Protein AF-A0A0D2MJC2-F1 (afdb_monomer_lite)

Foldseek 3Di:
DDDDPLFWDWPDKDKDFQLVCLPPPHDPLLNLCVVLCVVPVPVSVVSNVDGKMKIKIKIFTPDDPDDDPDDDDDDDDDDPVPVVVVLVVVQVVPQHAAIETEIEIAADQDPLQLVVLLSSLQSSLSVSVVVQVCLCPDPSCCVRRPRHDRYWYKYWYFSSFFCPVHHGSSNVCQAVQKDAQPDPSQVSVVVVVPCCPPPPPDPPDDDPVVVVVVVVVVVVVVVVVVVVVVVVVPDDDDDDDDPPVDDDQPDPPPPPPPPDPPDGSGGGIGGGPDHWAWLVNPPQQFFAFAVRDTGNRITITTHPQFKHWPDWDHDDDVLNVVHQDDDPVHPDSGHDTDTDMDTPVSVVVVQVVLQVVQCVVCVVFQQAREGALDLVCLLVQLVCQVVLAWEWEQQQQAIWIKHFQLHPSVLVLVVVVQPDPDPDFGFAKAKEELDLVCVVLFFQAVLPPPCLSVLQPPDLEKEKGFTDPPRNGDLSCLCRFQPPNDDDDRDGRDSRRIGIYHHGPDNSVSSNNVSNVHIMMTTFLWGDDDDDDDDDDDDDDDDDDDPDDTFGHQWPVSRDSSSSNRGNYYHTNDRRPQHWSQGGWYKYCHCSSVNPDADDDPDDDDDDDRAAEIETPGQTPCNVVSVCCCCVSVVHHYD

Organism: NCBI:txid145388

InterPro domains:
  IPR006070 Threonylcarbamoyl-AMP synthase-like domain [PF01300] (384-528)
  IPR006070 Threonylcarbamoyl-AMP synthase-like domain [PS51163] (375-622)
  IPR017945 DHBP synthase RibB-like alpha/beta domain superfamily [SSF55821] (379-528)
  IPR036691 Endonuclease/exonuclease/phosphatase superfamily [G3DSA:3.60.10.10] (1-354)
  IPR036691 Endonuclease/exonuclease/phosphatase superfamily [SSF56219] (96-342)
  IPR050410 CCR4/nocturin mRNA turnover and transcription [PTHR12121] (1-341)

Radius of gyration: 30.55 Å; chains: 1; bounding box: 71×68×96 Å

pLDDT: mean 72.93, std 23.0, range [24.91, 98.75]

Structure (mmCIF, N/CA/C/O backbone):
data_AF-A0A0D2MJC2-F1
#
_entry.id   AF-A0A0D2MJC2-F1
#
loop_
_atom_site.group_PDB
_atom_site.id
_atom_site.type_symbol
_atom_site.label_atom_id
_atom_site.label_alt_id
_atom_site.label_comp_id
_atom_site.label_asym_id
_atom_site.label_entity_id
_atom_site.label_seq_id
_atom_site.pdbx_PDB_ins_code
_atom_site.Cartn_x
_atom_site.Cartn_y
_atom_site.Cartn_z
_atom_site.occupancy
_atom_site.B_iso_or_equiv
_atom_site.auth_seq_id
_atom_site.auth_comp_id
_atom_site.auth_asym_id
_atom_site.auth_atom_id
_atom_site.pdbx_PDB_model_num
ATOM 1 N N . MET A 1 1 ? 17.086 8.896 -6.584 1.00 92.75 1 MET A N 1
ATOM 2 C CA . MET A 1 1 ? 16.674 7.992 -5.486 1.00 92.75 1 MET A CA 1
ATOM 3 C C . MET A 1 1 ? 17.495 8.279 -4.230 1.00 92.75 1 MET A C 1
ATOM 5 O O . MET A 1 1 ? 18.659 8.630 -4.372 1.00 92.75 1 MET A O 1
ATOM 9 N N . PHE A 1 2 ? 16.920 8.132 -3.032 1.00 95.81 2 PHE A N 1
ATOM 10 C CA . PHE A 1 2 ? 17.624 8.299 -1.751 1.00 95.81 2 PHE A CA 1
ATOM 11 C C . PHE A 1 2 ? 17.535 7.024 -0.911 1.00 95.81 2 PHE A C 1
ATOM 13 O O . PHE A 1 2 ? 16.520 6.334 -0.938 1.00 95.81 2 PHE A O 1
ATOM 20 N N . TRP A 1 3 ? 18.576 6.741 -0.129 1.00 95.38 3 TRP A N 1
ATOM 21 C CA . TRP A 1 3 ? 18.600 5.655 0.851 1.00 95.38 3 TRP A CA 1
ATOM 22 C C . TRP A 1 3 ? 19.302 6.110 2.129 1.00 95.38 3 TRP A C 1
ATOM 24 O O . TRP A 1 3 ? 20.056 7.084 2.151 1.00 95.38 3 TRP A O 1
ATOM 34 N N . ARG A 1 4 ? 19.052 5.392 3.224 1.00 95.12 4 ARG A N 1
ATOM 35 C CA . ARG A 1 4 ? 19.693 5.663 4.511 1.00 95.12 4 ARG A CA 1
ATOM 36 C C . ARG A 1 4 ? 20.988 4.859 4.620 1.00 95.12 4 ARG A C 1
ATOM 38 O O . ARG A 1 4 ? 20.933 3.640 4.761 1.00 95.12 4 ARG A O 1
ATOM 45 N N . THR A 1 5 ? 22.135 5.535 4.636 1.00 93.00 5 THR A N 1
ATOM 46 C CA . THR A 1 5 ? 23.472 4.906 4.717 1.00 93.00 5 THR A CA 1
ATOM 47 C C . THR A 1 5 ? 23.692 4.085 5.988 1.00 93.00 5 THR A C 1
ATOM 49 O O . THR A 1 5 ? 24.426 3.105 5.976 1.00 93.00 5 THR A O 1
ATOM 52 N N . SER A 1 6 ? 22.998 4.413 7.083 1.00 93.00 6 SER A N 1
ATOM 53 C CA . SER A 1 6 ? 23.027 3.602 8.309 1.00 93.00 6 SER A CA 1
ATOM 54 C C . SER A 1 6 ? 22.273 2.270 8.202 1.00 93.00 6 SER A C 1
ATOM 56 O O . SER A 1 6 ? 22.285 1.487 9.148 1.00 93.00 6 SER A O 1
ATOM 58 N N . ARG A 1 7 ? 21.580 2.016 7.086 1.00 91.19 7 ARG A N 1
ATOM 59 C CA . ARG A 1 7 ? 20.784 0.800 6.853 1.00 91.19 7 ARG A CA 1
ATOM 60 C C . ARG A 1 7 ? 21.184 0.074 5.576 1.00 91.19 7 ARG A C 1
ATOM 62 O O . ARG A 1 7 ? 21.068 -1.147 5.539 1.00 91.19 7 ARG A O 1
ATOM 69 N N . PHE A 1 8 ? 21.628 0.809 4.559 1.00 95.38 8 PHE A N 1
ATOM 70 C CA . PHE A 1 8 ? 21.955 0.272 3.245 1.00 95.38 8 PHE A CA 1
ATOM 71 C C . PHE A 1 8 ? 23.232 0.884 2.679 1.00 95.38 8 PHE A C 1
ATOM 73 O O . PHE A 1 8 ? 23.465 2.088 2.791 1.00 95.38 8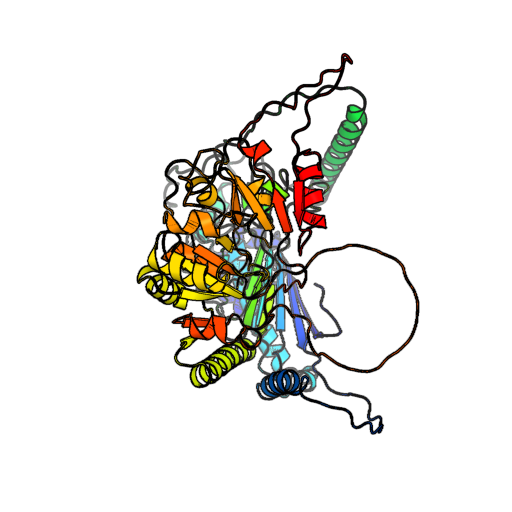 PHE A O 1
ATOM 80 N N . GLU A 1 9 ? 24.000 0.045 2.000 1.00 95.12 9 GLU A N 1
ATOM 81 C CA . GLU A 1 9 ? 25.098 0.417 1.122 1.00 95.12 9 GLU A CA 1
ATOM 82 C C . GLU A 1 9 ? 24.620 0.322 -0.332 1.00 95.12 9 GLU A C 1
ATOM 84 O O . GLU A 1 9 ? 23.920 -0.625 -0.698 1.00 95.12 9 GLU A O 1
ATOM 89 N N . LEU A 1 10 ? 24.980 1.307 -1.158 1.00 97.00 10 LEU A N 1
ATOM 90 C CA . LEU A 1 10 ? 24.759 1.238 -2.600 1.00 97.00 10 LEU A CA 1
ATOM 91 C C . LEU A 1 10 ? 25.861 0.377 -3.218 1.00 97.00 10 LEU A C 1
ATOM 93 O O . LEU A 1 10 ? 27.013 0.796 -3.252 1.00 97.00 10 LEU A O 1
ATOM 97 N N . ALA A 1 11 ? 25.495 -0.797 -3.724 1.00 96.62 11 ALA A N 1
ATOM 98 C CA . ALA A 1 11 ? 26.444 -1.751 -4.290 1.00 96.62 11 ALA A CA 1
ATOM 99 C C . ALA A 1 11 ? 26.565 -1.641 -5.819 1.00 96.62 11 ALA A C 1
ATOM 101 O O . ALA A 1 11 ? 27.645 -1.832 -6.370 1.00 96.62 11 ALA A O 1
ATOM 102 N N . ALA A 1 12 ? 25.470 -1.322 -6.514 1.00 97.88 12 ALA A N 1
ATOM 103 C CA . ALA A 1 12 ? 25.453 -1.124 -7.962 1.00 97.88 12 ALA A CA 1
ATOM 104 C C . ALA A 1 12 ? 24.300 -0.202 -8.379 1.00 97.88 12 ALA A C 1
ATOM 106 O O . ALA A 1 12 ? 23.308 -0.076 -7.661 1.00 97.88 12 ALA A O 1
ATOM 107 N N . ALA A 1 13 ? 24.421 0.425 -9.548 1.00 97.94 13 ALA A N 1
ATOM 108 C CA . ALA A 1 13 ? 23.369 1.237 -10.151 1.00 97.94 13 ALA A CA 1
ATOM 109 C C . ALA A 1 13 ? 23.398 1.115 -11.679 1.00 97.94 13 ALA A C 1
ATOM 111 O O . ALA A 1 13 ? 24.461 0.918 -12.273 1.00 97.94 13 ALA A O 1
ATOM 112 N N . ARG A 1 14 ? 22.231 1.240 -12.310 1.00 97.44 14 ARG A N 1
ATOM 113 C CA . ARG A 1 14 ? 22.043 1.259 -13.761 1.00 97.44 14 ARG A CA 1
ATOM 114 C C . ARG A 1 14 ? 20.834 2.125 -14.097 1.00 97.44 14 ARG A C 1
ATOM 116 O O . ARG A 1 14 ? 19.738 1.841 -13.632 1.00 97.44 14 ARG A O 1
ATOM 123 N N . ASP A 1 15 ? 21.025 3.119 -14.952 1.00 97.69 15 ASP A N 1
ATOM 124 C CA . ASP A 1 15 ? 19.919 3.880 -15.530 1.00 97.69 15 ASP A CA 1
ATOM 125 C C . ASP A 1 15 ? 19.596 3.330 -16.923 1.00 97.69 15 ASP A C 1
ATOM 127 O O . ASP A 1 15 ? 20.488 3.092 -17.740 1.00 97.69 15 ASP A O 1
ATOM 131 N N . LEU A 1 16 ? 18.312 3.111 -17.188 1.00 97.06 16 LEU A N 1
ATOM 132 C CA . LEU A 1 16 ? 17.785 2.574 -18.435 1.00 97.06 16 LEU A CA 1
ATOM 133 C C . LEU A 1 16 ? 16.973 3.648 -19.145 1.00 97.06 16 LEU A C 1
ATOM 135 O O . LEU A 1 16 ? 15.948 4.092 -18.637 1.00 97.06 16 LEU A O 1
ATOM 139 N N . SER A 1 17 ? 17.384 4.021 -20.348 1.00 97.88 17 SER A N 1
ATOM 140 C CA . SER A 1 17 ? 16.582 4.849 -21.248 1.00 97.88 17 SER A CA 1
ATOM 141 C C . SER A 1 17 ? 15.705 3.932 -22.095 1.00 97.88 17 SER A C 1
ATOM 143 O O . SER A 1 17 ? 16.220 3.128 -22.873 1.00 97.88 17 SER A O 1
ATOM 145 N N . MET A 1 18 ? 14.377 4.029 -21.958 1.00 97.62 18 MET A N 1
ATOM 146 C CA . MET A 1 18 ? 13.455 3.166 -22.714 1.00 97.62 18 MET A CA 1
ATOM 147 C C . MET A 1 18 ? 13.588 3.386 -24.222 1.00 97.62 18 MET A C 1
ATOM 149 O O . MET A 1 18 ? 13.494 2.441 -24.999 1.00 97.62 18 MET A O 1
ATOM 153 N N . ARG A 1 19 ? 13.945 4.603 -24.640 1.00 96.31 19 ARG A N 1
ATOM 154 C CA . ARG A 1 19 ? 14.319 4.900 -26.026 1.00 96.31 19 ARG A CA 1
ATOM 155 C C . ARG A 1 19 ? 15.466 4.018 -26.528 1.00 96.31 19 ARG A C 1
ATOM 157 O O . ARG A 1 19 ? 15.415 3.548 -27.663 1.00 96.31 19 ARG A O 1
ATOM 164 N N . ASP A 1 20 ? 16.501 3.818 -25.711 1.00 96.75 20 ASP A N 1
ATOM 165 C CA . ASP A 1 20 ? 17.649 2.981 -26.074 1.00 96.75 20 ASP A CA 1
ATOM 166 C C . ASP A 1 20 ? 17.294 1.491 -26.035 1.00 96.75 20 ASP A C 1
ATOM 168 O O . ASP A 1 20 ? 17.695 0.758 -26.935 1.00 96.75 20 ASP A O 1
ATOM 172 N N . VAL A 1 21 ? 16.484 1.064 -25.061 1.00 97.25 21 VAL A N 1
ATOM 173 C CA . VAL A 1 21 ? 15.980 -0.318 -24.955 1.00 97.25 21 VAL A CA 1
ATOM 174 C C . VAL A 1 21 ? 15.160 -0.716 -26.189 1.00 97.25 21 VAL A C 1
ATOM 176 O O . VAL A 1 21 ? 15.328 -1.810 -26.724 1.00 97.25 21 VAL A O 1
ATOM 179 N N . PHE A 1 22 ? 14.327 0.198 -26.693 1.00 96.62 22 PHE A N 1
ATOM 180 C CA . PHE A 1 22 ? 13.514 -0.008 -27.893 1.00 96.62 22 PHE A CA 1
ATOM 181 C C . PHE A 1 22 ? 14.202 0.432 -29.200 1.00 96.62 22 PHE A C 1
ATOM 183 O O . PHE A 1 22 ? 13.554 0.483 -30.252 1.00 96.62 22 PHE A O 1
ATOM 190 N N . ARG A 1 23 ? 15.508 0.751 -29.183 1.00 95.56 23 ARG A N 1
ATOM 191 C CA . ARG A 1 23 ? 16.263 1.043 -30.412 1.00 95.56 23 ARG A CA 1
ATOM 192 C C . ARG A 1 23 ? 16.490 -0.253 -31.186 1.00 95.56 23 ARG A C 1
ATOM 194 O O . ARG A 1 23 ? 17.058 -1.207 -30.671 1.00 95.56 23 ARG A O 1
ATOM 201 N N . ARG A 1 24 ? 16.088 -0.267 -32.458 1.00 92.81 24 ARG A N 1
ATOM 202 C CA . ARG A 1 24 ? 16.239 -1.441 -33.328 1.00 92.81 24 ARG A CA 1
ATOM 203 C C . ARG A 1 24 ? 17.685 -1.594 -33.841 1.00 92.81 24 ARG A C 1
ATOM 205 O O . ARG A 1 24 ? 18.307 -0.576 -34.157 1.00 92.81 24 ARG A O 1
ATOM 212 N N . PRO A 1 25 ? 18.196 -2.832 -34.006 1.00 94.44 25 PRO A N 1
ATOM 213 C CA . PRO A 1 25 ? 17.536 -4.107 -33.690 1.00 94.44 25 PRO A CA 1
ATOM 214 C C . PRO A 1 25 ? 17.386 -4.320 -32.176 1.00 94.44 25 PRO A C 1
ATOM 216 O O . PRO A 1 25 ? 18.298 -3.989 -31.423 1.00 94.44 25 PRO A O 1
ATOM 219 N N . LEU A 1 26 ? 16.242 -4.865 -31.746 1.00 95.69 26 LEU A N 1
ATOM 220 C CA . LEU A 1 26 ? 15.981 -5.099 -30.325 1.00 95.69 26 LEU A CA 1
ATOM 221 C C . LEU A 1 26 ? 16.921 -6.168 -29.753 1.00 95.69 26 LEU A C 1
ATOM 223 O O . LEU A 1 26 ? 17.236 -7.161 -30.414 1.00 95.69 26 LEU A O 1
ATOM 227 N N . ALA A 1 27 ? 17.351 -5.972 -28.505 1.00 94.38 27 ALA A N 1
ATOM 228 C CA . ALA A 1 27 ? 18.122 -6.977 -27.780 1.00 94.38 27 ALA A CA 1
ATOM 229 C C . ALA A 1 27 ? 17.275 -8.244 -27.528 1.00 94.38 27 ALA A C 1
ATOM 231 O O . ALA A 1 27 ? 16.048 -8.148 -27.475 1.00 94.38 27 ALA A O 1
ATOM 232 N N . PRO A 1 28 ? 17.899 -9.425 -27.333 1.00 94.38 28 PRO A N 1
ATOM 233 C CA . PRO A 1 28 ? 17.177 -10.689 -27.189 1.00 94.38 28 PRO A CA 1
ATOM 234 C C . PRO A 1 28 ? 16.033 -10.710 -26.159 1.00 94.38 28 PRO A C 1
ATOM 236 O O . PRO A 1 28 ? 15.009 -11.295 -26.503 1.00 94.38 28 PRO A O 1
ATOM 239 N N . PRO A 1 29 ? 16.138 -10.079 -24.965 1.00 91.88 29 PRO A N 1
ATOM 240 C CA . PRO A 1 29 ? 15.013 -10.018 -24.023 1.00 91.88 29 PRO A CA 1
ATOM 241 C C . PRO A 1 29 ? 13.771 -9.355 -24.642 1.00 91.88 29 PRO A C 1
ATOM 243 O O . PRO A 1 29 ? 12.679 -9.908 -24.622 1.00 91.88 29 PRO A O 1
ATOM 246 N N . HIS A 1 30 ? 13.977 -8.256 -25.369 1.00 95.31 30 HIS A N 1
ATOM 247 C CA . HIS A 1 30 ? 12.904 -7.424 -25.921 1.00 95.31 30 HIS A CA 1
ATOM 248 C C . HIS A 1 30 ? 12.424 -7.873 -27.309 1.00 95.31 30 HIS A C 1
ATOM 250 O O . HIS A 1 30 ? 11.523 -7.260 -27.884 1.00 95.31 30 HIS A O 1
ATOM 256 N N . ALA A 1 31 ? 13.000 -8.938 -27.878 1.00 93.69 31 ALA A N 1
ATOM 257 C CA . ALA A 1 31 ? 12.752 -9.367 -29.259 1.00 93.69 31 ALA A CA 1
ATOM 258 C C . ALA A 1 31 ? 11.279 -9.723 -29.546 1.00 93.69 31 ALA A C 1
ATOM 260 O O . ALA A 1 31 ? 10.833 -9.643 -30.692 1.00 93.69 31 ALA A O 1
ATOM 261 N N . GLN A 1 32 ? 10.503 -10.054 -28.512 1.00 91.94 32 GLN A N 1
ATOM 262 C CA . GLN A 1 32 ? 9.056 -10.292 -28.594 1.00 91.94 32 GLN A CA 1
ATOM 263 C C . GLN A 1 32 ? 8.256 -9.105 -29.156 1.00 91.94 32 GLN A C 1
ATOM 265 O O . GLN A 1 32 ? 7.192 -9.303 -29.738 1.00 91.94 32 GLN A O 1
ATOM 270 N N . PHE A 1 33 ? 8.776 -7.879 -29.045 1.00 93.25 33 PHE A N 1
ATOM 271 C CA . PHE A 1 33 ? 8.139 -6.686 -29.603 1.00 93.25 33 PHE A CA 1
ATOM 272 C C . PHE A 1 33 ? 8.469 -6.458 -31.086 1.00 93.25 33 PHE A C 1
ATOM 274 O O . PHE A 1 33 ? 7.794 -5.664 -31.743 1.00 93.25 33 PHE A O 1
ATOM 281 N N . GLU A 1 34 ? 9.462 -7.151 -31.653 1.00 92.19 34 GLU A N 1
ATOM 282 C CA . GLU A 1 34 ? 9.928 -6.920 -33.027 1.00 92.19 34 GLU A CA 1
ATOM 283 C C . GLU A 1 34 ? 8.813 -7.093 -34.081 1.00 92.19 34 GLU A C 1
ATOM 285 O O . GLU A 1 34 ? 8.680 -6.206 -34.928 1.00 92.19 34 GLU A O 1
ATOM 290 N N . PRO A 1 35 ? 7.948 -8.135 -34.038 1.00 89.00 35 PRO A N 1
ATOM 291 C CA . PRO A 1 35 ? 6.844 -8.265 -34.993 1.00 89.00 35 PRO A CA 1
ATOM 292 C C . PRO A 1 35 ? 5.856 -7.093 -34.920 1.00 89.00 35 PRO A C 1
ATOM 294 O O . PRO A 1 35 ? 5.422 -6.573 -35.951 1.00 89.00 35 PRO A O 1
ATOM 297 N N . MET A 1 36 ? 5.540 -6.632 -33.704 1.00 87.19 36 MET A N 1
ATOM 298 C CA . MET A 1 36 ? 4.650 -5.494 -33.478 1.00 87.19 36 MET A CA 1
ATOM 299 C C . MET A 1 36 ? 5.263 -4.207 -34.039 1.00 87.19 36 MET A C 1
ATOM 301 O O . MET A 1 36 ? 4.604 -3.508 -34.811 1.00 87.19 36 MET A O 1
ATOM 305 N N . LEU A 1 37 ? 6.531 -3.921 -33.727 1.00 88.38 37 LEU A N 1
ATOM 306 C CA . LEU A 1 37 ? 7.230 -2.730 -34.219 1.00 88.38 37 LEU A CA 1
ATOM 307 C C . LEU A 1 37 ? 7.433 -2.749 -35.737 1.00 88.38 37 LEU A C 1
ATOM 309 O O . LEU A 1 37 ? 7.300 -1.713 -36.386 1.00 88.38 37 LEU A O 1
ATOM 313 N N . ALA A 1 38 ? 7.704 -3.916 -36.325 1.00 87.12 38 ALA A N 1
ATOM 314 C CA . ALA A 1 38 ? 7.799 -4.074 -37.774 1.00 87.12 38 ALA A CA 1
ATOM 315 C C . ALA A 1 38 ? 6.452 -3.810 -38.468 1.00 87.12 38 ALA A C 1
ATOM 317 O O . ALA A 1 38 ? 6.421 -3.196 -39.534 1.00 87.12 38 ALA A O 1
ATOM 318 N N . SER A 1 39 ? 5.342 -4.224 -37.849 1.00 82.75 39 SER A N 1
ATOM 319 C CA . SER A 1 39 ? 3.986 -3.976 -38.358 1.00 82.75 39 SER A CA 1
ATOM 320 C C . SER A 1 39 ? 3.469 -2.550 -38.104 1.00 82.75 39 SER A C 1
ATOM 322 O O . SER A 1 39 ? 2.487 -2.134 -38.722 1.00 82.75 39 SER A O 1
ATOM 324 N N . SER A 1 40 ? 4.118 -1.788 -37.212 1.00 81.56 40 SER A N 1
ATOM 325 C CA . SER A 1 40 ? 3.699 -0.444 -36.799 1.00 81.56 40 SER A CA 1
ATOM 326 C C . SER A 1 40 ? 4.881 0.542 -36.733 1.00 81.56 40 SER A C 1
ATOM 328 O O . SER A 1 40 ? 5.364 0.873 -35.646 1.00 81.56 40 SER A O 1
ATOM 330 N N . PRO A 1 41 ? 5.337 1.080 -37.883 1.00 81.94 41 PRO A N 1
ATOM 331 C CA . PRO A 1 41 ? 6.452 2.032 -37.931 1.00 81.94 41 PRO A CA 1
ATOM 332 C C . PRO A 1 41 ? 6.233 3.297 -37.088 1.00 81.94 41 PRO A C 1
ATOM 334 O O . PRO A 1 41 ? 7.177 3.807 -36.493 1.00 81.94 41 PRO A O 1
ATOM 337 N N . HIS A 1 42 ? 4.989 3.776 -36.981 1.00 81.31 42 HIS A N 1
ATOM 338 C CA . HIS A 1 42 ? 4.649 4.941 -36.156 1.00 81.31 42 HIS A CA 1
ATOM 339 C C . HIS A 1 42 ? 4.823 4.681 -34.657 1.00 81.31 42 HIS A C 1
ATOM 341 O O . HIS A 1 42 ? 5.254 5.573 -33.934 1.00 81.31 42 HIS A O 1
ATOM 347 N N . LEU A 1 43 ? 4.521 3.465 -34.183 1.00 85.31 43 LEU A N 1
ATOM 348 C CA . LEU A 1 43 ? 4.783 3.085 -32.793 1.00 85.31 43 LEU A CA 1
ATOM 349 C C . LEU A 1 43 ? 6.291 3.026 -32.530 1.00 85.31 43 LEU A C 1
ATOM 351 O O . LEU A 1 43 ? 6.754 3.543 -31.517 1.00 85.31 43 LEU A O 1
ATOM 355 N N . ALA A 1 44 ? 7.061 2.459 -33.464 1.00 87.38 44 ALA A N 1
ATOM 356 C CA . ALA A 1 44 ? 8.518 2.447 -33.368 1.00 87.38 44 ALA A CA 1
ATOM 357 C C . ALA A 1 44 ? 9.093 3.873 -33.310 1.00 87.38 44 ALA A C 1
ATOM 359 O O . ALA A 1 44 ? 9.961 4.150 -32.489 1.00 87.38 44 ALA A O 1
ATOM 360 N N . GLU A 1 45 ? 8.579 4.796 -34.127 1.00 87.31 45 GLU A N 1
ATOM 361 C CA . GLU A 1 45 ? 8.955 6.211 -34.077 1.00 87.31 45 GLU A CA 1
ATOM 362 C C . GLU A 1 45 ? 8.556 6.869 -32.745 1.00 87.31 45 GLU A C 1
ATOM 364 O O . GLU A 1 45 ? 9.365 7.583 -32.153 1.00 87.31 45 GLU A O 1
ATOM 369 N N . ALA A 1 46 ? 7.346 6.611 -32.241 1.00 87.38 46 ALA A N 1
ATOM 370 C CA . ALA A 1 46 ? 6.876 7.153 -30.967 1.00 87.38 46 ALA A CA 1
ATOM 371 C C . ALA A 1 46 ? 7.771 6.717 -29.796 1.00 87.38 46 ALA A C 1
ATOM 373 O O . ALA A 1 46 ? 8.199 7.561 -29.010 1.00 87.38 46 ALA A O 1
ATOM 374 N N . LEU A 1 47 ? 8.144 5.435 -29.728 1.00 90.88 47 LEU A N 1
ATOM 375 C CA . LEU A 1 47 ? 9.076 4.911 -28.719 1.00 90.88 47 LEU A CA 1
ATOM 376 C C . LEU A 1 47 ? 10.464 5.562 -28.792 1.00 90.88 47 LEU A C 1
ATOM 378 O O . LEU A 1 47 ? 11.163 5.622 -27.785 1.00 90.88 47 LEU A O 1
ATOM 382 N N . GLN A 1 48 ? 10.864 6.092 -29.954 1.00 93.50 48 GLN A N 1
ATOM 383 C CA . GLN A 1 48 ? 12.115 6.843 -30.087 1.00 93.50 48 GLN A CA 1
ATOM 384 C C . GLN A 1 48 ? 12.011 8.309 -29.636 1.00 93.50 48 GLN A C 1
ATOM 386 O O . GLN A 1 48 ? 13.040 8.958 -29.438 1.00 93.50 48 GLN A O 1
ATOM 391 N N . LYS A 1 49 ? 10.794 8.830 -29.447 1.00 89.12 49 LYS A N 1
ATOM 392 C CA . LYS A 1 49 ? 10.538 10.199 -28.971 1.00 89.12 49 LYS A CA 1
ATOM 393 C C . LYS A 1 49 ? 10.180 10.258 -27.486 1.00 89.12 49 LYS A C 1
ATOM 395 O O . LYS A 1 49 ? 10.389 11.289 -26.858 1.00 89.12 49 LYS A O 1
ATOM 400 N N . VAL A 1 50 ? 9.669 9.169 -26.912 1.00 87.94 50 VAL A N 1
ATOM 401 C CA . VAL A 1 50 ? 9.386 9.087 -25.474 1.00 87.94 50 VAL A CA 1
ATOM 402 C C . VAL A 1 50 ? 10.696 8.962 -24.686 1.00 87.94 50 VAL A C 1
ATOM 404 O O . VAL A 1 50 ? 11.515 8.084 -24.940 1.00 87.94 50 VAL A O 1
ATOM 407 N N . THR A 1 51 ? 10.887 9.836 -23.699 1.00 92.75 51 THR A N 1
ATOM 408 C CA . THR A 1 51 ? 12.123 9.959 -22.904 1.00 92.75 51 THR A CA 1
ATOM 409 C C . THR A 1 51 ? 12.044 9.268 -21.540 1.00 92.75 51 THR A C 1
ATOM 411 O O . THR A 1 51 ? 12.804 9.598 -20.634 1.00 92.75 51 THR A O 1
ATOM 414 N N . THR A 1 52 ? 11.136 8.300 -21.373 1.00 97.38 52 THR A N 1
ATOM 415 C CA . THR A 1 52 ? 10.998 7.530 -20.128 1.00 97.38 52 THR A CA 1
ATOM 416 C C . THR A 1 52 ? 12.317 6.855 -19.748 1.00 97.38 52 THR A C 1
ATOM 418 O O . THR A 1 52 ? 12.948 6.177 -20.565 1.00 97.38 52 THR A O 1
ATOM 421 N N . VAL A 1 53 ? 12.693 7.002 -18.478 1.00 98.12 53 VAL A N 1
ATOM 422 C CA . VAL A 1 53 ? 13.868 6.375 -17.867 1.00 98.12 53 VAL A CA 1
ATOM 423 C C . VAL A 1 53 ? 13.429 5.507 -16.686 1.00 98.12 53 VAL A C 1
ATOM 425 O O . VAL A 1 53 ? 12.478 5.845 -15.978 1.00 98.12 53 VAL A O 1
ATOM 428 N N . ALA A 1 54 ? 14.131 4.401 -16.452 1.00 98.25 54 ALA A N 1
ATOM 429 C CA . ALA A 1 54 ? 14.067 3.644 -15.206 1.00 98.25 54 ALA A CA 1
ATOM 430 C C . ALA A 1 54 ? 15.431 3.645 -14.514 1.00 98.25 54 ALA A C 1
ATOM 432 O O . ALA A 1 54 ? 16.453 3.397 -15.146 1.00 98.25 54 ALA A O 1
ATOM 433 N N . GLN A 1 55 ? 15.442 3.907 -13.213 1.00 98.56 55 GLN A N 1
ATOM 434 C CA . GLN A 1 55 ? 16.629 3.839 -12.366 1.00 98.56 55 GLN A CA 1
ATOM 435 C C . GLN A 1 55 ? 16.613 2.515 -11.614 1.00 98.56 55 GLN A C 1
ATOM 437 O O . GLN A 1 55 ? 15.663 2.247 -10.880 1.00 98.56 55 GLN A O 1
ATOM 442 N N . LEU A 1 56 ? 17.651 1.702 -11.776 1.00 98.56 56 LEU A N 1
ATOM 443 C CA . LEU A 1 56 ? 17.852 0.455 -11.046 1.00 98.56 56 LEU A CA 1
ATOM 444 C C . LEU A 1 56 ? 19.014 0.648 -10.078 1.00 98.56 56 LEU A C 1
ATOM 446 O O . LEU A 1 56 ? 20.113 1.010 -10.494 1.00 98.56 56 LEU A O 1
ATOM 450 N N . VAL A 1 57 ? 18.809 0.360 -8.797 1.00 98.44 57 VAL A N 1
ATOM 451 C CA . VAL A 1 57 ? 19.894 0.361 -7.807 1.00 98.44 57 VAL A CA 1
ATOM 452 C C . VAL A 1 57 ? 19.867 -0.899 -6.959 1.00 98.44 57 VAL A C 1
ATOM 454 O O . VAL A 1 57 ? 18.806 -1.339 -6.527 1.00 98.44 57 VAL A O 1
ATOM 457 N N . LEU A 1 58 ? 21.043 -1.458 -6.690 1.00 98.25 58 LEU A N 1
ATOM 458 C CA . LEU A 1 58 ? 21.233 -2.541 -5.737 1.00 98.25 58 LEU A CA 1
ATOM 459 C C . LEU A 1 58 ? 21.628 -1.959 -4.381 1.00 98.25 58 LEU A C 1
ATOM 461 O O . LEU A 1 58 ? 22.727 -1.424 -4.218 1.00 98.25 58 LEU A O 1
ATOM 465 N N . LEU A 1 59 ? 20.738 -2.099 -3.405 1.00 97.50 59 LEU A N 1
ATOM 466 C CA . LEU A 1 59 ? 20.949 -1.703 -2.020 1.00 97.50 59 LEU A CA 1
ATOM 467 C C . LEU A 1 59 ? 21.188 -2.943 -1.158 1.00 97.50 59 LEU A C 1
ATOM 469 O O . LEU A 1 59 ? 20.331 -3.820 -1.058 1.00 97.50 59 LEU A O 1
ATOM 473 N N . VAL A 1 60 ? 22.338 -3.006 -0.495 1.00 95.69 60 VAL A N 1
ATOM 474 C CA . VAL A 1 60 ? 22.711 -4.124 0.380 1.00 95.69 60 VAL A CA 1
ATOM 475 C C . VAL A 1 60 ? 22.569 -3.694 1.843 1.00 95.69 60 VAL A C 1
ATOM 477 O O . VAL A 1 60 ? 23.155 -2.683 2.232 1.00 95.69 60 VAL A O 1
ATOM 480 N N . PRO A 1 61 ? 21.809 -4.419 2.687 1.00 92.69 61 PRO A N 1
ATOM 481 C CA . PRO A 1 61 ? 21.659 -4.065 4.095 1.00 92.69 61 PRO A CA 1
ATOM 482 C C . PRO A 1 61 ? 22.983 -4.122 4.865 1.00 92.69 61 PRO A C 1
ATOM 484 O O . PRO A 1 61 ? 23.655 -5.152 4.884 1.00 92.69 61 PRO A O 1
ATOM 487 N N . THR A 1 62 ? 23.324 -3.070 5.600 1.00 87.31 62 THR A N 1
ATOM 488 C CA . THR A 1 62 ? 24.626 -2.920 6.286 1.00 87.31 62 THR A CA 1
ATOM 489 C C . THR A 1 62 ? 24.747 -3.669 7.624 1.00 87.31 62 THR A C 1
ATOM 491 O O . THR A 1 62 ? 25.619 -3.354 8.425 1.00 87.31 62 THR A O 1
ATOM 494 N N . GLY A 1 63 ? 23.879 -4.649 7.907 1.00 63.34 63 GLY A N 1
ATOM 495 C CA . GLY A 1 63 ? 23.709 -5.268 9.231 1.00 63.34 63 GLY A CA 1
ATOM 496 C C . GLY A 1 63 ? 24.993 -5.557 10.035 1.00 63.34 63 GLY A C 1
ATOM 497 O O . GLY A 1 63 ? 25.715 -6.501 9.743 1.00 63.34 63 GLY A O 1
ATOM 498 N N . GLY A 1 64 ? 25.205 -4.782 11.107 1.00 50.12 64 GLY A N 1
ATOM 499 C CA . GLY A 1 64 ? 25.622 -5.261 12.433 1.00 50.12 64 GLY A CA 1
ATOM 500 C C . GLY A 1 64 ? 27.011 -5.872 12.641 1.00 50.12 64 GLY A C 1
ATOM 501 O O . GLY A 1 64 ? 27.222 -6.454 13.701 1.00 50.12 64 GLY A O 1
ATOM 502 N N . SER A 1 65 ? 27.972 -5.764 11.722 1.00 33.84 65 SER A N 1
ATOM 503 C CA . SER A 1 65 ? 29.352 -6.146 12.051 1.00 33.84 65 SER A CA 1
ATOM 504 C C . SER A 1 65 ? 30.082 -4.982 12.736 1.00 33.84 65 SER A C 1
ATOM 506 O O . SER A 1 65 ? 30.260 -3.936 12.118 1.00 33.84 65 SER A O 1
ATOM 508 N N . GLN A 1 66 ? 30.568 -5.224 13.958 1.00 32.25 66 GLN A N 1
ATOM 509 C CA . GLN A 1 66 ? 31.442 -4.385 14.802 1.00 32.25 66 GLN A CA 1
ATOM 510 C C . GLN A 1 66 ? 30.744 -3.459 15.816 1.00 32.25 66 GLN A C 1
ATOM 512 O O . GLN A 1 66 ? 30.604 -2.256 15.620 1.00 32.25 66 GLN A O 1
ATOM 517 N N . GLY A 1 67 ? 30.431 -4.011 16.994 1.00 26.14 67 GLY A N 1
ATOM 518 C CA . GLY A 1 67 ? 30.668 -3.256 18.226 1.00 26.14 67 GLY A CA 1
ATOM 519 C C . GLY A 1 67 ? 32.183 -3.204 18.473 1.00 26.14 67 GLY A C 1
ATOM 520 O O . GLY A 1 67 ? 32.843 -4.231 18.287 1.00 26.14 67 GLY A O 1
ATOM 521 N N . PRO A 1 68 ? 32.772 -2.054 18.849 1.00 32.41 68 PRO A N 1
ATOM 522 C CA . PRO A 1 68 ? 34.183 -2.006 19.194 1.00 32.41 68 PRO A CA 1
ATOM 523 C C . PRO A 1 68 ? 34.414 -2.909 20.406 1.00 32.41 68 PRO A C 1
ATOM 525 O O . PRO A 1 68 ? 33.691 -2.843 21.400 1.00 32.41 68 PRO A O 1
ATOM 528 N N . SER A 1 69 ? 35.431 -3.759 20.317 1.00 32.72 69 SER A N 1
ATOM 529 C CA . SER A 1 69 ? 35.982 -4.517 21.433 1.00 32.72 69 SER A CA 1
ATOM 530 C C . SER A 1 69 ? 36.484 -3.549 22.511 1.00 32.72 69 SER A C 1
ATOM 532 O O . SER A 1 69 ? 37.644 -3.145 22.514 1.00 32.72 69 SER A O 1
ATOM 534 N N . GLY A 1 70 ? 35.586 -3.145 23.404 1.00 28.59 70 GLY A N 1
ATOM 535 C CA . GLY A 1 70 ? 35.879 -2.419 24.628 1.00 28.59 70 GLY A CA 1
ATOM 536 C C . GLY A 1 70 ? 35.523 -3.306 25.808 1.00 28.59 70 GLY A C 1
ATOM 537 O O . GLY A 1 70 ? 34.368 -3.383 26.212 1.00 28.59 70 GLY A O 1
ATOM 538 N N . SER A 1 71 ? 36.518 -4.002 26.345 1.00 33.00 71 SER A N 1
ATOM 539 C CA . SER A 1 71 ? 36.437 -4.679 27.634 1.00 33.00 71 SER A CA 1
ATOM 540 C C . SER A 1 71 ? 36.075 -3.668 28.730 1.00 33.00 71 SER A C 1
ATOM 542 O O . SER A 1 71 ? 36.915 -2.869 29.139 1.00 33.00 71 SER A O 1
ATOM 544 N N . GLY A 1 72 ? 34.836 -3.709 29.210 1.00 28.16 72 GLY A N 1
ATOM 545 C CA . GLY A 1 72 ? 34.374 -2.936 30.359 1.00 28.16 72 GLY A CA 1
ATOM 546 C C . GLY A 1 72 ? 33.277 -3.706 31.078 1.00 28.16 72 GLY A C 1
ATOM 547 O O . GLY A 1 72 ? 32.120 -3.651 30.681 1.00 28.16 72 GLY A O 1
ATOM 548 N N . GLY A 1 73 ? 33.657 -4.478 32.096 1.00 36.44 73 GLY A N 1
ATOM 549 C CA . GLY A 1 73 ? 32.721 -5.213 32.938 1.00 36.44 73 GLY A CA 1
ATOM 550 C C . GLY A 1 73 ? 31.846 -4.269 33.761 1.00 36.44 73 GLY A C 1
ATOM 551 O O . GLY A 1 73 ? 32.352 -3.385 34.448 1.00 36.44 73 GLY A O 1
ATOM 552 N N . GLY A 1 74 ? 30.537 -4.497 33.708 1.00 27.72 74 GLY A N 1
ATOM 553 C CA . GLY A 1 74 ? 29.542 -3.869 34.568 1.00 27.72 74 GLY A CA 1
ATOM 554 C C . GLY A 1 74 ? 28.326 -4.782 34.665 1.00 27.72 74 GLY A C 1
ATOM 555 O O . GLY A 1 74 ? 27.521 -4.852 33.745 1.00 27.72 74 GLY A O 1
ATOM 556 N N . THR A 1 75 ? 28.233 -5.538 35.755 1.00 38.31 75 THR A N 1
ATOM 557 C CA . THR A 1 75 ? 27.089 -6.388 36.099 1.00 38.31 75 THR A CA 1
ATOM 558 C C . THR A 1 75 ? 25.945 -5.517 36.622 1.00 38.31 75 THR A C 1
ATOM 560 O O . THR A 1 75 ? 26.115 -4.865 37.652 1.00 38.31 75 THR A O 1
ATOM 563 N N . GLY A 1 76 ? 24.795 -5.516 35.943 1.00 30.69 76 GLY A N 1
ATOM 564 C CA . GLY A 1 76 ? 23.582 -4.830 36.397 1.00 30.69 76 GLY A CA 1
ATOM 565 C C . GLY A 1 76 ? 22.321 -5.342 35.693 1.00 30.69 76 GLY A C 1
ATOM 566 O O . GLY A 1 76 ? 22.145 -5.104 34.504 1.00 30.69 76 GLY A O 1
ATOM 567 N N . ASP A 1 77 ? 21.509 -6.085 36.447 1.00 33.19 77 ASP A N 1
ATOM 568 C CA . ASP A 1 77 ? 20.074 -6.393 36.318 1.00 33.19 77 ASP A CA 1
ATOM 569 C C . ASP A 1 77 ? 19.435 -6.353 34.917 1.00 33.19 77 ASP A C 1
ATOM 571 O O . ASP A 1 77 ? 18.821 -5.373 34.494 1.00 33.19 77 ASP A O 1
ATOM 575 N N . GLY A 1 78 ? 19.513 -7.491 34.221 1.00 32.56 78 GLY A N 1
ATOM 576 C CA . GLY A 1 78 ? 18.831 -7.741 32.954 1.00 32.56 78 GLY A CA 1
ATOM 577 C C . GLY A 1 78 ? 17.640 -8.683 33.114 1.00 32.56 78 GLY A C 1
ATOM 578 O O . GLY A 1 78 ? 17.827 -9.892 33.197 1.00 32.56 78 GLY A O 1
ATOM 579 N N . GLN A 1 79 ? 16.420 -8.143 33.085 1.00 37.41 79 GLN A N 1
ATOM 580 C CA . GLN A 1 79 ? 15.207 -8.930 32.796 1.00 37.41 79 GLN A CA 1
ATOM 581 C C . GLN A 1 79 ? 14.259 -8.276 31.773 1.00 37.41 79 GLN A C 1
ATOM 583 O O . GLN A 1 79 ? 13.394 -8.959 31.242 1.00 37.41 79 GLN A O 1
ATOM 588 N N . THR A 1 80 ? 14.470 -7.014 31.381 1.00 34.22 80 THR A N 1
ATOM 589 C CA . THR A 1 80 ? 13.699 -6.351 30.304 1.00 34.22 80 THR A CA 1
ATOM 590 C C . THR A 1 80 ? 14.392 -6.385 28.936 1.00 34.22 80 THR A C 1
ATOM 592 O O . THR A 1 80 ? 13.739 -6.223 27.913 1.00 34.22 80 THR A O 1
ATOM 595 N N . GLY A 1 81 ? 15.699 -6.666 28.890 1.00 29.22 81 GLY A N 1
ATOM 596 C CA . GLY A 1 81 ? 16.462 -6.801 27.642 1.00 29.22 81 GLY A CA 1
ATOM 597 C C . GLY A 1 81 ? 16.420 -8.197 27.015 1.00 29.22 81 GLY A C 1
ATOM 598 O O . GLY A 1 81 ? 16.864 -8.359 25.886 1.00 29.22 81 GLY A O 1
ATOM 599 N N . ALA A 1 82 ? 15.897 -9.206 27.721 1.00 34.25 82 ALA A N 1
ATOM 600 C CA . ALA A 1 82 ? 15.911 -10.589 27.247 1.00 34.25 82 ALA A CA 1
ATOM 601 C C . ALA A 1 82 ? 14.949 -10.805 26.072 1.00 34.25 82 ALA A C 1
ATOM 603 O O . ALA A 1 82 ? 15.351 -11.412 25.095 1.00 34.25 82 ALA A O 1
ATOM 604 N N . ALA A 1 83 ? 13.738 -10.238 26.102 1.00 35.62 83 ALA A N 1
ATOM 605 C CA . ALA A 1 83 ? 12.755 -10.406 25.026 1.00 35.62 83 ALA A CA 1
ATOM 606 C C . ALA A 1 83 ? 13.113 -9.619 23.749 1.00 35.62 83 ALA A C 1
ATOM 608 O O . ALA A 1 83 ? 12.913 -10.115 22.641 1.00 35.62 83 ALA A O 1
ATOM 609 N N . GLU A 1 84 ? 13.689 -8.415 23.879 1.00 35.75 84 GLU A N 1
ATOM 610 C CA . GLU A 1 84 ? 14.221 -7.656 22.735 1.00 35.75 84 GLU A CA 1
ATOM 611 C C . GLU A 1 84 ? 15.493 -8.309 22.174 1.00 35.75 84 GLU A C 1
ATOM 613 O O . GLU A 1 84 ? 15.655 -8.378 20.956 1.00 35.75 84 GLU A O 1
ATOM 618 N N . ALA A 1 85 ? 16.359 -8.858 23.033 1.00 34.41 85 ALA A N 1
ATOM 619 C CA . ALA A 1 85 ? 17.519 -9.636 22.607 1.00 34.41 85 ALA A CA 1
ATOM 620 C C . ALA A 1 85 ? 17.123 -10.981 21.986 1.00 34.41 85 ALA A C 1
ATOM 622 O O . ALA A 1 85 ? 17.782 -11.416 21.054 1.00 34.41 85 ALA A O 1
ATOM 623 N N . GLU A 1 86 ? 16.047 -11.619 22.443 1.00 35.62 86 GLU A N 1
ATOM 624 C CA . GLU A 1 86 ? 15.548 -12.900 21.935 1.00 35.62 86 GLU A CA 1
ATOM 625 C C . GLU A 1 86 ? 14.776 -12.719 20.620 1.00 35.62 86 GLU A C 1
ATOM 627 O O . GLU A 1 86 ? 14.944 -13.520 19.707 1.00 35.62 86 GLU A O 1
ATOM 632 N N . ALA A 1 87 ? 14.043 -11.613 20.440 1.00 36.66 87 ALA A N 1
ATOM 633 C CA . ALA A 1 87 ? 13.468 -11.222 19.149 1.00 36.66 87 ALA A CA 1
ATOM 634 C C . ALA A 1 87 ? 14.547 -10.779 18.144 1.00 36.66 87 ALA A C 1
ATOM 636 O O . ALA A 1 87 ? 14.483 -11.141 16.969 1.00 36.66 87 ALA A O 1
ATOM 637 N N . ALA A 1 88 ? 15.572 -10.045 18.596 1.00 37.78 88 ALA A N 1
ATOM 638 C CA . ALA A 1 88 ? 16.731 -9.702 17.775 1.00 37.78 88 ALA A CA 1
ATOM 639 C C . ALA A 1 88 ? 17.586 -10.936 17.443 1.00 37.78 88 ALA A C 1
ATOM 641 O O . ALA A 1 88 ? 18.092 -11.023 16.330 1.00 37.78 88 ALA A O 1
ATOM 642 N N . ALA A 1 89 ? 17.710 -11.905 18.355 1.00 35.16 89 ALA A N 1
ATOM 643 C CA . ALA A 1 89 ? 18.414 -13.167 18.136 1.00 35.16 89 ALA A CA 1
ATOM 644 C C . ALA A 1 89 ? 17.616 -14.122 17.236 1.00 35.16 89 ALA A C 1
ATOM 646 O O . ALA A 1 89 ? 18.199 -14.756 16.361 1.00 35.16 89 ALA A O 1
ATOM 647 N N . ALA A 1 90 ? 16.286 -14.172 17.361 1.00 36.00 90 ALA A N 1
ATOM 648 C CA . ALA A 1 90 ? 15.411 -14.908 16.448 1.00 36.00 90 ALA A CA 1
ATOM 649 C C . ALA A 1 90 ? 15.435 -14.300 15.033 1.00 36.00 90 ALA A C 1
ATOM 651 O O . ALA A 1 90 ? 15.492 -15.034 14.047 1.00 36.00 90 ALA A O 1
ATOM 652 N N . ALA A 1 91 ? 15.493 -12.967 14.926 1.00 37.84 91 ALA A N 1
ATOM 653 C CA . ALA A 1 91 ? 15.692 -12.251 13.663 1.00 37.84 91 ALA A CA 1
ATOM 654 C C . ALA A 1 91 ? 17.130 -12.344 13.112 1.00 37.84 91 ALA A C 1
ATOM 656 O O . ALA A 1 91 ? 17.335 -12.096 11.930 1.00 37.84 91 ALA A O 1
ATOM 657 N N . GLN A 1 92 ? 18.120 -12.685 13.944 1.00 40.59 92 GLN A N 1
ATOM 658 C CA . GLN A 1 92 ? 19.497 -12.990 13.524 1.00 40.59 92 GLN A CA 1
ATOM 659 C C . GLN A 1 92 ? 19.676 -14.469 13.137 1.00 40.59 92 GLN A C 1
ATOM 661 O O . GLN A 1 92 ? 20.587 -14.788 12.377 1.00 40.59 92 GLN A O 1
ATOM 666 N N . GLY A 1 93 ? 18.816 -15.366 13.637 1.00 36.31 93 GLY A N 1
ATOM 667 C CA . GLY A 1 93 ? 18.786 -16.789 13.284 1.00 36.31 93 GLY A CA 1
ATOM 668 C C . GLY A 1 93 ? 18.071 -17.090 11.961 1.00 36.31 93 GLY A C 1
ATOM 669 O O . GLY A 1 93 ? 18.392 -18.078 11.302 1.00 36.31 93 GLY A O 1
ATOM 670 N N . ALA A 1 94 ? 17.146 -16.225 11.535 1.00 41.66 94 ALA A N 1
ATOM 671 C CA . ALA A 1 94 ? 16.633 -16.184 10.168 1.00 41.66 94 ALA A CA 1
ATOM 672 C C . ALA A 1 94 ? 17.547 -15.264 9.345 1.00 41.66 94 ALA A C 1
ATOM 674 O O . ALA A 1 94 ? 17.764 -14.127 9.745 1.00 41.66 94 ALA A O 1
ATOM 675 N N . GLY A 1 95 ? 18.119 -15.752 8.238 1.00 51.34 95 GLY A N 1
ATOM 676 C CA . GLY A 1 95 ? 19.097 -15.011 7.426 1.00 51.34 95 GLY A CA 1
ATOM 677 C C . GLY A 1 95 ? 18.739 -13.528 7.251 1.00 51.34 95 GLY A C 1
ATOM 678 O O . GLY A 1 95 ? 17.580 -13.191 7.010 1.00 51.34 95 GLY A O 1
ATOM 679 N N . GLY A 1 96 ? 19.727 -12.643 7.433 1.00 66.06 96 GLY A N 1
ATOM 680 C CA . GLY A 1 96 ? 19.519 -11.192 7.468 1.00 66.06 96 GLY A CA 1
ATOM 681 C C . GLY A 1 96 ? 18.767 -10.642 6.250 1.00 66.06 96 GLY A C 1
ATOM 682 O O . GLY A 1 96 ? 18.663 -11.302 5.217 1.00 66.06 96 GLY A O 1
ATOM 683 N N . ALA A 1 97 ? 18.253 -9.410 6.368 1.00 80.56 97 ALA A N 1
ATOM 684 C CA . ALA A 1 97 ? 17.447 -8.777 5.322 1.00 80.56 97 ALA A CA 1
ATOM 685 C C . ALA A 1 97 ? 18.087 -8.934 3.921 1.00 80.56 97 ALA A C 1
ATOM 687 O O . ALA A 1 97 ? 19.307 -8.748 3.783 1.00 80.56 97 ALA A O 1
ATOM 688 N N . PRO A 1 98 ? 17.290 -9.285 2.895 1.00 90.06 98 PRO A N 1
ATOM 689 C CA . PRO A 1 98 ? 17.811 -9.520 1.559 1.00 90.06 98 PRO A CA 1
ATOM 690 C C . PRO A 1 98 ? 18.288 -8.203 0.927 1.00 90.06 98 PRO A C 1
ATOM 692 O O . PRO A 1 98 ? 17.764 -7.132 1.256 1.00 90.06 98 PRO A O 1
ATOM 695 N N . PRO A 1 99 ? 19.270 -8.254 0.012 1.00 95.56 99 PRO A N 1
ATOM 696 C CA . PRO A 1 99 ? 19.572 -7.139 -0.877 1.00 95.56 99 PRO A CA 1
ATOM 697 C C . PRO A 1 99 ? 18.327 -6.723 -1.672 1.00 95.56 99 PRO A C 1
ATOM 699 O O . PRO A 1 99 ? 17.529 -7.570 -2.067 1.00 95.56 99 PRO A O 1
ATOM 702 N N . LEU A 1 100 ? 18.166 -5.427 -1.922 1.00 97.06 100 LEU A N 1
ATOM 703 C CA . LEU A 1 100 ? 17.038 -4.877 -2.672 1.00 97.06 100 LEU A CA 1
ATOM 704 C C . LEU A 1 100 ? 17.520 -4.376 -4.029 1.00 97.06 100 LEU A C 1
ATOM 706 O O . LEU A 1 100 ? 18.451 -3.575 -4.080 1.00 97.06 100 LEU A O 1
ATOM 710 N N . VAL A 1 101 ? 16.861 -4.788 -5.110 1.00 98.25 101 VAL A N 1
ATOM 711 C CA . VAL A 1 101 ? 16.958 -4.093 -6.398 1.00 98.25 101 VAL A CA 1
ATOM 712 C C . VAL A 1 101 ? 15.765 -3.165 -6.527 1.00 98.25 101 VAL A C 1
ATOM 714 O O . VAL A 1 101 ? 14.644 -3.605 -6.769 1.00 98.25 101 VAL A O 1
ATOM 717 N N . VAL A 1 102 ? 16.006 -1.872 -6.325 1.00 98.50 102 VAL A N 1
ATOM 718 C CA . VAL A 1 102 ? 14.964 -0.853 -6.420 1.00 98.50 102 VAL A CA 1
ATOM 719 C C . VAL A 1 102 ? 14.904 -0.342 -7.851 1.00 98.50 102 VAL A C 1
ATOM 721 O O . VAL A 1 102 ? 15.888 0.203 -8.350 1.00 98.50 102 VAL A O 1
ATOM 724 N N . VAL A 1 103 ? 13.749 -0.510 -8.488 1.00 98.75 103 VAL A N 1
ATOM 725 C CA . VAL A 1 103 ? 13.409 0.056 -9.795 1.00 98.75 103 VAL A CA 1
ATOM 726 C C . VAL A 1 103 ? 12.546 1.286 -9.550 1.00 98.75 103 VAL A C 1
ATOM 728 O O . VAL A 1 103 ? 11.504 1.168 -8.917 1.00 98.75 103 VAL A O 1
ATOM 731 N N . ASN A 1 104 ? 12.956 2.458 -10.028 1.00 98.75 104 ASN A N 1
ATOM 732 C CA . ASN A 1 104 ? 12.157 3.683 -9.966 1.00 98.75 104 ASN A CA 1
ATOM 733 C C . ASN A 1 104 ? 11.954 4.267 -11.360 1.00 98.75 104 ASN A C 1
ATOM 735 O O . ASN A 1 104 ? 12.924 4.426 -12.100 1.00 98.75 104 ASN A O 1
ATOM 739 N N . THR A 1 105 ? 10.724 4.625 -11.713 1.00 98.69 105 THR A N 1
ATOM 740 C CA . THR A 1 105 ? 10.418 5.207 -13.025 1.00 98.69 105 THR A CA 1
ATOM 741 C C . THR A 1 105 ? 9.314 6.258 -12.949 1.00 98.69 105 THR A C 1
ATOM 743 O O . THR A 1 105 ? 8.603 6.373 -11.956 1.00 98.69 105 THR A O 1
ATOM 746 N N . HIS A 1 106 ? 9.195 7.034 -14.021 1.00 98.44 106 HIS A N 1
ATOM 747 C CA . HIS A 1 106 ? 8.050 7.885 -14.302 1.00 98.44 106 HIS A CA 1
ATOM 748 C C . HIS A 1 106 ? 7.614 7.560 -15.736 1.00 98.44 106 HIS A C 1
ATOM 750 O O . HIS A 1 106 ? 8.316 7.880 -16.702 1.00 98.44 106 HIS A O 1
ATOM 756 N N . LEU A 1 107 ? 6.497 6.843 -15.875 1.00 97.88 107 LEU A N 1
ATOM 757 C CA . LEU A 1 107 ? 6.010 6.375 -17.173 1.00 97.88 107 LEU A CA 1
ATOM 758 C C . LEU A 1 107 ? 5.387 7.507 -17.991 1.00 97.88 107 LEU A C 1
ATOM 760 O O . LEU A 1 107 ? 5.019 8.554 -17.477 1.00 97.88 107 LEU A O 1
ATOM 764 N N . PHE A 1 108 ? 5.263 7.291 -19.297 1.00 94.94 108 PHE A N 1
ATOM 765 C CA . PHE A 1 108 ? 4.722 8.292 -20.208 1.00 94.94 108 PHE A CA 1
ATOM 766 C C . PHE A 1 108 ? 3.268 8.671 -19.866 1.00 94.94 108 PHE A C 1
ATOM 768 O O . PHE A 1 108 ? 2.384 7.812 -19.833 1.00 94.94 108 PHE A O 1
ATOM 775 N N . PHE A 1 109 ? 3.033 9.969 -19.662 1.00 89.75 109 PHE A N 1
ATOM 776 C CA . PHE A 1 109 ? 1.796 10.519 -19.094 1.00 89.75 109 PHE A CA 1
ATOM 777 C C . PHE A 1 109 ? 0.575 10.481 -20.023 1.00 89.75 109 PHE A C 1
ATOM 779 O O . PHE A 1 109 ? -0.552 10.656 -19.572 1.00 89.75 109 PHE A O 1
ATOM 786 N N . HIS A 1 110 ? 0.766 10.302 -21.334 1.00 87.62 110 HIS A N 1
ATOM 787 C CA . HIS A 1 110 ? -0.316 10.520 -22.294 1.00 87.62 110 HIS A CA 1
ATOM 788 C C . HIS A 1 110 ? -1.471 9.510 -22.100 1.00 87.62 110 HIS A C 1
ATOM 790 O O . HIS A 1 110 ? -1.220 8.299 -22.146 1.00 87.62 110 HIS A O 1
ATOM 796 N N . PRO A 1 111 ? -2.739 9.954 -21.966 1.00 83.19 111 PRO A N 1
ATOM 797 C CA . PRO A 1 111 ? -3.866 9.065 -21.657 1.00 83.19 111 PRO A CA 1
ATOM 798 C C . PRO A 1 111 ? -4.035 7.918 -22.662 1.00 83.19 111 PRO A C 1
ATOM 800 O O . PRO A 1 111 ? -4.148 6.761 -22.274 1.00 83.19 111 PRO A O 1
ATOM 803 N N . PHE A 1 112 ? -3.904 8.212 -23.961 1.00 81.75 112 PHE A N 1
ATOM 804 C CA . PHE A 1 112 ? -4.040 7.234 -25.055 1.00 81.75 112 PHE A CA 1
ATOM 805 C C . PHE A 1 112 ? -2.782 6.389 -25.331 1.00 81.75 112 PHE A C 1
ATOM 807 O O . PHE A 1 112 ? -2.661 5.771 -26.389 1.00 81.75 112 PHE A O 1
ATOM 814 N N . ALA A 1 113 ? -1.812 6.370 -24.413 1.00 88.81 113 ALA A N 1
ATOM 815 C CA . ALA A 1 113 ? -0.584 5.586 -24.550 1.00 88.81 113 ALA A CA 1
ATOM 816 C C . ALA A 1 113 ? -0.436 4.404 -23.559 1.00 88.81 113 ALA A C 1
ATOM 818 O O . ALA A 1 113 ? 0.700 4.113 -23.174 1.00 88.81 113 ALA A O 1
ATOM 819 N N . PRO A 1 114 ? -1.508 3.681 -23.159 1.00 90.00 114 PRO A N 1
ATOM 820 C CA . PRO A 1 114 ? -1.377 2.588 -22.194 1.00 90.00 114 PRO A CA 1
ATOM 821 C C . PRO A 1 114 ? -0.474 1.470 -22.730 1.00 90.00 114 PRO A C 1
ATOM 823 O O . PRO A 1 114 ? 0.448 1.067 -22.036 1.00 90.00 114 PRO A O 1
ATOM 826 N N . HIS A 1 115 ? -0.608 1.102 -24.009 1.00 90.31 115 HIS A N 1
ATOM 827 C CA . HIS A 1 115 ? 0.292 0.170 -24.700 1.00 90.31 115 HIS A CA 1
ATOM 828 C C . HIS A 1 115 ? 1.791 0.511 -24.572 1.00 90.31 115 HIS A C 1
ATOM 830 O O . HIS A 1 115 ? 2.596 -0.386 -24.338 1.00 90.31 115 HIS A O 1
ATOM 836 N N . ILE A 1 116 ? 2.190 1.788 -24.689 1.00 93.88 116 ILE A N 1
ATOM 837 C CA . ILE A 1 116 ? 3.597 2.200 -24.506 1.00 93.88 116 ILE A CA 1
ATOM 838 C C . ILE A 1 116 ? 4.029 1.945 -23.062 1.00 93.88 116 ILE A C 1
ATOM 840 O O . ILE A 1 116 ? 5.125 1.438 -22.829 1.00 93.88 116 ILE A O 1
ATOM 844 N N . ARG A 1 117 ? 3.162 2.254 -22.089 1.00 96.25 117 ARG A N 1
ATOM 845 C CA . ARG A 1 117 ? 3.437 1.990 -20.673 1.00 96.25 117 ARG A CA 1
ATOM 846 C C . ARG A 1 117 ? 3.572 0.491 -20.394 1.00 96.25 117 ARG A C 1
ATOM 848 O O . ARG A 1 117 ? 4.532 0.110 -19.728 1.00 96.25 117 ARG A O 1
ATOM 855 N N . SER A 1 118 ? 2.698 -0.361 -20.941 1.00 95.62 118 SER A N 1
ATOM 856 C CA . SER A 1 118 ? 2.799 -1.820 -20.776 1.00 95.62 118 SER A CA 1
ATOM 857 C C . SER A 1 118 ? 4.092 -2.369 -21.398 1.00 95.62 118 SER A C 1
ATOM 859 O O . SER A 1 118 ? 4.773 -3.177 -20.770 1.00 95.62 118 SER A O 1
ATOM 861 N N . MET A 1 119 ? 4.483 -1.883 -22.586 1.00 96.25 119 MET A N 1
ATOM 862 C CA . MET A 1 119 ? 5.761 -2.237 -23.224 1.00 96.25 119 MET A CA 1
ATOM 863 C C . MET A 1 119 ? 6.967 -1.815 -22.375 1.00 96.25 119 MET A C 1
ATOM 865 O O . MET A 1 119 ? 7.866 -2.618 -22.137 1.00 96.25 119 MET A O 1
ATOM 869 N N . HIS A 1 120 ? 6.980 -0.570 -21.891 1.00 97.94 120 HIS A N 1
ATOM 870 C CA . HIS A 1 120 ? 8.051 -0.042 -21.047 1.00 97.94 120 HIS A CA 1
ATOM 871 C C . HIS A 1 120 ? 8.202 -0.842 -19.752 1.00 97.94 120 HIS A C 1
ATOM 873 O O . HIS A 1 120 ? 9.314 -1.224 -19.403 1.00 97.94 120 HIS A O 1
ATOM 879 N N . VAL A 1 121 ? 7.103 -1.151 -19.060 1.00 98.44 121 VAL A N 1
ATOM 880 C CA . VAL A 1 121 ? 7.153 -1.916 -17.805 1.00 98.44 121 VAL A CA 1
ATOM 881 C C . VAL A 1 121 ? 7.629 -3.344 -18.035 1.00 98.44 121 VAL A C 1
ATOM 883 O O . VAL A 1 121 ? 8.467 -3.820 -17.276 1.00 98.44 121 VAL A O 1
ATOM 886 N N . ALA A 1 122 ? 7.174 -4.011 -19.097 1.00 98.06 122 ALA A N 1
ATOM 887 C CA . ALA A 1 122 ? 7.664 -5.344 -19.440 1.00 98.06 122 ALA A CA 1
ATOM 888 C C . ALA A 1 122 ? 9.183 -5.358 -19.654 1.00 98.06 122 ALA A C 1
ATOM 890 O O . ALA A 1 122 ? 9.887 -6.154 -19.033 1.00 98.06 122 ALA A O 1
ATOM 891 N N . ALA A 1 123 ? 9.689 -4.405 -20.440 1.00 98.19 123 ALA A N 1
ATOM 892 C CA . ALA A 1 123 ? 11.118 -4.262 -20.678 1.00 98.19 123 ALA A CA 1
ATOM 893 C C . ALA A 1 123 ? 11.895 -3.937 -19.387 1.00 98.19 123 ALA A C 1
ATOM 895 O O . ALA A 1 123 ? 12.955 -4.506 -19.141 1.00 98.19 123 ALA A O 1
ATOM 896 N N . MET A 1 124 ? 11.360 -3.072 -18.515 1.00 98.56 124 MET A N 1
ATOM 897 C CA . MET A 1 124 ? 11.971 -2.769 -17.213 1.00 98.56 124 MET A CA 1
ATOM 898 C C . MET A 1 124 ? 12.051 -3.999 -16.302 1.00 98.56 124 MET A C 1
ATOM 900 O O . MET A 1 124 ? 13.044 -4.156 -15.595 1.00 98.56 124 MET A O 1
ATOM 904 N N . LEU A 1 125 ? 11.034 -4.867 -16.303 1.00 98.44 125 LEU A N 1
ATOM 905 C CA . LEU A 1 125 ? 11.029 -6.095 -15.501 1.00 98.44 125 LEU A CA 1
ATOM 906 C C . LEU A 1 125 ? 12.073 -7.098 -16.006 1.00 98.44 125 LEU A C 1
ATOM 908 O O . LEU A 1 125 ? 12.783 -7.696 -15.197 1.00 98.44 125 LEU A O 1
ATOM 912 N N . GLU A 1 126 ? 12.217 -7.243 -17.323 1.00 98.06 126 GLU A N 1
ATOM 913 C CA . GLU A 1 126 ? 13.258 -8.073 -17.940 1.00 98.06 126 GLU A CA 1
ATOM 914 C C . GLU A 1 126 ? 14.666 -7.548 -17.654 1.00 98.06 126 GLU A C 1
ATOM 916 O O . GLU A 1 126 ? 15.538 -8.310 -17.233 1.00 98.06 126 GLU A O 1
ATOM 921 N N . GLU A 1 127 ? 14.883 -6.241 -17.804 1.00 98.19 127 GLU A N 1
ATOM 922 C CA . GLU A 1 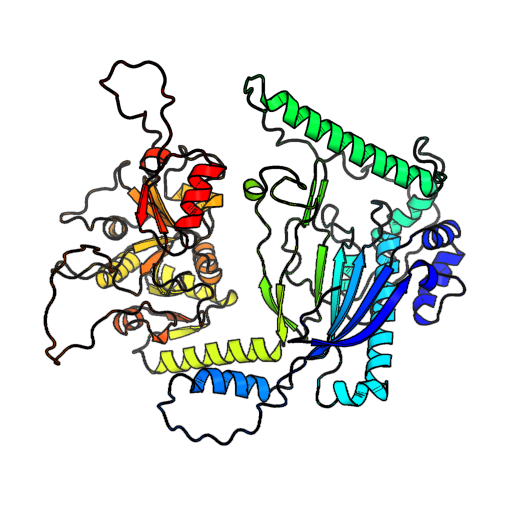127 ? 16.162 -5.602 -17.487 1.00 98.19 127 GLU A CA 1
ATOM 923 C C . GLU A 1 127 ? 16.491 -5.689 -15.992 1.00 98.19 127 GLU A C 1
ATOM 925 O O . GLU A 1 127 ? 17.644 -5.917 -15.625 1.00 98.19 127 GLU A O 1
ATOM 930 N N . ALA A 1 128 ? 15.493 -5.570 -15.112 1.00 98.00 128 ALA A N 1
ATOM 931 C CA . ALA A 1 128 ? 15.675 -5.768 -13.678 1.00 98.00 128 ALA A CA 1
ATOM 932 C C . ALA A 1 128 ? 16.031 -7.223 -13.347 1.00 98.00 128 ALA A C 1
ATOM 934 O O . ALA A 1 128 ? 16.934 -7.458 -12.543 1.00 98.00 128 ALA A O 1
ATOM 935 N N . ALA A 1 129 ? 15.382 -8.204 -13.984 1.00 97.50 129 ALA A N 1
ATOM 936 C CA . ALA A 1 129 ? 15.732 -9.616 -13.832 1.00 97.50 129 ALA A CA 1
ATOM 937 C C . ALA A 1 129 ? 17.165 -9.902 -14.297 1.00 97.50 129 ALA A C 1
ATOM 939 O O . ALA A 1 129 ? 17.929 -10.553 -13.579 1.00 97.50 129 ALA A O 1
ATOM 940 N N . ALA A 1 130 ? 17.547 -9.373 -15.460 1.00 96.94 130 ALA A N 1
ATOM 941 C CA . ALA A 1 130 ? 18.895 -9.506 -15.997 1.00 96.94 130 ALA A CA 1
ATOM 942 C C . ALA A 1 130 ? 19.933 -8.839 -15.081 1.00 96.94 130 ALA A C 1
ATOM 944 O O . ALA A 1 130 ? 20.943 -9.458 -14.751 1.00 96.94 130 ALA A O 1
ATOM 945 N N . ALA A 1 131 ? 19.664 -7.621 -14.598 1.00 97.12 131 ALA A N 1
ATOM 946 C CA . ALA A 1 131 ? 20.535 -6.913 -13.662 1.00 97.12 131 ALA A CA 1
ATOM 947 C C . ALA A 1 131 ? 20.686 -7.665 -12.331 1.00 97.12 131 ALA A C 1
ATOM 949 O O . ALA A 1 131 ? 21.796 -7.782 -11.820 1.00 97.12 131 ALA A O 1
ATOM 950 N N . MET A 1 132 ? 19.603 -8.232 -11.787 1.00 96.19 132 MET A N 1
ATOM 951 C CA . MET A 1 132 ? 19.659 -9.062 -10.577 1.00 96.19 132 MET A CA 1
ATOM 952 C C . MET A 1 132 ? 20.560 -10.286 -10.766 1.00 96.19 132 MET A C 1
ATOM 954 O O . MET A 1 132 ? 21.386 -10.568 -9.897 1.00 96.19 132 MET A O 1
ATOM 958 N N . GLN A 1 133 ? 20.441 -10.990 -11.896 1.00 94.94 133 GLN A N 1
ATOM 959 C CA . GLN A 1 133 ? 21.290 -12.144 -12.211 1.00 94.94 133 GLN A CA 1
ATOM 960 C C . GLN A 1 133 ? 22.756 -11.738 -12.406 1.00 94.94 133 GLN A C 1
ATOM 962 O O . GLN A 1 133 ? 23.653 -12.363 -11.839 1.00 94.94 133 GLN A O 1
ATOM 967 N N . GLU A 1 134 ? 23.001 -10.672 -13.168 1.00 95.75 134 GLU A N 1
ATOM 968 C CA . GLU A 1 134 ? 24.338 -10.139 -13.428 1.00 95.75 134 GLU A CA 1
ATOM 969 C C . GLU A 1 134 ? 25.033 -9.710 -12.133 1.00 95.75 134 GLU A C 1
ATOM 971 O O . GLU A 1 134 ? 26.163 -10.121 -11.865 1.00 95.75 134 GLU A O 1
ATOM 976 N N . TRP A 1 135 ? 24.357 -8.924 -11.295 1.00 96.56 135 TRP A N 1
ATOM 977 C CA . TRP A 1 135 ? 24.925 -8.425 -10.047 1.00 96.56 135 TRP A CA 1
ATOM 978 C C . TRP A 1 135 ? 25.112 -9.524 -9.003 1.00 96.56 135 TRP A C 1
ATOM 980 O O . TRP A 1 135 ? 26.105 -9.498 -8.278 1.00 96.56 135 TRP A O 1
ATOM 990 N N . ALA A 1 136 ? 24.222 -10.519 -8.954 1.00 92.06 136 ALA A N 1
ATOM 991 C CA . ALA A 1 136 ? 24.411 -11.690 -8.102 1.00 92.06 136 ALA A CA 1
ATOM 992 C C . ALA A 1 136 ? 25.640 -12.522 -8.517 1.00 92.06 136 ALA A C 1
ATOM 994 O O . ALA A 1 136 ? 26.319 -13.090 -7.661 1.00 92.06 136 ALA A O 1
ATOM 995 N N . ALA A 1 137 ? 25.952 -12.577 -9.816 1.00 93.12 137 ALA A N 1
ATOM 996 C CA . ALA A 1 137 ? 27.107 -13.300 -10.345 1.00 93.12 137 ALA A CA 1
ATOM 997 C C . ALA A 1 137 ? 28.417 -12.487 -10.324 1.00 93.12 137 ALA A C 1
ATOM 999 O O . ALA A 1 137 ? 29.497 -13.071 -10.437 1.00 93.12 137 ALA A O 1
ATOM 1000 N N . ALA A 1 138 ? 28.350 -11.159 -10.176 1.00 94.88 138 ALA A N 1
ATOM 1001 C CA . ALA A 1 138 ? 29.501 -10.268 -10.273 1.00 94.88 138 ALA A CA 1
ATOM 1002 C C . ALA A 1 138 ? 30.541 -10.536 -9.159 1.00 94.88 138 ALA A C 1
ATOM 1004 O O . ALA A 1 138 ? 30.245 -10.318 -7.980 1.00 94.88 138 ALA A O 1
ATOM 1005 N N . PRO A 1 139 ? 31.795 -10.918 -9.492 1.00 93.75 139 PRO A N 1
ATOM 1006 C CA . PRO A 1 139 ? 32.814 -11.254 -8.490 1.00 93.75 139 PRO A CA 1
ATOM 1007 C C . PRO A 1 139 ? 33.098 -10.133 -7.483 1.00 93.75 139 PRO A C 1
ATOM 1009 O O . PRO A 1 139 ? 33.358 -10.405 -6.315 1.00 93.75 139 PRO A O 1
ATOM 1012 N N . GLY A 1 140 ? 33.009 -8.870 -7.916 1.00 93.38 140 GLY A N 1
ATOM 1013 C CA . GLY A 1 140 ? 33.202 -7.706 -7.045 1.00 93.38 140 GLY A CA 1
ATOM 1014 C C . GLY A 1 140 ? 32.081 -7.490 -6.020 1.00 93.38 140 GLY A C 1
ATOM 1015 O O . GLY A 1 140 ? 32.318 -6.852 -5.001 1.00 93.38 140 GLY A O 1
ATOM 1016 N N . LEU A 1 141 ? 30.885 -8.039 -6.259 1.00 93.69 141 LEU A N 1
ATOM 1017 C CA . LEU A 1 141 ? 29.726 -7.906 -5.370 1.00 93.69 141 LEU A CA 1
ATOM 1018 C C . LEU A 1 141 ? 29.533 -9.128 -4.467 1.00 93.69 141 LEU A C 1
ATOM 1020 O O . LEU A 1 141 ? 28.889 -9.014 -3.425 1.00 93.69 141 LEU A O 1
ATOM 1024 N N . GLN A 1 142 ? 30.128 -10.277 -4.809 1.00 90.00 142 GLN A N 1
ATOM 1025 C CA . GLN A 1 142 ? 30.025 -11.497 -4.002 1.00 90.00 142 GLN A CA 1
ATOM 1026 C C . GLN A 1 142 ? 30.362 -11.293 -2.516 1.00 90.00 142 GLN A C 1
ATOM 1028 O O . GLN A 1 142 ? 29.600 -11.798 -1.695 1.00 90.00 142 GLN A O 1
ATOM 1033 N N . PRO A 1 143 ? 31.406 -10.534 -2.115 1.00 90.56 143 PRO A N 1
ATOM 1034 C CA . PRO A 1 143 ? 31.681 -10.302 -0.696 1.00 90.56 143 PRO A CA 1
ATOM 1035 C C . PRO A 1 143 ? 30.549 -9.577 0.046 1.00 90.56 143 PRO A C 1
ATOM 1037 O O . PRO A 1 143 ? 30.315 -9.859 1.217 1.00 90.56 143 PRO A O 1
ATOM 1040 N N . LEU A 1 144 ? 29.832 -8.667 -0.626 1.00 88.56 144 LEU A N 1
ATOM 1041 C CA . LEU A 1 144 ? 28.706 -7.923 -0.045 1.00 88.56 144 LEU A CA 1
ATOM 1042 C C . LEU A 1 144 ? 27.431 -8.777 0.035 1.00 88.56 144 LEU A C 1
ATOM 1044 O O . LEU A 1 144 ? 26.623 -8.618 0.955 1.00 88.56 144 LEU A O 1
ATOM 1048 N N . LEU A 1 145 ? 27.255 -9.682 -0.930 1.00 89.38 145 LEU A N 1
ATOM 1049 C CA . LEU A 1 145 ? 26.069 -10.527 -1.077 1.00 89.38 145 LEU A CA 1
ATOM 1050 C C . LEU A 1 145 ? 26.192 -11.883 -0.359 1.00 89.38 145 LEU A C 1
ATOM 1052 O O . LEU A 1 145 ? 25.179 -12.537 -0.112 1.00 89.38 145 LEU A O 1
ATOM 1056 N N . ALA A 1 146 ? 27.406 -12.313 -0.006 1.00 85.44 146 ALA A N 1
ATOM 1057 C CA . ALA A 1 146 ? 27.664 -13.607 0.619 1.00 85.44 146 ALA A CA 1
ATOM 1058 C C . ALA A 1 146 ? 26.869 -13.800 1.921 1.00 85.44 146 ALA A C 1
ATOM 1060 O O . ALA A 1 146 ? 26.810 -12.919 2.779 1.00 85.44 146 ALA A O 1
ATOM 1061 N N . GLY A 1 147 ? 26.269 -14.984 2.078 1.00 81.75 147 GLY A N 1
ATOM 1062 C CA . GLY A 1 147 ? 25.481 -15.341 3.264 1.00 81.75 147 GLY A CA 1
ATOM 1063 C C . GLY A 1 147 ? 24.095 -14.690 3.338 1.00 81.75 147 GLY A C 1
ATOM 1064 O O . GLY A 1 147 ? 23.417 -14.834 4.354 1.00 81.75 147 GLY A O 1
ATOM 1065 N N . ARG A 1 148 ? 23.659 -13.989 2.284 1.00 85.00 148 ARG A N 1
ATOM 1066 C CA . ARG A 1 148 ? 22.333 -13.365 2.185 1.00 85.00 148 ARG A CA 1
ATOM 1067 C C . ARG A 1 148 ? 21.454 -14.104 1.179 1.00 85.00 148 ARG A C 1
ATOM 1069 O O . ARG A 1 148 ? 21.948 -14.853 0.337 1.00 85.00 148 ARG A O 1
ATOM 1076 N N . GLY A 1 149 ? 20.145 -13.871 1.263 1.00 84.31 149 GLY A N 1
ATOM 1077 C CA . GLY A 1 149 ? 19.214 -14.276 0.209 1.00 84.31 149 GLY A CA 1
ATOM 1078 C C . GLY A 1 149 ? 19.513 -13.572 -1.124 1.00 84.31 149 GLY A C 1
ATOM 1079 O O . GLY A 1 149 ? 20.238 -12.570 -1.137 1.00 84.31 149 GLY A O 1
ATOM 1080 N N . PRO A 1 150 ? 18.963 -14.075 -2.244 1.00 89.31 150 PRO A N 1
ATOM 1081 C CA . PRO A 1 150 ? 19.098 -13.409 -3.534 1.00 89.31 150 PRO A CA 1
ATOM 1082 C C . PRO A 1 150 ? 18.514 -11.985 -3.473 1.00 89.31 150 PRO A C 1
ATOM 1084 O O . PRO A 1 150 ? 17.597 -11.739 -2.680 1.00 89.31 150 PRO A O 1
ATOM 1087 N N . PRO A 1 151 ? 19.019 -11.043 -4.293 1.00 94.19 151 PRO A N 1
ATOM 1088 C CA . PRO A 1 151 ? 18.411 -9.727 -4.403 1.00 94.19 151 PRO A CA 1
ATOM 1089 C C . PRO A 1 151 ? 16.928 -9.829 -4.778 1.00 94.19 151 PRO A C 1
ATOM 1091 O O . PRO A 1 151 ? 16.571 -10.596 -5.670 1.00 94.19 151 PRO A O 1
ATOM 1094 N N . THR A 1 152 ? 16.079 -9.056 -4.104 1.00 95.81 152 THR A N 1
ATOM 1095 C CA . THR A 1 152 ? 14.628 -9.023 -4.342 1.00 95.81 152 THR A CA 1
ATOM 1096 C C . THR A 1 152 ? 14.209 -7.684 -4.954 1.00 95.81 152 THR A C 1
ATOM 1098 O O . THR A 1 152 ? 14.750 -6.645 -4.557 1.00 95.81 152 THR A O 1
ATOM 1101 N N . PRO A 1 153 ? 13.250 -7.661 -5.896 1.00 96.88 153 PRO A N 1
ATOM 1102 C CA . PRO A 1 153 ? 12.810 -6.426 -6.532 1.00 96.88 153 PRO A CA 1
ATOM 1103 C C . PRO A 1 153 ? 11.907 -5.580 -5.620 1.00 96.88 153 PRO A C 1
ATOM 1105 O O . PRO A 1 153 ? 11.072 -6.097 -4.873 1.00 96.88 153 PRO A O 1
ATOM 1108 N N . LEU A 1 154 ? 12.050 -4.262 -5.744 1.00 97.88 154 LEU A N 1
ATOM 1109 C CA . LEU A 1 154 ? 11.117 -3.248 -5.259 1.00 97.88 154 LEU A CA 1
ATOM 1110 C C . LEU A 1 154 ? 10.858 -2.268 -6.410 1.00 97.88 154 LEU A C 1
ATOM 1112 O O . LEU A 1 154 ? 11.751 -1.508 -6.774 1.00 97.88 154 LEU A O 1
ATOM 1116 N N . PHE A 1 155 ? 9.670 -2.299 -7.008 1.00 98.62 155 PHE A N 1
ATOM 1117 C CA . PHE A 1 155 ? 9.329 -1.480 -8.174 1.00 98.62 155 PHE A CA 1
ATOM 1118 C C . PHE A 1 155 ? 8.438 -0.314 -7.743 1.00 98.62 155 PHE A C 1
ATOM 1120 O O . PHE A 1 155 ? 7.346 -0.519 -7.219 1.00 98.62 155 PHE A O 1
ATOM 1127 N N . VAL A 1 156 ? 8.906 0.914 -7.933 1.00 98.44 156 VAL A N 1
ATOM 1128 C CA . VAL A 1 156 ? 8.253 2.132 -7.446 1.00 98.44 156 VAL A CA 1
ATOM 1129 C C . VAL A 1 156 ? 8.152 3.190 -8.536 1.00 98.44 156 VAL A C 1
ATOM 1131 O O . VAL A 1 156 ? 8.915 3.182 -9.503 1.00 98.44 156 VAL A O 1
ATOM 1134 N N . GLY A 1 157 ? 7.235 4.132 -8.348 1.00 97.69 157 GLY A N 1
ATOM 1135 C CA . GLY A 1 157 ? 7.191 5.360 -9.133 1.00 97.69 157 GLY A CA 1
ATOM 1136 C C . GLY A 1 157 ? 5.794 5.751 -9.584 1.00 97.69 157 GLY A C 1
ATOM 1137 O O . GLY A 1 157 ? 4.808 5.093 -9.241 1.00 97.69 157 GLY A O 1
ATOM 1138 N N . ASP A 1 158 ? 5.755 6.821 -10.373 1.00 98.50 158 ASP A N 1
ATOM 1139 C CA . ASP A 1 158 ? 4.559 7.287 -11.064 1.00 98.50 158 ASP A CA 1
ATOM 1140 C C . ASP A 1 158 ? 4.384 6.470 -12.348 1.00 98.50 158 ASP A C 1
ATOM 1142 O O . ASP A 1 158 ? 5.155 6.572 -13.312 1.00 98.50 158 ASP A O 1
ATOM 1146 N N . LEU A 1 159 ? 3.376 5.605 -12.345 1.00 97.94 159 LEU A N 1
ATOM 1147 C CA . LEU A 1 159 ? 3.089 4.724 -13.466 1.00 97.94 159 LEU A CA 1
ATOM 1148 C C . LEU A 1 159 ? 2.139 5.360 -14.479 1.00 97.94 159 LEU A C 1
ATOM 1150 O O . LEU A 1 159 ? 1.873 4.727 -15.502 1.00 97.94 159 LEU A O 1
ATOM 1154 N N . ASN A 1 160 ? 1.610 6.564 -14.231 1.00 97.06 160 ASN A N 1
ATOM 1155 C CA . ASN A 1 160 ? 0.632 7.234 -15.095 1.00 97.06 160 ASN A CA 1
ATOM 1156 C C . ASN A 1 160 ? -0.478 6.284 -15.592 1.00 97.06 160 ASN A C 1
ATOM 1158 O O . ASN A 1 160 ? -0.872 6.294 -16.758 1.00 97.06 160 ASN A O 1
ATOM 1162 N N . SER A 1 161 ? -0.901 5.372 -14.716 1.00 94.50 161 SER A N 1
ATOM 1163 C CA . SER A 1 161 ? -1.821 4.279 -15.019 1.00 94.50 161 SER A CA 1
ATOM 1164 C C . SER A 1 161 ? -2.818 4.174 -13.876 1.00 94.50 161 SER A C 1
ATOM 1166 O O . SER A 1 161 ? -2.502 3.611 -12.828 1.00 94.50 161 SER A O 1
ATOM 1168 N N . ASP A 1 162 ? -3.987 4.770 -14.072 1.00 91.00 162 ASP A N 1
ATOM 1169 C CA . ASP A 1 162 ? -5.059 4.811 -13.087 1.00 91.00 162 ASP A CA 1
ATOM 1170 C C . ASP A 1 162 ? -5.998 3.604 -13.178 1.00 91.00 162 ASP A C 1
ATOM 1172 O O . ASP A 1 162 ? -5.901 2.783 -14.090 1.00 91.00 162 ASP A O 1
ATOM 1176 N N . LEU A 1 163 ? -6.887 3.490 -12.189 1.00 88.94 163 LEU A N 1
ATOM 1177 C CA . LEU A 1 163 ? -7.872 2.414 -12.081 1.00 88.94 163 LEU A CA 1
ATOM 1178 C C . LEU A 1 163 ? -9.292 2.849 -12.496 1.00 88.94 163 LEU A C 1
ATOM 1180 O O . LEU A 1 163 ? -10.236 2.082 -12.295 1.00 88.94 163 LEU A O 1
ATOM 1184 N N . ASN A 1 164 ? -9.476 4.070 -13.018 1.00 83.38 164 ASN A N 1
ATOM 1185 C CA . ASN A 1 164 ? -10.802 4.664 -13.228 1.00 83.38 164 ASN A CA 1
ATOM 1186 C C . ASN A 1 164 ? -11.592 3.931 -14.323 1.00 83.38 164 ASN A C 1
ATOM 1188 O O . ASN A 1 164 ? -12.798 3.740 -14.176 1.00 83.38 164 ASN A O 1
ATOM 1192 N N . ASP A 1 165 ? -10.905 3.461 -15.367 1.00 77.00 165 ASP A N 1
ATOM 1193 C CA . ASP A 1 165 ? -11.490 2.705 -16.487 1.00 77.00 165 ASP A CA 1
ATOM 1194 C C . ASP A 1 165 ? -11.276 1.179 -16.362 1.00 77.00 165 ASP A C 1
ATOM 1196 O O . ASP A 1 165 ? -11.458 0.417 -17.316 1.00 77.00 165 ASP A O 1
ATOM 1200 N N . GLY A 1 166 ? -10.900 0.709 -15.168 1.00 83.75 166 GLY A N 1
ATOM 1201 C CA . GLY A 1 166 ? -10.541 -0.680 -14.894 1.00 83.75 166 GLY A CA 1
ATOM 1202 C C . GLY A 1 166 ? -9.043 -0.859 -14.662 1.00 83.75 166 GLY A C 1
ATOM 1203 O O . GLY A 1 166 ? -8.312 0.093 -14.426 1.00 83.75 166 GLY A O 1
ATOM 1204 N N . ILE A 1 167 ? -8.573 -2.108 -14.674 1.00 90.94 167 ILE A N 1
ATOM 1205 C CA . ILE A 1 167 ? -7.183 -2.408 -14.310 1.00 90.94 167 ILE A CA 1
ATOM 1206 C C . ILE A 1 167 ? -6.288 -2.227 -15.544 1.00 90.94 167 ILE A C 1
ATOM 1208 O O . ILE A 1 167 ? -6.476 -2.956 -16.523 1.00 90.94 167 ILE A O 1
ATOM 1212 N N . PRO A 1 168 ? -5.321 -1.293 -15.531 1.00 92.69 168 PRO A N 1
ATOM 1213 C CA . PRO A 1 168 ? -4.449 -1.046 -16.671 1.00 92.69 168 PRO A CA 1
ATOM 1214 C C . PRO A 1 168 ? -3.449 -2.187 -16.832 1.00 92.69 168 PRO A C 1
ATOM 1216 O O . PRO A 1 168 ? -3.069 -2.849 -15.862 1.00 92.69 168 PRO A O 1
ATOM 1219 N N . GLY A 1 169 ? -2.987 -2.411 -18.057 1.00 93.50 169 GLY A N 1
ATOM 1220 C CA . GLY A 1 169 ? -2.095 -3.518 -18.392 1.00 93.50 169 GLY A CA 1
ATOM 1221 C C . GLY A 1 169 ? -0.770 -3.489 -17.635 1.00 93.50 169 GLY A C 1
ATOM 1222 O O . GLY A 1 169 ? -0.223 -4.544 -17.340 1.00 93.50 169 GLY A O 1
ATOM 1223 N N . VAL A 1 170 ? -0.287 -2.310 -17.232 1.00 96.31 170 VAL A N 1
ATOM 1224 C CA . VAL A 1 170 ? 0.863 -2.174 -16.319 1.00 96.31 170 VAL A CA 1
ATOM 1225 C C . VAL A 1 170 ? 0.596 -2.833 -14.962 1.00 96.31 170 VAL A C 1
ATOM 1227 O O . VAL A 1 170 ? 1.406 -3.629 -14.492 1.00 96.31 170 VAL A O 1
ATOM 1230 N N . VAL A 1 171 ? -0.543 -2.517 -14.338 1.00 96.94 171 VAL A N 1
ATOM 1231 C CA . VAL A 1 171 ? -0.943 -3.058 -13.028 1.00 96.94 171 VAL A CA 1
ATOM 1232 C C . VAL A 1 171 ? -1.243 -4.551 -13.148 1.00 96.94 171 VAL A C 1
ATOM 1234 O O . VAL A 1 171 ? -0.857 -5.324 -12.272 1.00 96.94 171 VAL A O 1
ATOM 1237 N N . GLU A 1 172 ? -1.883 -4.971 -14.244 1.00 96.81 172 GLU A N 1
ATOM 1238 C CA . GLU A 1 172 ? -2.119 -6.383 -14.551 1.00 96.81 172 GLU A CA 1
ATOM 1239 C C . GLU A 1 172 ? -0.811 -7.164 -14.688 1.00 96.81 172 GLU A C 1
ATOM 1241 O O . GLU A 1 172 ? -0.622 -8.171 -14.008 1.00 96.81 172 GLU A O 1
ATOM 1246 N N . LEU A 1 173 ? 0.120 -6.668 -15.504 1.00 97.94 173 LEU A N 1
ATOM 1247 C CA . LEU A 1 173 ? 1.404 -7.316 -15.738 1.00 97.94 173 LEU A CA 1
ATOM 1248 C C . LEU A 1 173 ? 2.214 -7.441 -14.444 1.00 97.94 173 LEU A C 1
ATOM 1250 O O . LEU A 1 173 ? 2.764 -8.507 -14.177 1.00 97.94 173 LEU A O 1
ATOM 1254 N N . LEU A 1 174 ? 2.259 -6.384 -13.626 1.00 98.25 174 LEU A N 1
ATOM 1255 C CA . LEU A 1 174 ? 2.966 -6.402 -12.345 1.00 98.25 174 LEU A CA 1
ATOM 1256 C C . LEU A 1 174 ? 2.346 -7.410 -11.371 1.00 98.25 174 LEU A C 1
ATOM 1258 O O . LEU A 1 174 ? 3.090 -8.155 -10.738 1.00 98.25 174 LEU A O 1
ATOM 1262 N N . ARG A 1 175 ? 1.010 -7.484 -11.268 1.00 96.50 175 ARG A N 1
ATOM 1263 C CA . ARG A 1 175 ? 0.337 -8.355 -10.284 1.00 96.50 175 ARG A CA 1
ATOM 1264 C C . ARG A 1 175 ? 0.241 -9.823 -10.689 1.00 96.50 175 ARG A C 1
ATOM 1266 O O . ARG A 1 175 ? 0.336 -10.694 -9.829 1.00 96.50 175 ARG A O 1
ATOM 1273 N N . SER A 1 176 ? -0.004 -10.114 -11.967 1.00 95.94 176 SER A N 1
ATOM 1274 C CA . SER A 1 176 ? -0.248 -11.482 -12.449 1.00 95.94 176 SER A CA 1
ATOM 1275 C C . SER A 1 176 ? 0.965 -12.090 -13.146 1.00 95.94 176 SER A C 1
ATOM 1277 O O . SER A 1 176 ? 1.010 -13.302 -13.373 1.00 95.94 176 SER A O 1
ATOM 1279 N N . GLY A 1 177 ? 1.950 -11.257 -13.487 1.00 96.81 177 GLY A N 1
ATOM 1280 C CA . GLY A 1 177 ? 3.104 -11.638 -14.286 1.00 96.81 177 GLY A CA 1
ATOM 1281 C C . GLY A 1 177 ? 2.764 -11.895 -15.753 1.00 96.81 177 GLY A C 1
ATOM 1282 O O . GLY A 1 177 ? 3.619 -12.391 -16.483 1.00 96.81 177 GLY A O 1
ATOM 1283 N N . ARG A 1 178 ? 1.535 -11.613 -16.209 1.00 96.50 178 ARG A N 1
ATOM 1284 C CA . ARG A 1 178 ? 1.106 -11.858 -17.590 1.00 96.50 178 ARG A CA 1
ATOM 1285 C C . ARG A 1 178 ? 0.241 -10.727 -18.125 1.00 96.50 178 ARG A C 1
ATOM 1287 O O . ARG A 1 178 ? -0.573 -10.170 -17.404 1.00 96.50 178 ARG A O 1
ATOM 1294 N N . LEU A 1 179 ? 0.377 -10.440 -19.416 1.00 94.81 179 LEU A N 1
ATOM 1295 C CA . LEU A 1 179 ? -0.524 -9.541 -20.133 1.00 94.81 179 LEU A CA 1
ATOM 1296 C C . LEU A 1 179 ? -0.894 -10.160 -21.487 1.00 94.81 179 LEU A C 1
ATOM 1298 O O . LEU A 1 179 ? -0.028 -10.243 -22.355 1.00 94.81 179 LEU A O 1
ATOM 1302 N N . PRO A 1 180 ? -2.142 -10.613 -21.679 1.00 92.12 180 PRO A N 1
ATOM 1303 C CA . PRO A 1 180 ? -2.573 -11.220 -22.936 1.00 92.12 180 PRO A CA 1
ATOM 1304 C C . PRO A 1 180 ? -2.510 -10.267 -24.138 1.00 92.12 180 PRO A C 1
ATOM 1306 O O . PRO A 1 180 ? -2.719 -9.059 -24.004 1.00 92.12 180 PRO A O 1
ATOM 1309 N N . ALA A 1 181 ? -2.312 -10.812 -25.338 1.00 90.12 181 ALA A N 1
ATOM 1310 C CA . ALA A 1 181 ? -2.299 -10.065 -26.599 1.00 90.12 181 ALA A CA 1
ATOM 1311 C C . ALA A 1 181 ? -3.639 -9.384 -26.952 1.00 90.12 181 ALA A C 1
ATOM 1313 O O . ALA A 1 181 ? -3.678 -8.476 -27.784 1.00 90.12 181 ALA A O 1
ATOM 1314 N N . ASP A 1 182 ? -4.751 -9.810 -26.351 1.00 86.06 182 ASP A N 1
ATOM 1315 C CA . ASP A 1 182 ? -6.091 -9.248 -26.555 1.00 86.06 182 ASP A CA 1
ATOM 1316 C C . ASP A 1 182 ? -6.520 -8.254 -25.458 1.00 86.06 182 ASP A C 1
ATOM 1318 O O . ASP A 1 182 ? -7.643 -7.730 -25.504 1.00 86.06 182 ASP A O 1
ATOM 1322 N N . TYR A 1 183 ? -5.616 -7.948 -24.515 1.00 89.44 183 TYR A N 1
ATOM 1323 C CA . TYR A 1 183 ? -5.839 -6.976 -23.445 1.00 89.44 183 TYR A CA 1
ATOM 1324 C C . TYR A 1 183 ? -6.159 -5.573 -23.982 1.00 89.44 183 TYR A C 1
ATOM 1326 O O . TYR A 1 183 ? -5.718 -5.167 -25.062 1.00 89.44 183 TYR A O 1
ATOM 1334 N N . TRP A 1 184 ? -6.953 -4.812 -23.231 1.00 84.56 184 TRP A N 1
ATOM 1335 C CA . TRP A 1 184 ? -7.546 -3.567 -23.721 1.00 84.56 184 TRP A CA 1
ATOM 1336 C C . TRP A 1 184 ? -6.525 -2.437 -23.940 1.00 84.56 184 TRP A C 1
ATOM 1338 O O . TRP A 1 184 ? -6.699 -1.674 -24.890 1.00 84.56 184 TRP A O 1
ATOM 1348 N N . ASP A 1 185 ? -5.422 -2.399 -23.181 1.00 85.75 185 ASP A N 1
ATOM 1349 C CA . ASP A 1 185 ? -4.285 -1.483 -23.397 1.00 85.75 185 ASP A CA 1
ATOM 1350 C C . ASP A 1 185 ? -3.803 -1.472 -24.860 1.00 85.75 185 ASP A C 1
ATOM 1352 O O . ASP A 1 185 ? -3.439 -0.422 -25.399 1.00 85.75 185 ASP A O 1
ATOM 1356 N N . TRP A 1 186 ? -3.827 -2.633 -25.531 1.00 84.19 186 TRP A N 1
ATOM 1357 C CA . TRP A 1 186 ? -3.383 -2.782 -26.919 1.00 84.19 186 TRP A CA 1
ATOM 1358 C C . TRP A 1 186 ? -4.331 -2.129 -27.929 1.00 84.19 186 TRP A C 1
ATOM 1360 O O . TRP A 1 186 ? -3.902 -1.705 -29.007 1.00 84.19 186 TRP A O 1
ATOM 1370 N N . ARG A 1 187 ? -5.624 -2.028 -27.593 1.00 74.25 187 ARG A N 1
ATOM 1371 C CA . ARG A 1 187 ? -6.665 -1.495 -28.487 1.00 74.25 187 ARG A CA 1
ATOM 1372 C C . ARG A 1 187 ? -6.478 -0.000 -28.722 1.00 74.25 187 ARG A C 1
ATOM 1374 O O . ARG A 1 187 ? -6.552 0.446 -29.867 1.00 74.25 187 ARG A O 1
ATOM 1381 N N . GLU A 1 188 ? -6.132 0.743 -27.675 1.00 60.69 188 GLU A N 1
ATOM 1382 C CA . GLU A 1 188 ? -5.838 2.179 -27.764 1.00 60.69 188 GLU A CA 1
ATOM 1383 C C . GLU A 1 188 ? -4.557 2.454 -28.568 1.00 60.69 188 GLU A C 1
ATOM 1385 O O . GLU A 1 188 ? -4.486 3.417 -29.330 1.00 60.69 188 GLU A O 1
ATOM 1390 N N . GLY A 1 189 ? -3.575 1.545 -28.527 1.00 58.06 189 GLY A N 1
ATOM 1391 C CA . GLY A 1 189 ? -2.398 1.611 -29.403 1.00 58.06 189 GLY A CA 1
ATOM 1392 C C . GLY A 1 189 ? -2.722 1.464 -30.891 1.00 58.06 189 GLY A C 1
ATOM 1393 O O . GLY A 1 189 ? -2.090 2.093 -31.743 1.00 58.06 189 GLY A O 1
ATOM 1394 N N . ALA A 1 190 ? -3.768 0.707 -31.235 1.00 51.69 190 ALA A N 1
ATOM 1395 C CA . ALA A 1 190 ? -4.253 0.637 -32.609 1.00 51.69 190 ALA A CA 1
ATOM 1396 C C . ALA A 1 190 ? -4.885 1.963 -33.075 1.00 51.69 190 ALA A C 1
ATOM 1398 O O . ALA A 1 190 ? -4.797 2.270 -34.270 1.00 51.69 190 ALA A O 1
ATOM 1399 N N . ALA A 1 191 ? -5.496 2.724 -32.156 1.00 49.97 191 ALA A N 1
ATOM 1400 C CA . ALA A 1 191 ? -6.125 4.027 -32.385 1.00 49.97 191 ALA A CA 1
ATOM 1401 C C . ALA A 1 191 ? -5.130 5.201 -32.334 1.00 49.97 191 ALA A C 1
ATOM 1403 O O . ALA A 1 191 ? -5.330 6.190 -33.046 1.00 49.97 191 ALA A O 1
ATOM 1404 N N . PHE A 1 192 ? -4.001 5.047 -31.629 1.00 56.72 192 PHE A N 1
ATOM 1405 C CA . PHE A 1 192 ? -2.855 5.969 -31.659 1.00 56.72 192 PHE A CA 1
ATOM 1406 C C . PHE A 1 192 ? -2.369 6.246 -33.102 1.00 56.72 192 PHE A C 1
ATOM 1408 O O . PHE A 1 192 ? -1.841 7.314 -33.397 1.00 56.72 192 PHE A O 1
ATOM 1415 N N . ARG A 1 193 ? -2.665 5.331 -34.046 1.00 50.41 193 ARG A N 1
ATOM 1416 C CA . ARG A 1 193 ? -2.452 5.477 -35.501 1.00 50.41 193 ARG A CA 1
ATOM 1417 C C . ARG A 1 193 ? -3.269 6.587 -36.186 1.00 50.41 193 ARG A C 1
ATOM 1419 O O . ARG A 1 193 ? -2.842 7.071 -37.228 1.00 50.41 193 ARG A O 1
ATOM 1426 N N . ARG A 1 194 ? -4.460 6.949 -35.683 1.00 37.97 194 ARG A N 1
ATOM 1427 C CA . ARG A 1 194 ? -5.451 7.785 -36.409 1.00 37.97 194 ARG A CA 1
ATOM 1428 C C . ARG A 1 194 ? -5.539 9.242 -35.942 1.00 37.97 194 ARG A C 1
ATOM 1430 O O . ARG A 1 194 ? -6.019 10.089 -36.694 1.00 37.97 194 ARG A O 1
ATOM 1437 N N . VAL A 1 195 ? -5.047 9.564 -34.747 1.00 39.12 195 VAL A N 1
ATOM 1438 C CA . VAL A 1 195 ? -5.207 10.910 -34.155 1.00 39.12 195 VAL A CA 1
ATOM 1439 C C . VAL A 1 195 ? -4.159 11.916 -34.658 1.00 39.12 195 VAL A C 1
ATOM 1441 O O . VAL A 1 195 ? -4.354 13.117 -34.520 1.00 39.12 195 VAL A O 1
ATOM 1444 N N . GLY A 1 196 ? -3.120 11.466 -35.371 1.00 38.97 196 GLY A N 1
ATOM 1445 C CA . GLY A 1 196 ? -2.202 12.361 -36.090 1.00 38.97 196 GLY A CA 1
ATOM 1446 C C . GLY A 1 196 ? -2.824 13.082 -37.298 1.00 38.97 196 GLY A C 1
ATOM 1447 O O . GLY A 1 196 ? -2.236 14.036 -37.796 1.00 38.97 196 GLY A O 1
ATOM 1448 N N . VAL A 1 197 ? -4.003 12.654 -37.778 1.00 31.78 197 VAL A N 1
ATOM 1449 C CA . VAL A 1 197 ? -4.633 13.215 -38.994 1.00 31.78 197 VAL A CA 1
ATOM 1450 C C . VAL A 1 197 ? -5.998 13.868 -38.726 1.00 31.78 197 VAL A C 1
ATOM 1452 O O . VAL A 1 197 ? -6.432 14.696 -39.525 1.00 31.78 197 VAL A O 1
ATOM 1455 N N . LEU A 1 198 ? -6.666 13.581 -37.598 1.00 29.30 198 LEU A N 1
ATOM 1456 C CA . LEU A 1 198 ? -8.021 14.094 -37.325 1.00 29.30 198 LEU A CA 1
ATOM 1457 C C . LEU A 1 198 ? -8.214 14.875 -36.012 1.00 29.30 198 LEU A C 1
ATOM 1459 O O . LEU A 1 198 ? -9.352 15.177 -35.665 1.00 29.30 198 LEU A O 1
ATOM 1463 N N . MET A 1 199 ? -7.146 15.279 -35.313 1.00 31.77 199 MET A N 1
ATOM 1464 C CA . MET A 1 199 ? -7.224 16.396 -34.359 1.00 31.77 199 MET A CA 1
ATOM 1465 C C . MET A 1 199 ? -6.432 17.587 -34.884 1.00 31.77 199 MET A C 1
ATOM 1467 O O . MET A 1 199 ? -5.215 17.682 -34.765 1.00 31.77 199 MET A O 1
ATOM 1471 N N . ARG A 1 200 ? -7.170 18.549 -35.433 1.00 29.47 200 ARG A N 1
ATOM 1472 C CA . ARG A 1 200 ? -6.682 19.829 -35.951 1.00 29.47 200 ARG A CA 1
ATOM 1473 C C . ARG A 1 200 ? -6.211 20.802 -34.848 1.00 29.47 200 ARG A C 1
ATOM 1475 O O . ARG A 1 200 ? -6.303 22.003 -35.061 1.00 29.47 200 ARG A O 1
ATOM 1482 N N . PHE A 1 201 ? -5.717 20.309 -33.704 1.00 29.02 201 PHE A N 1
ATOM 1483 C CA . PHE A 1 201 ? -5.159 21.145 -32.625 1.00 29.02 201 PHE A CA 1
ATOM 1484 C C . PHE A 1 201 ? -3.954 20.585 -31.848 1.00 29.02 201 PHE A C 1
ATOM 1486 O O . PHE A 1 201 ? -3.398 21.325 -31.046 1.00 29.02 201 PHE A O 1
ATOM 1493 N N . CYS A 1 202 ? -3.446 19.379 -32.123 1.00 31.34 202 CYS A N 1
ATOM 1494 C CA . CYS A 1 202 ? -2.164 18.944 -31.547 1.00 31.34 202 CYS A CA 1
ATOM 1495 C C . CYS A 1 202 ? -1.225 18.463 -32.650 1.00 31.34 202 CYS A C 1
ATOM 1497 O O . CYS A 1 202 ? -1.102 17.275 -32.938 1.00 31.34 202 CYS A O 1
ATOM 1499 N N . VAL A 1 203 ? -0.565 19.429 -33.287 1.00 27.53 203 VAL A N 1
ATOM 1500 C CA . VAL A 1 203 ? 0.602 19.180 -34.130 1.00 27.53 203 VAL A CA 1
ATOM 1501 C C . VAL A 1 203 ? 1.715 18.643 -33.228 1.00 27.53 203 VAL A C 1
ATOM 1503 O O . VAL A 1 203 ? 2.293 19.380 -32.433 1.00 27.53 203 VAL A O 1
ATOM 1506 N N . TRP A 1 204 ? 2.028 17.354 -33.356 1.00 32.59 204 TRP A N 1
ATOM 1507 C CA . TRP A 1 204 ? 3.330 16.816 -32.963 1.00 32.59 204 TRP A CA 1
ATOM 1508 C C . TRP A 1 204 ? 4.385 17.455 -33.875 1.00 32.59 204 TRP A C 1
ATOM 1510 O O . TRP A 1 204 ? 4.621 16.995 -34.990 1.00 32.59 204 TRP A O 1
ATOM 1520 N N . GLY A 1 205 ? 4.947 18.574 -33.421 1.00 31.06 205 GLY A N 1
ATOM 1521 C CA . GLY A 1 205 ? 5.920 19.362 -34.180 1.00 31.06 205 GLY A CA 1
ATOM 1522 C C . GLY A 1 205 ? 6.318 20.687 -33.533 1.00 31.06 205 GLY A C 1
ATOM 1523 O O . GLY A 1 205 ? 6.766 21.574 -34.247 1.00 31.06 205 GLY A O 1
ATOM 1524 N N . LYS A 1 206 ? 6.149 20.844 -32.217 1.00 33.66 206 LYS A N 1
ATOM 1525 C CA . LYS A 1 206 ? 6.786 21.942 -31.487 1.00 33.66 206 LYS A CA 1
ATOM 1526 C C . LYS A 1 206 ? 8.164 21.479 -31.019 1.00 33.66 206 LYS A C 1
ATOM 1528 O O . LYS A 1 206 ? 8.273 20.397 -30.438 1.00 33.66 206 LYS A O 1
ATOM 1533 N N . GLU A 1 207 ? 9.205 22.244 -31.341 1.00 36.28 207 GLU A N 1
ATOM 1534 C CA . GLU A 1 207 ? 10.577 21.982 -30.889 1.00 36.28 207 GLU A CA 1
ATOM 1535 C C . GLU A 1 207 ? 10.630 22.004 -29.348 1.00 36.28 207 GLU A C 1
ATOM 1537 O O . GLU A 1 207 ? 9.838 22.700 -28.714 1.00 36.28 207 GLU A O 1
ATOM 1542 N N . GLU A 1 208 ? 11.546 21.246 -28.725 1.00 40.41 208 GLU A N 1
ATOM 1543 C CA . GLU A 1 208 ? 11.653 21.097 -27.254 1.00 40.41 208 GLU A CA 1
ATOM 1544 C C . GLU A 1 208 ? 11.685 22.442 -26.491 1.00 40.41 208 GLU A C 1
ATOM 1546 O O . GLU A 1 208 ? 11.278 22.504 -25.331 1.00 40.41 208 GLU A O 1
ATOM 1551 N N . GLY A 1 209 ? 12.102 23.530 -27.150 1.00 38.00 209 GLY A N 1
ATOM 1552 C CA . GLY A 1 209 ? 12.081 24.888 -26.605 1.00 38.00 209 GLY A CA 1
ATOM 1553 C C . GLY A 1 209 ? 10.680 25.468 -26.380 1.00 38.00 209 GLY A C 1
ATOM 1554 O O . GLY A 1 209 ? 10.466 26.135 -25.374 1.00 38.00 209 GLY A O 1
ATOM 1555 N N . GLU A 1 210 ? 9.697 25.173 -27.234 1.00 36.69 210 GLU A N 1
ATOM 1556 C CA . GLU A 1 210 ? 8.359 25.779 -27.130 1.00 36.69 210 GLU A CA 1
ATOM 1557 C C . GLU A 1 210 ? 7.517 25.156 -26.002 1.00 36.69 210 GLU A C 1
ATOM 1559 O O . GLU A 1 210 ? 6.720 25.849 -25.374 1.00 36.69 210 GLU A O 1
ATOM 1564 N N . TYR A 1 211 ? 7.725 23.872 -25.678 1.00 42.25 211 TYR A N 1
ATOM 1565 C CA . TYR A 1 211 ? 7.104 23.242 -24.501 1.00 42.25 211 TYR A CA 1
ATOM 1566 C C . TYR A 1 211 ? 7.710 23.758 -23.191 1.00 42.25 211 TYR A C 1
ATOM 1568 O O . TYR A 1 211 ? 6.993 23.940 -22.206 1.00 42.25 211 TYR A O 1
ATOM 1576 N N . ALA A 1 212 ? 9.021 24.018 -23.174 1.00 44.00 212 ALA A N 1
ATOM 1577 C CA . ALA A 1 212 ? 9.689 24.641 -22.036 1.00 44.00 212 ALA A CA 1
ATOM 1578 C C . ALA A 1 212 ? 9.230 26.098 -21.845 1.00 44.00 212 ALA A C 1
ATOM 1580 O O . ALA A 1 212 ? 9.019 26.529 -20.711 1.00 44.00 212 ALA A O 1
ATOM 1581 N N . GLU A 1 213 ? 9.011 26.833 -22.938 1.00 45.00 213 GLU A N 1
ATOM 1582 C CA . GLU A 1 213 ? 8.445 28.184 -22.915 1.00 45.00 213 GLU A CA 1
ATOM 1583 C C . GLU A 1 213 ? 6.981 28.198 -22.469 1.00 45.00 213 GLU A C 1
ATOM 1585 O O . GLU A 1 213 ? 6.611 29.057 -21.676 1.00 45.00 213 GLU A O 1
ATOM 1590 N N . GLU A 1 214 ? 6.150 27.241 -22.893 1.00 50.75 214 GLU A N 1
ATOM 1591 C CA . GLU A 1 214 ? 4.767 27.119 -22.411 1.00 50.75 214 GLU A CA 1
ATOM 1592 C C . GLU A 1 214 ? 4.708 26.741 -20.925 1.00 50.75 214 GLU A C 1
ATOM 1594 O O . GLU A 1 214 ? 3.912 27.320 -20.184 1.00 50.75 214 GLU A O 1
ATOM 1599 N N . GLN A 1 215 ? 5.581 25.846 -20.446 1.00 55.34 215 GLN A N 1
ATOM 1600 C CA . GLN A 1 215 ? 5.694 25.546 -19.013 1.00 55.34 215 GLN A CA 1
ATOM 1601 C C . GLN A 1 215 ? 6.204 26.751 -18.213 1.00 55.34 215 GLN A C 1
ATOM 1603 O O . GLN A 1 215 ? 5.687 27.028 -17.129 1.00 55.34 215 GLN A O 1
ATOM 1608 N N . GLN A 1 216 ? 7.164 27.517 -18.745 1.00 58.16 216 GLN A N 1
ATOM 1609 C CA . GLN A 1 216 ? 7.605 28.772 -18.132 1.00 58.16 216 GLN A CA 1
ATOM 1610 C C . GLN A 1 216 ? 6.509 29.840 -18.150 1.00 58.16 216 GLN A C 1
ATOM 1612 O O . GLN A 1 216 ? 6.349 30.550 -17.160 1.00 58.16 216 GLN A O 1
ATOM 1617 N N . GLN A 1 217 ? 5.726 29.948 -19.224 1.00 64.06 217 GLN A N 1
ATOM 1618 C CA . GLN A 1 217 ? 4.596 30.874 -19.311 1.00 64.06 217 GLN A CA 1
ATOM 1619 C C . GLN A 1 217 ? 3.472 30.475 -18.356 1.00 64.06 217 GLN A C 1
ATOM 1621 O O . GLN A 1 217 ? 2.897 31.352 -17.715 1.00 64.06 217 GLN A O 1
ATOM 1626 N N . GLN A 1 218 ? 3.192 29.180 -18.185 1.00 64.38 218 GLN A N 1
ATOM 1627 C CA . GLN A 1 218 ? 2.237 28.694 -17.186 1.00 64.38 218 GLN A CA 1
ATOM 1628 C C . GLN A 1 218 ? 2.741 28.928 -15.757 1.00 64.38 218 GLN A C 1
ATOM 1630 O O . GLN A 1 218 ? 1.969 29.391 -14.917 1.00 64.38 218 GLN A O 1
ATOM 1635 N N . GLN A 1 219 ? 4.033 28.714 -15.479 1.00 65.75 219 GLN A N 1
ATOM 1636 C CA . GLN A 1 219 ? 4.635 29.081 -14.191 1.00 65.75 219 GLN A CA 1
ATOM 1637 C C . GLN A 1 219 ? 4.581 30.589 -13.938 1.00 65.75 219 GLN A C 1
ATOM 1639 O O . GLN A 1 219 ? 4.256 31.010 -12.829 1.00 65.75 219 GLN A O 1
ATOM 1644 N N . GLN A 1 220 ? 4.857 31.417 -14.947 1.00 68.81 220 GLN A N 1
ATOM 1645 C CA . GLN A 1 220 ? 4.760 32.872 -14.830 1.00 68.81 220 GLN A CA 1
ATOM 1646 C C . GLN A 1 220 ? 3.313 33.333 -14.647 1.00 68.81 220 GLN A C 1
ATOM 1648 O O . GLN A 1 220 ? 3.068 34.221 -13.835 1.00 68.81 220 GLN A O 1
ATOM 1653 N N . GLN A 1 221 ? 2.343 32.716 -15.329 1.00 71.94 221 GLN A N 1
ATOM 1654 C CA . GLN A 1 221 ? 0.922 32.996 -15.119 1.00 71.94 221 GLN A CA 1
ATOM 1655 C C . GLN A 1 221 ? 0.462 32.575 -13.723 1.00 71.94 221 GLN A C 1
ATOM 1657 O O . GLN A 1 221 ? -0.252 33.339 -13.079 1.00 71.94 221 GLN A O 1
ATOM 1662 N N . GLN A 1 222 ? 0.904 31.424 -13.208 1.00 69.69 222 GLN A N 1
ATOM 1663 C CA . GLN A 1 222 ? 0.615 31.016 -11.830 1.00 69.69 222 GLN A CA 1
ATOM 1664 C C . GLN A 1 222 ? 1.265 31.953 -10.806 1.00 69.69 222 GLN A C 1
ATOM 1666 O O . GLN A 1 222 ? 0.615 32.329 -9.833 1.00 69.69 222 GLN A O 1
ATOM 1671 N N . GLN A 1 223 ? 2.505 32.397 -11.034 1.00 72.69 223 GLN A N 1
ATOM 1672 C CA . GLN A 1 223 ? 3.156 33.392 -10.176 1.00 72.69 223 GLN A CA 1
ATOM 1673 C C . GLN A 1 223 ? 2.446 34.750 -10.236 1.00 72.69 223 GLN A C 1
ATOM 1675 O O . GLN A 1 223 ? 2.263 35.384 -9.198 1.00 72.69 223 GLN A O 1
ATOM 1680 N N . GLN A 1 224 ? 1.987 35.184 -11.413 1.00 72.38 224 GLN A N 1
ATOM 1681 C CA . GLN A 1 224 ? 1.192 36.405 -11.558 1.00 72.38 224 GLN A CA 1
ATOM 1682 C C . GLN A 1 224 ? -0.178 36.280 -10.888 1.00 72.38 224 GLN A C 1
ATOM 1684 O O . GLN A 1 224 ? -0.604 37.222 -10.226 1.00 72.38 224 GLN A O 1
ATOM 1689 N N . GLN A 1 225 ? -0.850 35.131 -10.988 1.00 72.25 225 GLN A N 1
ATOM 1690 C CA . GLN A 1 225 ? -2.111 34.884 -10.284 1.00 72.25 225 GLN A CA 1
ATOM 1691 C C . GLN A 1 225 ? -1.913 34.840 -8.765 1.00 72.25 225 GLN A C 1
ATOM 1693 O O . GLN A 1 225 ? -2.722 35.412 -8.040 1.00 72.25 225 GLN A O 1
ATOM 1698 N N . GLN A 1 226 ? -0.821 34.249 -8.268 1.00 69.00 226 GLN A N 1
ATOM 1699 C CA . GLN A 1 226 ? -0.477 34.287 -6.842 1.00 69.00 226 GLN A CA 1
ATOM 1700 C C . GLN A 1 226 ? -0.159 35.710 -6.365 1.00 69.00 226 GLN A C 1
ATOM 1702 O O . GLN A 1 226 ? -0.602 36.101 -5.286 1.00 69.00 226 GLN A O 1
ATOM 1707 N N . GLN A 1 227 ? 0.545 36.516 -7.166 1.00 69.06 227 GLN A N 1
ATOM 1708 C CA . GLN A 1 227 ? 0.795 37.927 -6.849 1.00 69.06 227 GLN A CA 1
ATOM 1709 C C . GLN A 1 227 ? -0.491 38.765 -6.885 1.00 69.06 227 GLN A C 1
ATOM 1711 O O . GLN A 1 227 ? -0.693 39.600 -6.005 1.00 69.06 227 GLN A O 1
ATOM 1716 N N . GLN A 1 228 ? -1.393 38.519 -7.841 1.00 66.31 228 GLN A N 1
ATOM 1717 C CA . GLN A 1 228 ? -2.702 39.178 -7.895 1.00 66.31 228 GLN A CA 1
ATOM 1718 C C . GLN A 1 228 ? -3.597 38.768 -6.718 1.00 66.31 228 GLN A C 1
ATOM 1720 O O . GLN A 1 228 ? -4.247 39.629 -6.133 1.00 66.31 228 GLN A O 1
ATOM 1725 N N . GLN A 1 229 ? -3.582 37.496 -6.302 1.00 61.09 229 GLN A N 1
ATOM 1726 C CA . GLN A 1 229 ? -4.297 37.038 -5.105 1.00 61.09 229 GLN A CA 1
ATOM 1727 C C . GLN A 1 229 ? -3.720 37.637 -3.815 1.00 61.09 229 GLN A C 1
ATOM 1729 O O . GLN A 1 229 ? -4.484 37.960 -2.910 1.00 61.09 229 GLN A O 1
ATOM 1734 N N . GLN A 1 230 ? -2.402 37.850 -3.730 1.00 60.41 230 GLN A N 1
ATOM 1735 C CA . GLN A 1 230 ? -1.784 38.556 -2.600 1.00 60.41 230 GLN A CA 1
ATOM 1736 C C . GLN A 1 230 ? -2.128 40.054 -2.582 1.00 60.41 230 GLN A C 1
ATOM 1738 O O . GLN A 1 230 ? -2.301 40.621 -1.506 1.00 60.41 230 GLN A O 1
ATOM 1743 N N . GLN A 1 231 ? -2.284 40.695 -3.746 1.00 57.62 231 GLN A N 1
ATOM 1744 C CA . GLN A 1 231 ? -2.693 42.105 -3.840 1.00 57.62 231 GLN A CA 1
ATOM 1745 C C . GLN A 1 231 ? -4.194 42.313 -3.572 1.00 57.62 231 GLN A C 1
ATOM 1747 O O . GLN A 1 231 ? -4.575 43.331 -3.001 1.00 57.62 231 GLN A O 1
ATOM 1752 N N . GLN A 1 232 ? -5.047 41.338 -3.905 1.00 50.62 232 GLN A N 1
ATOM 1753 C CA . GLN A 1 232 ? -6.494 41.389 -3.643 1.00 50.62 232 GLN A CA 1
ATOM 1754 C C . GLN A 1 232 ? -6.875 41.075 -2.183 1.00 50.62 232 GLN A C 1
ATOM 1756 O O . GLN A 1 232 ? -8.020 41.275 -1.794 1.00 50.62 232 GLN A O 1
ATOM 1761 N N . GLN A 1 233 ? -5.926 40.667 -1.330 1.00 47.72 233 GLN A N 1
ATOM 1762 C CA . GLN A 1 233 ? -6.157 40.498 0.114 1.00 47.72 233 GLN A CA 1
ATOM 1763 C C . GLN A 1 233 ? -6.249 41.825 0.899 1.00 47.72 233 GLN A C 1
ATOM 1765 O O . GLN A 1 233 ? -6.327 41.793 2.127 1.00 47.72 233 GLN A O 1
ATOM 1770 N N . HIS A 1 234 ? -6.243 42.993 0.242 1.00 44.09 234 HIS A N 1
ATOM 1771 C CA . HIS A 1 234 ? -6.401 44.298 0.907 1.00 44.09 234 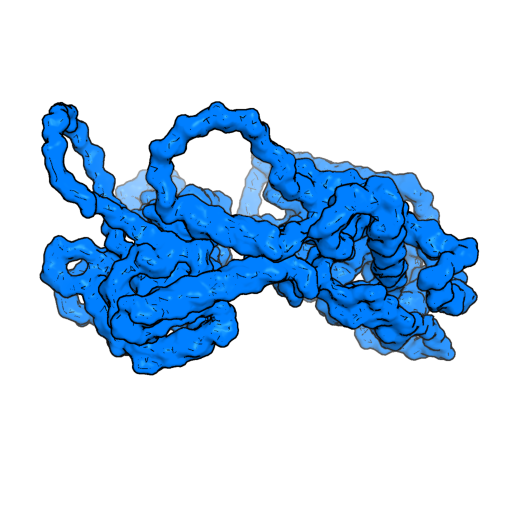HIS A CA 1
ATOM 1772 C C . HIS A 1 234 ? -7.740 45.016 0.672 1.00 44.09 234 HIS A C 1
ATOM 1774 O O . HIS A 1 234 ? -7.975 46.028 1.327 1.00 44.09 234 HIS A O 1
ATOM 1780 N N . GLU A 1 235 ? -8.670 44.481 -0.128 1.00 41.03 235 GLU A N 1
ATOM 1781 C CA . GLU A 1 235 ? -10.023 45.052 -0.265 1.00 41.03 235 GLU A CA 1
ATOM 1782 C C . GLU A 1 235 ? -11.094 43.930 -0.302 1.00 41.03 235 GLU A C 1
ATOM 1784 O O . GLU A 1 235 ? -11.140 43.116 -1.216 1.00 41.03 235 GLU A O 1
ATOM 1789 N N . GLN A 1 236 ? -11.918 43.857 0.756 1.00 36.28 236 GLN A N 1
ATOM 1790 C CA . GLN A 1 236 ? -13.028 42.904 1.034 1.00 36.28 236 GLN A CA 1
ATOM 1791 C C . GLN A 1 236 ? -14.124 42.855 -0.074 1.00 36.28 236 GLN A C 1
ATOM 1793 O O . GLN A 1 236 ? -14.161 43.812 -0.846 1.00 36.28 236 GLN A O 1
ATOM 1798 N N . PRO A 1 237 ? -15.090 41.882 -0.156 1.00 37.94 237 PRO A N 1
ATOM 1799 C CA . PRO A 1 237 ? -15.667 41.011 0.896 1.00 37.94 237 PRO A CA 1
ATOM 1800 C C . PRO A 1 237 ? -15.897 39.514 0.533 1.00 37.94 237 PRO A C 1
ATOM 1802 O O . PRO A 1 237 ? -15.834 39.087 -0.615 1.00 37.94 237 PRO A O 1
ATOM 1805 N N . THR A 1 238 ? -16.222 38.697 1.544 1.00 40.28 238 THR A N 1
ATOM 1806 C CA . THR A 1 238 ? -16.537 37.259 1.429 1.00 40.28 238 THR A CA 1
ATOM 1807 C C . THR A 1 238 ? -17.910 37.001 0.804 1.00 40.28 238 THR A C 1
ATOM 1809 O O . THR A 1 238 ? -18.939 37.257 1.432 1.00 40.28 238 THR A O 1
ATOM 1812 N N . LEU A 1 239 ? -17.921 36.419 -0.396 1.00 30.14 239 LEU A N 1
ATOM 1813 C CA . LEU A 1 239 ? -19.075 35.716 -0.963 1.00 30.14 239 LEU A CA 1
ATOM 1814 C C . LEU A 1 239 ? -18.922 34.202 -0.730 1.00 30.14 239 LEU A C 1
ATOM 1816 O O . LEU A 1 239 ? -17.799 33.697 -0.796 1.00 30.14 239 LEU A O 1
ATOM 1820 N N . PRO A 1 240 ? -20.014 33.460 -0.468 1.00 32.38 240 PRO A N 1
ATOM 1821 C CA . PRO A 1 240 ? -19.944 32.016 -0.305 1.00 32.38 240 PRO A CA 1
ATOM 1822 C C . PRO A 1 240 ? -19.629 31.381 -1.662 1.00 32.38 240 PRO A C 1
ATOM 1824 O O . PRO A 1 240 ? -20.414 31.488 -2.607 1.00 32.38 240 PRO A O 1
ATOM 1827 N N . LEU A 1 241 ? -18.467 30.736 -1.768 1.00 34.59 241 LEU A N 1
ATOM 1828 C CA . LEU A 1 241 ? -18.175 29.856 -2.892 1.00 34.59 241 LEU A CA 1
ATOM 1829 C C . LEU A 1 241 ? -19.140 28.676 -2.810 1.00 34.59 241 LEU A C 1
ATOM 1831 O O . LEU A 1 241 ? -19.195 27.958 -1.819 1.00 34.59 241 LEU A O 1
ATOM 1835 N N . ARG A 1 242 ? -19.958 28.560 -3.849 1.00 27.45 242 ARG A N 1
ATOM 1836 C CA . ARG A 1 242 ? -20.892 27.465 -4.072 1.00 27.45 242 ARG A CA 1
ATOM 1837 C C . ARG A 1 242 ? -20.071 26.190 -4.264 1.00 27.45 242 ARG A C 1
ATOM 1839 O O . ARG A 1 242 ? -19.185 26.169 -5.117 1.00 27.45 242 ARG A O 1
ATOM 1846 N N . ASP A 1 243 ? -20.377 25.161 -3.489 1.00 34.69 243 ASP A N 1
ATOM 1847 C CA . ASP A 1 243 ? -19.750 23.846 -3.569 1.00 34.69 243 ASP A CA 1
ATOM 1848 C C . ASP A 1 243 ? -19.978 23.240 -4.963 1.00 34.69 243 ASP A C 1
ATOM 1850 O O . ASP A 1 243 ? -21.048 22.720 -5.273 1.00 34.69 243 ASP A O 1
ATOM 1854 N N . GLY A 1 244 ? -18.975 23.334 -5.836 1.00 34.88 244 GLY A N 1
ATOM 1855 C CA . GLY A 1 244 ? -18.949 22.670 -7.142 1.00 34.88 244 GLY A CA 1
ATOM 1856 C C . GLY A 1 244 ? -18.619 21.184 -7.013 1.00 34.88 244 GLY A C 1
ATOM 1857 O O . GLY A 1 244 ? -17.721 20.704 -7.695 1.00 34.88 244 GLY A O 1
ATOM 1858 N N . HIS A 1 245 ? -19.282 20.481 -6.089 1.00 36.91 245 HIS A N 1
ATOM 1859 C CA . HIS A 1 245 ? -19.027 19.065 -5.805 1.00 36.91 245 HIS A CA 1
ATOM 1860 C C . HIS A 1 245 ? -19.679 18.089 -6.788 1.00 36.91 245 HIS A C 1
ATOM 1862 O O . HIS A 1 245 ? -19.359 16.910 -6.726 1.00 36.91 245 HIS A O 1
ATOM 1868 N N . ASP A 1 246 ? -20.469 18.576 -7.743 1.00 40.97 246 ASP A N 1
ATOM 1869 C CA . ASP A 1 246 ? -20.940 17.784 -8.877 1.00 40.97 246 ASP A CA 1
ATOM 1870 C C . ASP A 1 246 ? -20.467 18.439 -10.174 1.00 40.97 246 ASP A C 1
ATOM 1872 O O . ASP A 1 246 ? -21.118 19.319 -10.740 1.00 40.97 246 ASP A O 1
ATOM 1876 N N . PHE A 1 247 ? -19.296 18.015 -10.636 1.00 35.19 247 PHE A N 1
ATOM 1877 C CA . PHE A 1 247 ? -18.990 18.043 -12.056 1.00 35.19 247 PHE A CA 1
ATOM 1878 C C . PHE A 1 247 ? -18.976 16.591 -12.510 1.00 35.19 247 PHE A C 1
ATOM 1880 O O . PHE A 1 247 ? -18.204 15.790 -11.976 1.00 35.19 247 PHE A O 1
ATOM 1887 N N . ASP A 1 248 ? -19.841 16.261 -13.470 1.00 30.86 248 ASP A N 1
ATOM 1888 C CA . ASP A 1 248 ? -19.714 15.014 -14.213 1.00 30.86 248 ASP A CA 1
ATOM 1889 C C . ASP A 1 248 ? -18.259 14.897 -14.690 1.00 30.86 248 ASP A C 1
ATOM 1891 O O . ASP A 1 248 ? -17.694 15.905 -15.148 1.00 30.86 248 ASP A O 1
ATOM 1895 N N . PRO A 1 249 ? -17.632 13.709 -14.585 1.00 31.75 249 PRO A N 1
ATOM 1896 C CA . PRO A 1 249 ? -16.334 13.494 -15.203 1.00 31.75 249 PRO A CA 1
ATOM 1897 C C . PRO A 1 249 ? -16.425 13.987 -16.654 1.00 31.75 249 PRO A C 1
ATOM 1899 O O . PRO A 1 249 ? -17.458 13.747 -17.296 1.00 31.75 249 PRO A O 1
ATOM 1902 N N . PRO A 1 250 ? -15.412 14.708 -17.184 1.00 29.33 250 PRO A N 1
ATOM 1903 C CA . PRO A 1 250 ? -15.393 15.012 -18.607 1.00 29.33 250 PRO A CA 1
ATOM 1904 C C . PRO A 1 250 ? -15.675 13.703 -19.329 1.00 29.33 250 PRO A C 1
ATOM 1906 O O . PRO A 1 250 ? -15.069 12.685 -18.991 1.00 29.33 250 PRO A O 1
ATOM 1909 N N . ALA A 1 251 ? -16.704 13.744 -20.181 1.00 29.39 251 ALA A N 1
ATOM 1910 C CA . ALA A 1 251 ? -17.385 12.575 -20.702 1.00 29.39 251 ALA A CA 1
ATOM 1911 C C . ALA A 1 251 ? -16.400 11.438 -20.960 1.00 29.39 251 ALA A C 1
ATOM 1913 O O . ALA A 1 251 ? -15.372 11.652 -21.606 1.00 29.39 251 ALA A O 1
ATOM 1914 N N . ALA A 1 252 ? -16.765 10.273 -20.421 1.00 33.12 252 ALA A N 1
ATOM 1915 C CA . ALA A 1 252 ? -16.243 8.963 -20.751 1.00 33.12 252 ALA A CA 1
ATOM 1916 C C . ALA A 1 252 ? -15.499 8.948 -22.088 1.00 33.12 252 ALA A C 1
ATOM 1918 O O . ALA A 1 252 ? -16.018 9.472 -23.083 1.00 33.12 252 ALA A O 1
ATOM 1919 N N . SER A 1 253 ? -14.353 8.255 -22.117 1.00 33.34 253 SER A N 1
ATOM 1920 C CA . SER A 1 253 ? -13.837 7.606 -23.327 1.00 33.34 253 SER A CA 1
ATOM 1921 C C . SER A 1 253 ? -15.018 7.310 -24.246 1.00 33.34 253 SER A C 1
ATOM 1923 O O . SER A 1 253 ? -15.934 6.607 -23.802 1.00 33.34 253 SER A O 1
ATOM 1925 N N . PRO A 1 254 ? -15.112 7.956 -25.425 1.00 28.16 254 PRO A N 1
ATOM 1926 C CA . PRO A 1 254 ? -16.359 8.018 -26.162 1.00 28.16 254 PRO A CA 1
ATOM 1927 C C . PRO A 1 254 ? -16.871 6.597 -26.352 1.00 28.16 254 PRO A C 1
ATOM 1929 O O . PRO A 1 254 ? -16.283 5.809 -27.082 1.00 28.16 254 PRO A O 1
ATOM 1932 N N . SER A 1 255 ? -17.996 6.283 -25.711 1.00 31.27 255 SER A N 1
ATOM 1933 C CA . SER A 1 255 ? -18.730 5.024 -25.862 1.00 31.27 255 SER A CA 1
ATOM 1934 C C . SER A 1 255 ? -19.438 4.943 -27.221 1.00 31.27 255 SER A C 1
ATOM 1936 O O . SER A 1 255 ? -20.348 4.141 -27.428 1.00 31.27 255 SER A O 1
ATOM 1938 N N . ALA A 1 256 ? -18.987 5.745 -28.190 1.00 27.39 256 ALA A N 1
ATOM 1939 C CA . ALA A 1 256 ? -19.218 5.454 -29.585 1.00 27.39 256 ALA A CA 1
ATOM 1940 C C . ALA A 1 256 ? -18.523 4.117 -29.883 1.00 27.39 256 ALA A C 1
ATOM 1942 O O . ALA A 1 256 ? -17.338 3.977 -29.575 1.00 27.39 256 ALA A O 1
ATOM 1943 N N . PRO A 1 257 ? -19.213 3.126 -30.472 1.00 28.86 257 PRO A N 1
ATOM 1944 C CA . PRO A 1 257 ? -18.533 1.944 -30.964 1.00 28.86 257 PRO A CA 1
ATOM 1945 C C . PRO A 1 257 ? -17.516 2.422 -32.000 1.00 28.86 257 PRO A C 1
ATOM 1947 O O . PRO A 1 257 ? -17.881 2.812 -33.108 1.00 28.86 257 PRO A O 1
ATOM 1950 N N . LEU A 1 258 ? -16.238 2.453 -31.618 1.00 36.03 258 LEU A N 1
ATOM 1951 C CA . LEU A 1 258 ? -15.139 2.581 -32.559 1.00 36.03 258 LEU A CA 1
ATOM 1952 C C . LEU A 1 258 ? -15.321 1.425 -33.535 1.00 36.03 258 LEU A C 1
ATOM 1954 O O . LEU A 1 258 ? -15.194 0.264 -33.140 1.00 36.03 258 LEU A O 1
ATOM 1958 N N . GLU A 1 259 ? -15.706 1.744 -34.774 1.00 33.84 259 GLU A N 1
ATOM 1959 C CA . GLU A 1 259 ? -15.827 0.761 -35.845 1.00 33.84 259 GLU A CA 1
ATOM 1960 C C . GLU A 1 259 ? -14.612 -0.164 -35.790 1.00 33.84 259 GLU A C 1
ATOM 1962 O O . GLU A 1 259 ? -13.463 0.303 -35.782 1.00 33.84 259 GLU A O 1
ATOM 1967 N N . ALA A 1 260 ? -14.890 -1.467 -35.681 1.00 32.34 260 ALA A N 1
ATOM 1968 C CA . ALA A 1 260 ? -13.873 -2.493 -35.557 1.00 32.34 260 ALA A CA 1
ATOM 1969 C C . ALA A 1 260 ? -12.800 -2.252 -36.631 1.00 32.34 260 ALA A C 1
ATOM 1971 O O . ALA A 1 260 ? -13.135 -2.194 -37.819 1.00 32.34 260 ALA A O 1
ATOM 1972 N N . PRO A 1 261 ? -11.522 -2.062 -36.255 1.00 38.59 261 PRO A N 1
ATOM 1973 C CA . PRO A 1 261 ? -10.482 -1.871 -37.247 1.00 38.59 261 PRO A CA 1
ATOM 1974 C C . PRO A 1 261 ? -10.453 -3.112 -38.142 1.00 38.59 261 PRO A C 1
ATOM 1976 O O . PRO A 1 261 ? -10.336 -4.232 -37.653 1.00 38.59 261 PRO A O 1
ATOM 1979 N N . SER A 1 262 ? -10.522 -2.913 -39.459 1.00 40.59 262 SER A N 1
ATOM 1980 C CA . SER A 1 262 ? -10.458 -3.982 -40.466 1.00 40.59 262 SER A CA 1
ATOM 1981 C C . SER A 1 262 ? -9.115 -4.735 -40.499 1.00 40.59 262 SER A C 1
ATOM 1983 O O . SER A 1 262 ? -8.947 -5.659 -41.289 1.00 40.59 262 SER A O 1
ATOM 1985 N N . SER A 1 263 ? -8.172 -4.392 -39.615 1.00 42.41 263 SER A N 1
ATOM 1986 C CA . SER A 1 263 ? -6.991 -5.195 -39.294 1.00 42.41 263 SER A CA 1
ATOM 1987 C C . SER A 1 263 ? -6.531 -4.906 -37.858 1.00 42.41 263 SER A C 1
ATOM 1989 O O . SER A 1 263 ? -6.125 -3.778 -37.549 1.00 42.41 263 SER A O 1
ATOM 1991 N N . ALA A 1 264 ? -6.591 -5.907 -36.978 1.00 40.97 264 ALA A N 1
ATOM 1992 C CA . ALA A 1 264 ? -6.105 -5.816 -35.604 1.00 40.97 264 ALA A CA 1
ATOM 1993 C C . ALA A 1 264 ? -4.614 -5.425 -35.591 1.00 40.97 264 ALA A C 1
ATOM 1995 O O . ALA A 1 264 ? -3.804 -6.051 -36.270 1.00 40.97 264 ALA A O 1
ATOM 1996 N N . ALA A 1 265 ? -4.215 -4.410 -34.811 1.00 50.16 265 ALA A N 1
ATOM 1997 C CA . ALA A 1 265 ? -2.877 -4.509 -34.228 1.00 50.16 265 ALA A CA 1
ATOM 1998 C C . ALA A 1 265 ? -2.968 -5.691 -33.270 1.00 50.16 265 ALA A C 1
ATOM 2000 O O . ALA A 1 265 ? -3.755 -5.645 -32.326 1.00 50.16 265 ALA A O 1
ATOM 2001 N N . HIS A 1 266 ? -2.246 -6.762 -33.564 1.00 67.56 266 HIS A N 1
ATOM 2002 C CA . HIS A 1 266 ? -2.112 -7.858 -32.625 1.00 67.56 266 HIS A CA 1
ATOM 2003 C C . HIS A 1 266 ? -1.291 -7.326 -31.448 1.00 67.56 266 HIS A C 1
ATOM 2005 O O . HIS A 1 266 ? -0.159 -6.877 -31.650 1.00 67.56 266 HIS A O 1
ATOM 2011 N N . GLY A 1 267 ? -1.873 -7.302 -30.246 1.00 81.38 267 GLY A N 1
ATOM 2012 C CA . GLY A 1 267 ? -1.081 -7.137 -29.032 1.00 81.38 267 GLY A CA 1
ATOM 2013 C C . GLY A 1 267 ? -0.042 -8.254 -28.929 1.00 81.38 267 GLY A C 1
ATOM 2014 O O . GLY A 1 267 ? -0.041 -9.203 -29.718 1.00 81.38 267 GLY A O 1
ATOM 2015 N N . VAL A 1 268 ? 0.864 -8.138 -27.967 1.00 90.00 268 VAL A N 1
ATOM 2016 C CA . VAL A 1 268 ? 1.846 -9.191 -27.685 1.00 90.00 268 VAL A CA 1
ATOM 2017 C C . VAL A 1 268 ? 1.460 -9.851 -26.371 1.00 90.00 268 VAL A C 1
ATOM 2019 O O . VAL A 1 268 ? 1.112 -9.155 -25.419 1.00 90.00 268 VAL A O 1
ATOM 2022 N N . ASP A 1 269 ? 1.518 -11.181 -26.320 1.00 93.00 269 ASP A N 1
ATOM 2023 C CA . ASP A 1 269 ? 1.428 -11.911 -25.059 1.00 93.00 269 ASP A CA 1
ATOM 2024 C C . ASP A 1 269 ? 2.710 -11.667 -24.262 1.00 93.00 269 ASP A C 1
ATOM 2026 O O . ASP A 1 269 ? 3.790 -12.118 -24.647 1.00 93.00 269 ASP A O 1
ATOM 2030 N N . LEU A 1 270 ? 2.598 -10.939 -23.155 1.00 95.69 270 LEU A N 1
ATOM 2031 C CA . LEU A 1 270 ? 3.722 -10.649 -22.274 1.00 95.69 270 LEU A CA 1
ATOM 2032 C C . LEU A 1 270 ? 3.728 -11.605 -21.094 1.00 95.69 270 LEU A C 1
ATOM 2034 O O . LEU A 1 270 ? 2.689 -11.898 -20.498 1.00 95.69 270 LEU A O 1
ATOM 2038 N N . THR A 1 271 ? 4.925 -12.046 -20.725 1.00 96.69 271 THR A N 1
ATOM 2039 C CA . THR A 1 271 ? 5.179 -12.776 -19.485 1.00 96.69 271 THR A CA 1
ATOM 2040 C C . THR A 1 271 ? 6.331 -12.097 -18.765 1.00 96.69 271 THR A C 1
ATOM 2042 O O . THR A 1 271 ? 7.444 -12.055 -19.276 1.00 96.69 271 THR A O 1
ATOM 2045 N N . ALA A 1 272 ? 6.060 -11.557 -17.582 1.00 96.25 272 ALA A N 1
ATOM 2046 C CA . ALA A 1 272 ? 7.085 -10.974 -16.739 1.00 96.25 272 ALA A CA 1
ATOM 2047 C C . ALA A 1 272 ? 7.931 -12.076 -16.072 1.00 96.25 272 ALA A C 1
ATOM 2049 O O . ALA A 1 272 ? 7.410 -13.146 -15.741 1.00 96.25 272 ALA A O 1
ATOM 2050 N N . PRO A 1 273 ? 9.221 -11.814 -15.800 1.00 96.50 273 PRO A N 1
ATOM 2051 C CA . PRO A 1 273 ? 10.102 -12.760 -15.112 1.00 96.50 273 PRO A CA 1
ATOM 2052 C C . PRO A 1 273 ? 9.685 -13.051 -13.661 1.00 96.50 273 PRO A C 1
ATOM 2054 O O . PRO A 1 273 ? 10.092 -14.065 -13.097 1.00 96.50 273 PRO A O 1
ATOM 2057 N N . PHE A 1 274 ? 8.891 -12.172 -13.049 1.00 95.12 274 PHE A N 1
ATOM 2058 C CA . PHE A 1 274 ? 8.340 -12.321 -11.705 1.00 95.12 274 PHE A CA 1
ATOM 2059 C C . PHE A 1 274 ? 7.057 -11.490 -11.564 1.00 95.12 274 PHE A C 1
ATOM 2061 O O . PHE A 1 274 ? 6.864 -10.510 -12.283 1.00 95.12 274 PHE A O 1
ATOM 2068 N N . ALA A 1 275 ? 6.195 -11.886 -10.626 1.00 95.06 275 ALA A N 1
ATOM 2069 C CA . ALA A 1 275 ? 4.996 -11.144 -10.240 1.00 95.06 275 ALA A CA 1
ATOM 2070 C C . ALA A 1 275 ? 5.214 -10.461 -8.883 1.00 95.06 275 ALA A C 1
ATOM 2072 O O . ALA A 1 275 ? 5.887 -11.002 -8.004 1.00 95.06 275 ALA A O 1
ATOM 2073 N N . LEU A 1 276 ? 4.634 -9.279 -8.714 1.00 98.12 276 LEU A N 1
ATOM 2074 C CA . LEU A 1 276 ? 4.759 -8.428 -7.536 1.00 98.12 276 LEU A CA 1
ATOM 2075 C C . LEU A 1 276 ? 3.383 -8.155 -6.923 1.00 98.12 276 LEU A C 1
ATOM 2077 O O . LEU A 1 276 ? 2.353 -8.275 -7.578 1.00 98.12 276 LEU A O 1
ATOM 2081 N N . ALA A 1 277 ? 3.357 -7.736 -5.664 1.00 96.94 277 ALA A N 1
ATOM 2082 C CA . ALA A 1 277 ? 2.147 -7.249 -5.012 1.00 96.94 277 ALA A CA 1
ATOM 2083 C C . ALA A 1 277 ? 2.240 -5.739 -4.775 1.00 96.94 277 ALA A C 1
ATOM 2085 O O . ALA A 1 277 ? 3.299 -5.244 -4.382 1.00 96.94 277 ALA A O 1
ATOM 2086 N N . SER A 1 278 ? 1.132 -5.018 -4.984 1.00 96.56 278 SER A N 1
ATOM 2087 C CA . SER A 1 278 ? 1.016 -3.630 -4.518 1.00 96.56 278 SER A CA 1
ATOM 2088 C C . SER A 1 278 ? 1.043 -3.625 -2.995 1.00 96.56 278 SER A C 1
ATOM 2090 O O . SER A 1 278 ? 0.330 -4.413 -2.368 1.00 96.56 278 SER A O 1
ATOM 2092 N N . ALA A 1 279 ? 1.830 -2.729 -2.403 1.00 92.94 279 ALA A N 1
ATOM 2093 C CA . ALA A 1 279 ? 2.038 -2.653 -0.958 1.00 92.94 279 ALA A CA 1
ATOM 2094 C C . ALA A 1 279 ? 0.740 -2.422 -0.156 1.00 92.94 279 ALA A C 1
ATOM 2096 O O . ALA A 1 279 ? 0.649 -2.790 1.010 1.00 92.94 279 ALA A O 1
ATOM 2097 N N . ASP A 1 280 ? -0.279 -1.843 -0.778 1.00 86.44 280 ASP A N 1
ATOM 2098 C CA . ASP A 1 280 ? -1.589 -1.564 -0.189 1.00 86.44 280 ASP A CA 1
ATOM 2099 C C . ASP A 1 280 ? -2.726 -2.378 -0.819 1.00 86.44 280 ASP A C 1
ATOM 2101 O O . ASP A 1 280 ? -3.893 -2.044 -0.631 1.00 86.44 280 ASP A O 1
ATOM 2105 N N . ALA A 1 281 ? -2.409 -3.394 -1.628 1.00 89.62 281 ALA A N 1
ATOM 2106 C CA . ALA A 1 281 ? -3.394 -4.132 -2.417 1.00 89.62 281 ALA A CA 1
ATOM 2107 C C . ALA A 1 281 ? -4.312 -3.235 -3.284 1.00 89.62 281 ALA A C 1
ATOM 2109 O O . ALA A 1 281 ? -5.467 -3.587 -3.520 1.00 89.62 281 ALA A O 1
ATOM 2110 N N . LEU A 1 282 ? -3.788 -2.106 -3.784 1.00 87.81 282 LEU A N 1
ATOM 2111 C CA . LEU A 1 282 ? -4.507 -1.111 -4.593 1.00 87.81 282 LEU A CA 1
ATOM 2112 C C . LEU A 1 282 ? -5.619 -0.373 -3.821 1.00 87.81 282 LEU A C 1
ATOM 2114 O O . LEU A 1 282 ? -6.567 0.128 -4.423 1.00 87.81 282 LEU A O 1
ATOM 2118 N N . ALA A 1 283 ? -5.531 -0.321 -2.488 1.00 84.94 283 ALA A N 1
ATOM 2119 C CA . ALA A 1 283 ? -6.542 0.309 -1.641 1.00 84.94 283 ALA A CA 1
ATOM 2120 C C . ALA A 1 283 ? -6.437 1.843 -1.574 1.00 84.94 283 ALA A C 1
ATOM 2122 O O . ALA A 1 283 ? -7.397 2.500 -1.163 1.00 84.94 283 ALA A O 1
ATOM 2123 N N . THR A 1 284 ? -5.293 2.435 -1.939 1.00 84.38 284 THR A N 1
ATOM 2124 C CA . THR A 1 284 ? -5.112 3.891 -1.935 1.00 84.38 284 THR A CA 1
ATOM 2125 C C . THR A 1 284 ? -6.052 4.533 -2.961 1.00 84.38 284 THR A C 1
ATOM 2127 O O . THR A 1 284 ? -5.954 4.240 -4.148 1.00 84.38 284 THR A O 1
ATOM 2130 N N . PRO A 1 285 ? -6.960 5.437 -2.548 1.00 81.75 285 PRO A N 1
ATOM 2131 C CA . PRO A 1 285 ? -8.025 5.913 -3.430 1.00 81.75 285 PRO A CA 1
ATOM 2132 C C . PRO A 1 285 ? -7.533 6.877 -4.518 1.00 81.75 285 PRO A C 1
ATOM 2134 O O . PRO A 1 285 ? -8.183 7.026 -5.548 1.00 81.75 285 PRO A O 1
ATOM 2137 N N . TYR A 1 286 ? -6.442 7.595 -4.258 1.00 90.19 286 TYR A N 1
ATOM 2138 C CA . TYR A 1 286 ? -5.789 8.508 -5.190 1.00 90.19 286 TYR A CA 1
ATOM 2139 C C . TYR A 1 286 ? -4.411 8.886 -4.655 1.00 90.19 286 TYR A C 1
ATOM 2141 O O . TYR A 1 286 ? -4.186 8.913 -3.441 1.00 90.19 286 TYR A O 1
ATOM 2149 N N . THR A 1 287 ? -3.516 9.224 -5.573 1.00 95.56 287 THR A N 1
ATOM 2150 C CA . THR A 1 287 ? -2.219 9.835 -5.278 1.00 95.56 287 THR A CA 1
ATOM 2151 C C . THR A 1 287 ? -2.051 11.141 -6.038 1.00 95.56 287 THR A C 1
ATOM 2153 O O . THR A 1 287 ? -1.445 12.043 -5.487 1.00 95.56 287 THR A O 1
ATOM 2156 N N . ASN A 1 288 ? -2.688 11.319 -7.199 1.00 96.69 288 ASN A N 1
ATOM 2157 C CA . ASN A 1 288 ? -2.843 12.614 -7.862 1.00 96.69 288 ASN A CA 1
ATOM 2158 C C . ASN A 1 288 ? -4.234 13.208 -7.572 1.00 96.69 288 ASN A C 1
ATOM 2160 O O . ASN A 1 288 ? -5.247 12.503 -7.675 1.00 96.69 288 ASN A O 1
ATOM 2164 N N . TYR A 1 289 ? -4.297 14.493 -7.205 1.00 91.69 289 TYR A N 1
ATOM 2165 C CA . TYR A 1 289 ? -5.572 15.179 -6.960 1.00 91.69 289 TYR A CA 1
ATOM 2166 C C . TYR A 1 289 ? -5.561 16.647 -7.399 1.00 91.69 289 TYR A C 1
ATOM 2168 O O . TYR A 1 289 ? -5.301 17.559 -6.612 1.00 91.69 289 TYR A O 1
ATOM 2176 N N . THR A 1 290 ? -5.908 16.873 -8.663 1.00 91.69 290 THR A N 1
ATOM 2177 C CA . THR A 1 290 ? -5.906 18.183 -9.322 1.00 91.69 290 THR A CA 1
ATOM 2178 C C . THR A 1 290 ? -7.310 18.587 -9.779 1.00 91.69 290 THR A C 1
ATOM 2180 O O . THR A 1 290 ? -8.276 17.824 -9.693 1.00 91.69 290 THR A O 1
ATOM 2183 N N . SER A 1 291 ? -7.457 19.826 -10.254 1.00 87.81 291 SER A N 1
ATOM 2184 C CA . SER A 1 291 ? -8.729 20.277 -10.819 1.00 87.81 291 SER A CA 1
ATOM 2185 C C . SER A 1 291 ? -9.045 19.497 -12.098 1.00 87.81 291 SER A C 1
ATOM 2187 O O . SER A 1 291 ? -8.303 19.569 -13.072 1.00 87.81 291 SER A O 1
ATOM 2189 N N . GLY A 1 292 ? -10.153 18.752 -12.087 1.00 83.62 292 GLY A N 1
ATOM 2190 C CA . GLY A 1 292 ? -10.616 17.969 -13.236 1.00 83.62 292 GLY A CA 1
ATOM 2191 C C . GLY A 1 292 ? -9.980 16.584 -13.382 1.00 83.62 292 GLY A C 1
ATOM 2192 O O . GLY A 1 292 ? -10.378 15.851 -14.285 1.00 83.62 292 GLY A O 1
ATOM 2193 N N . TYR A 1 293 ? -9.047 16.195 -12.505 1.00 88.19 293 TYR A N 1
ATOM 2194 C CA . TYR A 1 293 ? -8.421 14.877 -12.562 1.00 88.19 293 TYR A CA 1
ATOM 2195 C C . TYR A 1 293 ? -8.006 14.358 -11.179 1.00 88.19 293 TYR A C 1
ATOM 2197 O O . TYR A 1 293 ? -7.404 15.058 -10.366 1.00 88.19 293 TYR A O 1
ATOM 2205 N N . LYS A 1 294 ? -8.364 13.103 -10.905 1.00 90.31 294 LYS A N 1
ATOM 2206 C CA . LYS A 1 294 ? -8.115 12.413 -9.639 1.00 90.31 294 LYS A CA 1
ATOM 2207 C C . LYS A 1 294 ? -7.861 10.944 -9.932 1.00 90.31 294 LYS A C 1
ATOM 2209 O O . LYS A 1 294 ? -8.713 10.288 -10.530 1.00 90.31 294 LYS A O 1
ATOM 2214 N N . ALA A 1 295 ? -6.717 10.434 -9.498 1.00 91.75 295 ALA A N 1
ATOM 2215 C CA . ALA A 1 295 ? -6.318 9.072 -9.821 1.00 91.75 295 ALA A CA 1
ATOM 2216 C C . ALA A 1 295 ? -5.267 8.521 -8.855 1.00 91.75 295 ALA A C 1
ATOM 2218 O O . ALA A 1 295 ? -4.480 9.266 -8.268 1.00 91.75 295 ALA A O 1
ATOM 2219 N N . LEU A 1 296 ? -5.233 7.195 -8.724 1.00 95.56 296 LEU A N 1
ATOM 2220 C CA . LEU A 1 296 ? -4.086 6.463 -8.193 1.00 95.56 296 LEU A CA 1
ATOM 2221 C C . LEU A 1 296 ? -3.076 6.267 -9.328 1.00 95.56 296 LEU A C 1
ATOM 2223 O O . LEU A 1 296 ? -3.354 5.525 -10.264 1.00 95.56 296 LEU A O 1
ATOM 2227 N N . LEU A 1 297 ? -1.927 6.934 -9.250 1.00 97.50 297 LEU A N 1
ATOM 2228 C CA . LEU A 1 297 ? -0.863 6.850 -10.259 1.00 97.50 297 LEU A CA 1
ATOM 2229 C C . LEU A 1 297 ? 0.468 6.360 -9.687 1.00 97.50 297 LEU A C 1
ATOM 2231 O O . LEU A 1 297 ? 1.289 5.821 -10.428 1.00 97.50 297 LEU A O 1
ATOM 2235 N N . ASP A 1 298 ? 0.670 6.520 -8.380 1.00 98.31 298 ASP A N 1
ATOM 2236 C CA . ASP A 1 298 ? 1.929 6.244 -7.699 1.00 98.31 298 ASP A CA 1
ATOM 2237 C C . ASP A 1 298 ? 1.832 4.941 -6.918 1.00 98.31 298 ASP A C 1
ATOM 2239 O O . ASP A 1 298 ? 0.971 4.774 -6.051 1.00 98.31 298 ASP A O 1
ATOM 2243 N N . TYR A 1 299 ? 2.748 4.018 -7.200 1.00 97.81 299 TYR A N 1
ATOM 2244 C CA . TYR A 1 299 ? 2.687 2.671 -6.648 1.00 97.81 299 TYR A CA 1
ATOM 2245 C C . TYR A 1 299 ? 4.012 2.246 -6.019 1.00 97.81 299 TYR A C 1
ATOM 2247 O O . TYR A 1 299 ? 5.095 2.672 -6.427 1.00 97.81 299 TYR A O 1
ATOM 2255 N N . VAL A 1 300 ? 3.915 1.341 -5.042 1.00 98.25 300 VAL A N 1
ATOM 2256 C CA . VAL A 1 300 ? 5.047 0.597 -4.480 1.00 98.25 300 VAL A CA 1
ATOM 2257 C C . VAL A 1 300 ? 4.732 -0.885 -4.593 1.00 98.25 300 VAL A C 1
ATOM 2259 O O . VAL A 1 300 ? 3.817 -1.384 -3.942 1.00 98.25 300 VAL A O 1
ATOM 2262 N N . TRP A 1 301 ? 5.502 -1.584 -5.416 1.00 98.56 301 TRP A N 1
ATOM 2263 C CA . TRP A 1 301 ? 5.364 -3.008 -5.681 1.00 98.56 301 TRP A CA 1
ATOM 2264 C C . TRP A 1 301 ? 6.535 -3.766 -5.075 1.00 98.56 301 TRP A C 1
ATOM 2266 O O . TRP A 1 301 ? 7.691 -3.393 -5.275 1.00 98.56 301 TRP A O 1
ATOM 2276 N N . HIS A 1 302 ? 6.251 -4.851 -4.366 1.00 97.81 302 HIS A N 1
ATOM 2277 C CA . HIS A 1 302 ? 7.272 -5.683 -3.736 1.00 97.81 302 HIS A CA 1
ATOM 2278 C C . HIS A 1 302 ? 7.068 -7.157 -4.079 1.00 97.81 302 HIS A C 1
ATOM 2280 O O . HIS A 1 302 ? 5.961 -7.572 -4.421 1.00 97.81 302 HIS A O 1
ATOM 2286 N N . ASP A 1 303 ? 8.123 -7.960 -3.948 1.00 96.94 303 ASP A N 1
ATOM 2287 C CA . ASP A 1 303 ? 7.984 -9.415 -3.965 1.00 96.94 303 ASP A CA 1
ATOM 2288 C C . ASP A 1 303 ? 7.216 -9.854 -2.703 1.00 96.94 303 ASP A C 1
ATOM 2290 O O . ASP A 1 303 ? 7.716 -9.676 -1.579 1.00 96.94 303 ASP A O 1
ATOM 2294 N N . PRO A 1 304 ? 5.991 -10.396 -2.837 1.00 93.31 304 PRO A N 1
ATOM 2295 C CA . PRO A 1 304 ? 5.203 -10.797 -1.689 1.00 93.31 304 PRO A CA 1
ATOM 2296 C C . PRO A 1 304 ? 5.737 -12.060 -1.029 1.00 93.31 304 PRO A C 1
ATOM 2298 O O . PRO A 1 304 ? 5.315 -12.323 0.084 1.00 93.31 304 PRO A O 1
ATOM 2301 N N . GLN A 1 305 ? 6.623 -12.844 -1.646 1.00 92.75 305 GLN A N 1
ATOM 2302 C CA . GLN A 1 305 ? 7.220 -14.037 -1.037 1.00 92.75 305 GLN A CA 1
ATOM 2303 C C . GLN A 1 305 ? 8.378 -13.683 -0.099 1.00 92.75 305 GLN A C 1
ATOM 2305 O O . GLN A 1 305 ? 8.677 -14.433 0.828 1.00 92.75 305 GLN A O 1
ATOM 2310 N N . VAL A 1 306 ? 9.009 -12.527 -0.309 1.00 93.88 306 VAL A N 1
ATOM 2311 C CA . VAL A 1 306 ? 10.217 -12.116 0.419 1.00 93.88 306 VAL A CA 1
ATOM 2312 C C . VAL A 1 306 ? 9.941 -10.985 1.406 1.00 93.88 306 VAL A C 1
ATOM 2314 O O . VAL A 1 306 ? 10.505 -10.972 2.504 1.00 93.88 306 VAL A O 1
ATOM 2317 N N . LEU A 1 307 ? 9.068 -10.044 1.047 1.00 93.19 307 LEU A N 1
ATOM 2318 C CA . LEU A 1 307 ? 8.747 -8.866 1.850 1.00 93.19 307 LEU A CA 1
ATOM 2319 C C . LEU A 1 307 ? 7.278 -8.873 2.283 1.00 93.19 307 LEU A C 1
ATOM 2321 O O . LEU A 1 307 ? 6.393 -9.344 1.568 1.00 93.19 307 LEU A O 1
ATOM 2325 N N . ALA A 1 308 ? 7.032 -8.320 3.466 1.00 88.19 308 ALA A N 1
ATOM 2326 C CA . ALA A 1 308 ? 5.706 -8.067 4.003 1.00 88.19 308 ALA A CA 1
ATOM 2327 C C . ALA A 1 308 ? 5.576 -6.595 4.407 1.00 88.19 308 ALA A C 1
ATOM 2329 O O . ALA A 1 308 ? 6.515 -5.986 4.928 1.00 88.19 308 ALA A O 1
ATOM 2330 N N . VAL A 1 309 ? 4.392 -6.037 4.179 1.00 87.56 309 VAL A N 1
ATOM 2331 C CA . VAL A 1 309 ? 4.046 -4.676 4.591 1.00 87.56 309 VAL A CA 1
ATOM 2332 C C . VAL A 1 309 ? 3.678 -4.708 6.066 1.00 87.56 309 VAL A C 1
ATOM 2334 O O . VAL A 1 309 ? 2.763 -5.415 6.476 1.00 87.56 309 VAL A O 1
ATOM 2337 N N . SER A 1 310 ? 4.423 -3.958 6.872 1.00 81.81 310 SER A N 1
ATOM 2338 C CA . SER A 1 310 ? 4.188 -3.831 8.308 1.00 81.81 310 SER A CA 1
ATOM 2339 C C . SER A 1 310 ? 3.269 -2.656 8.626 1.00 81.81 310 SER A C 1
ATOM 2341 O O . SER A 1 310 ? 2.417 -2.775 9.503 1.00 81.81 310 SER A O 1
ATOM 2343 N N . ARG A 1 311 ? 3.458 -1.517 7.948 1.00 78.38 311 ARG A N 1
ATOM 2344 C CA . ARG A 1 311 ? 2.682 -0.285 8.150 1.00 78.38 311 ARG A CA 1
ATOM 2345 C C . ARG A 1 311 ? 2.565 0.496 6.847 1.00 78.38 311 ARG A C 1
ATOM 2347 O O . ARG A 1 311 ? 3.427 0.392 5.978 1.00 78.38 311 ARG A O 1
ATOM 2354 N N . GLN A 1 312 ? 1.529 1.318 6.764 1.00 83.06 312 GLN A N 1
ATOM 2355 C CA . GLN A 1 312 ? 1.268 2.245 5.668 1.00 83.06 312 GLN A CA 1
ATOM 2356 C C . GLN A 1 312 ? 0.992 3.632 6.251 1.00 83.06 312 GLN A C 1
ATOM 2358 O O . GLN A 1 312 ? 0.299 3.750 7.263 1.00 83.06 312 GLN A O 1
ATOM 2363 N N . LEU A 1 313 ? 1.508 4.677 5.605 1.00 81.31 313 LEU A N 1
ATOM 2364 C CA . LEU A 1 313 ? 1.049 6.043 5.826 1.00 81.31 313 LEU A CA 1
ATOM 2365 C C . LEU A 1 313 ? -0.329 6.202 5.162 1.00 81.31 313 LEU A C 1
ATOM 2367 O O . LEU A 1 313 ? -0.414 6.065 3.940 1.00 81.31 313 LEU A O 1
ATOM 2371 N N . PRO A 1 314 ? -1.405 6.480 5.920 1.00 75.12 314 PRO A N 1
ATOM 2372 C CA . PRO A 1 314 ? -2.731 6.631 5.334 1.00 75.12 314 PRO A CA 1
ATOM 2373 C C . PRO A 1 314 ? -2.776 7.791 4.337 1.00 75.12 314 PRO A C 1
ATOM 2375 O O . PRO A 1 314 ? -2.206 8.854 4.593 1.00 75.12 314 PRO A O 1
ATOM 2378 N N . CYS A 1 315 ? -3.501 7.605 3.232 1.00 76.38 315 CYS A N 1
ATOM 2379 C CA . CYS A 1 315 ? -3.749 8.684 2.280 1.00 76.38 315 CYS A CA 1
ATOM 2380 C C . CYS A 1 315 ? -4.528 9.826 2.970 1.00 76.38 315 CYS A C 1
ATOM 2382 O O . CYS A 1 315 ? -5.562 9.561 3.596 1.00 76.38 315 CYS A O 1
ATOM 2384 N N . PRO A 1 316 ? -4.054 11.086 2.887 1.00 73.38 316 PRO A N 1
ATOM 2385 C CA . PRO A 1 316 ? -4.765 12.247 3.411 1.00 73.38 316 PRO A CA 1
ATOM 2386 C C . PRO A 1 316 ? -6.213 12.330 2.898 1.00 73.38 316 PRO A C 1
ATOM 2388 O O . PRO A 1 316 ? -6.421 12.355 1.681 1.00 73.38 316 PRO A O 1
ATOM 2391 N N . PRO A 1 317 ? -7.224 12.433 3.782 1.00 67.88 317 PRO A N 1
ATOM 2392 C CA . PRO A 1 317 ? -8.607 12.586 3.344 1.00 67.88 317 PRO A CA 1
ATOM 2393 C C . PRO A 1 317 ? -8.809 13.949 2.652 1.00 67.88 317 PRO A C 1
ATOM 2395 O O . PRO A 1 317 ? -8.127 14.915 3.014 1.00 67.88 317 PRO A O 1
ATOM 2398 N N . PRO A 1 318 ? -9.764 14.092 1.708 1.00 67.00 318 PRO A N 1
ATOM 2399 C CA . PRO A 1 318 ? -9.953 15.333 0.944 1.00 67.00 318 PRO A CA 1
ATOM 2400 C C . PRO A 1 318 ? -10.154 16.583 1.814 1.00 67.00 318 PRO A C 1
ATOM 2402 O O . PRO A 1 318 ? -9.739 17.681 1.449 1.00 67.00 318 PRO A O 1
ATOM 2405 N N . GLN A 1 319 ? -10.746 16.415 2.997 1.00 67.06 319 GLN A N 1
ATOM 2406 C CA . GLN A 1 319 ? -10.967 17.490 3.966 1.00 67.06 319 GLN A CA 1
ATOM 2407 C C . GLN A 1 319 ? -9.649 18.060 4.509 1.00 67.06 319 GLN A C 1
ATOM 2409 O O . GLN A 1 319 ? -9.553 19.263 4.736 1.00 67.06 319 GLN A O 1
ATOM 2414 N N . LEU A 1 320 ? -8.623 17.218 4.683 1.00 65.00 320 LEU A N 1
ATOM 2415 C CA . LEU A 1 320 ? -7.296 17.649 5.130 1.00 65.00 320 LEU A CA 1
ATOM 2416 C C . LEU A 1 320 ? -6.557 18.424 4.032 1.00 65.00 320 LEU A C 1
ATOM 2418 O O . LEU A 1 320 ? -5.807 19.355 4.335 1.00 65.00 320 LEU A O 1
ATOM 2422 N N . LEU A 1 321 ? -6.792 18.058 2.769 1.00 69.38 321 LEU A N 1
ATOM 2423 C CA . LEU A 1 321 ? -6.222 18.750 1.612 1.00 69.38 321 LEU A CA 1
ATOM 2424 C C . LEU A 1 321 ? -6.763 20.181 1.494 1.00 69.38 321 LEU A C 1
ATOM 2426 O O . LEU A 1 321 ? -6.020 21.089 1.126 1.00 69.38 321 LEU A O 1
ATOM 2430 N N . GLY A 1 322 ? -8.034 20.392 1.864 1.00 57.00 322 GLY A N 1
ATOM 2431 C CA . GLY A 1 322 ? -8.683 21.707 1.834 1.00 57.00 322 GLY A CA 1
ATOM 2432 C C . GLY A 1 322 ? -8.924 22.245 0.418 1.00 57.00 322 GLY A C 1
ATOM 2433 O O . GLY A 1 322 ? -9.147 23.442 0.255 1.00 57.00 322 GLY A O 1
ATOM 2434 N N . GLY A 1 323 ? -8.845 21.379 -0.596 1.00 73.19 323 GLY A N 1
ATOM 2435 C CA . GLY A 1 323 ? -8.932 21.714 -2.016 1.00 73.19 323 GLY A CA 1
ATOM 2436 C C . GLY A 1 323 ? -8.091 20.767 -2.875 1.00 73.19 323 GLY A C 1
ATOM 2437 O O . GLY A 1 323 ? -7.607 19.743 -2.390 1.00 73.19 323 GLY A O 1
ATOM 2438 N N . PHE A 1 324 ? -7.928 21.115 -4.152 1.00 86.50 324 PHE A N 1
ATOM 2439 C CA . PHE A 1 324 ? -6.978 20.448 -5.046 1.00 86.50 324 PHE A CA 1
ATOM 2440 C C . PHE A 1 324 ? -5.534 20.745 -4.627 1.00 86.50 324 PHE A C 1
ATOM 2442 O O . PHE A 1 324 ? -5.260 21.766 -3.989 1.00 86.50 324 PHE A O 1
ATOM 2449 N N . VAL A 1 325 ? -4.618 19.856 -4.997 1.00 85.69 325 VAL A N 1
ATOM 2450 C CA . VAL A 1 325 ? -3.179 20.028 -4.796 1.00 85.69 325 VAL A CA 1
ATOM 2451 C C . VAL A 1 325 ? -2.489 20.310 -6.146 1.00 85.69 325 VAL A C 1
ATOM 2453 O O . VAL A 1 325 ? -3.017 19.902 -7.181 1.00 85.69 325 VAL A O 1
ATOM 2456 N N . PRO A 1 326 ? -1.359 21.046 -6.187 1.00 93.81 326 PRO A N 1
ATOM 2457 C CA . PRO A 1 326 ? -0.619 21.601 -5.055 1.00 93.81 326 PRO A CA 1
ATOM 2458 C C . PRO A 1 326 ? -1.361 22.747 -4.351 1.00 93.81 326 PRO A C 1
ATOM 2460 O O . PRO A 1 326 ? -2.211 23.427 -4.919 1.00 93.81 326 PRO A O 1
ATOM 2463 N N . SER A 1 327 ? -1.013 22.975 -3.089 1.00 83.38 327 SER A N 1
ATOM 2464 C CA . SER A 1 327 ? -1.518 24.058 -2.244 1.00 83.38 327 SER A CA 1
ATOM 2465 C C . SER A 1 327 ? -0.413 24.534 -1.288 1.00 83.38 327 SER A C 1
ATOM 2467 O O . SER A 1 327 ? 0.617 23.870 -1.163 1.00 83.38 327 SER A O 1
ATOM 2469 N N . PRO A 1 328 ? -0.591 25.633 -0.531 1.00 82.69 328 PRO A N 1
ATOM 2470 C CA . PRO A 1 328 ? 0.398 26.051 0.470 1.00 82.69 328 PRO A CA 1
ATOM 2471 C C . PRO A 1 328 ? 0.746 24.979 1.521 1.00 82.69 328 PRO A C 1
ATOM 2473 O O . PRO A 1 328 ? 1.779 25.083 2.177 1.00 82.69 328 PRO A O 1
ATOM 2476 N N . ARG A 1 329 ? -0.113 23.961 1.704 1.00 79.12 329 ARG A N 1
ATOM 2477 C CA . ARG A 1 329 ? 0.111 22.825 2.616 1.00 79.12 329 ARG A CA 1
ATOM 2478 C C . ARG A 1 329 ? 0.689 21.590 1.917 1.00 79.12 329 ARG A C 1
ATOM 2480 O O . ARG A 1 329 ? 1.304 20.764 2.584 1.00 79.12 329 ARG A O 1
ATOM 2487 N N . PHE A 1 330 ? 0.485 21.463 0.607 1.00 83.31 330 PHE A N 1
ATOM 2488 C CA . PHE A 1 330 ? 0.853 20.291 -0.186 1.00 83.31 330 PHE A CA 1
ATOM 2489 C C . PHE A 1 330 ? 1.666 20.734 -1.409 1.00 83.31 330 PHE A C 1
ATOM 2491 O O . PHE A 1 330 ? 1.100 21.292 -2.344 1.00 83.31 330 PHE A O 1
ATOM 2498 N N . PRO A 1 331 ? 2.989 20.512 -1.427 1.00 89.62 331 PRO A N 1
ATOM 2499 C CA . PRO A 1 331 ? 3.884 21.136 -2.405 1.00 89.62 331 PRO A CA 1
ATOM 2500 C C . PRO A 1 331 ? 3.852 20.498 -3.805 1.00 89.62 331 PRO A C 1
ATOM 2502 O O . PRO A 1 331 ? 4.587 20.941 -4.681 1.00 89.62 331 PRO A O 1
ATOM 2505 N N . SER A 1 332 ? 3.046 19.458 -4.017 1.00 95.69 332 SER A N 1
ATOM 2506 C CA . SER A 1 332 ? 2.908 18.739 -5.285 1.00 95.69 332 SER A CA 1
ATOM 2507 C C . SER A 1 332 ? 1.438 18.412 -5.529 1.00 95.69 332 SER A C 1
ATOM 2509 O O . SER A 1 332 ? 0.654 18.306 -4.591 1.00 95.69 332 SER A O 1
ATOM 2511 N N . ASP A 1 333 ? 1.086 18.277 -6.800 1.00 94.25 333 ASP A N 1
ATOM 2512 C CA . ASP A 1 333 ? -0.136 17.659 -7.314 1.00 94.25 333 ASP A CA 1
ATOM 2513 C C . ASP A 1 333 ? -0.265 16.160 -6.987 1.00 94.25 333 ASP A C 1
ATOM 2515 O O . ASP A 1 333 ? -1.369 15.611 -7.044 1.00 94.25 333 ASP A O 1
ATOM 2519 N N . HIS A 1 334 ? 0.840 15.520 -6.596 1.00 96.69 334 HIS A N 1
ATOM 2520 C CA . HIS A 1 334 ? 0.889 14.156 -6.092 1.00 96.69 334 HIS A CA 1
ATOM 2521 C C . HIS A 1 334 ? 1.074 14.109 -4.566 1.00 96.69 334 HIS A C 1
ATOM 2523 O O . HIS A 1 334 ? 1.707 14.965 -3.939 1.00 96.69 334 HIS A O 1
ATOM 2529 N N . LEU A 1 335 ? 0.542 13.054 -3.959 1.00 93.06 335 LEU A N 1
ATOM 2530 C CA . LEU A 1 335 ? 0.662 12.714 -2.550 1.00 93.06 335 LEU A CA 1
ATOM 2531 C C . LEU A 1 335 ? 1.681 11.589 -2.388 1.00 93.06 335 LEU A C 1
ATOM 2533 O O . LEU A 1 335 ? 1.619 10.566 -3.066 1.00 93.06 335 LEU A O 1
ATOM 2537 N N . ALA A 1 336 ? 2.604 11.763 -1.444 1.00 92.25 336 ALA A N 1
ATOM 2538 C CA . ALA A 1 336 ? 3.599 10.744 -1.149 1.00 92.25 336 ALA A CA 1
ATOM 2539 C C . ALA A 1 336 ? 2.939 9.475 -0.585 1.00 92.25 336 ALA A C 1
ATOM 2541 O O . ALA A 1 336 ? 2.229 9.529 0.422 1.00 92.25 336 ALA A O 1
ATOM 2542 N N . VAL A 1 337 ? 3.249 8.329 -1.188 1.00 93.25 337 VAL A N 1
ATOM 2543 C CA . VAL A 1 337 ? 2.950 7.007 -0.630 1.00 93.25 337 VAL A CA 1
ATOM 2544 C C . VAL A 1 337 ? 4.137 6.519 0.199 1.00 93.25 337 VAL A C 1
ATOM 2546 O O . VAL A 1 337 ? 5.291 6.649 -0.211 1.00 93.25 337 VAL A O 1
ATOM 2549 N N . ALA A 1 338 ? 3.874 5.972 1.387 1.00 91.19 338 ALA A N 1
ATOM 2550 C CA . ALA A 1 338 ? 4.926 5.494 2.280 1.00 91.19 338 ALA A CA 1
ATOM 2551 C C . ALA A 1 338 ? 4.510 4.213 3.005 1.00 91.19 338 ALA A C 1
ATOM 2553 O O . ALA A 1 338 ? 3.413 4.121 3.557 1.00 91.19 338 ALA A O 1
ATOM 2554 N N . TYR A 1 339 ? 5.427 3.246 3.025 1.00 91.50 339 TYR A N 1
ATOM 2555 C CA . TYR A 1 339 ? 5.216 1.915 3.582 1.00 91.50 339 TYR A CA 1
ATOM 2556 C C . TYR A 1 339 ? 6.443 1.474 4.378 1.00 91.50 339 TYR A C 1
ATOM 2558 O O . TYR A 1 339 ? 7.577 1.652 3.928 1.00 91.50 339 TYR A O 1
ATOM 2566 N N . ASP A 1 340 ? 6.213 0.841 5.526 1.00 88.06 340 ASP A N 1
ATOM 2567 C CA . ASP A 1 340 ? 7.243 0.081 6.227 1.00 88.06 340 ASP A CA 1
ATOM 2568 C C . ASP A 1 340 ? 7.224 -1.354 5.700 1.00 88.06 340 ASP A C 1
ATOM 2570 O O . ASP A 1 340 ? 6.259 -2.089 5.922 1.00 88.06 340 ASP A O 1
ATOM 2574 N N . LEU A 1 341 ? 8.300 -1.764 5.030 1.00 90.31 341 LEU A N 1
ATOM 2575 C CA . LEU A 1 341 ? 8.498 -3.133 4.554 1.00 90.31 341 LEU A CA 1
ATOM 2576 C C . LEU A 1 341 ? 9.489 -3.869 5.457 1.00 90.31 341 LEU A C 1
ATOM 2578 O O . LEU A 1 341 ? 10.527 -3.326 5.844 1.00 90.31 341 LEU A O 1
ATOM 2582 N N . VAL A 1 342 ? 9.184 -5.126 5.761 1.00 88.00 342 VAL A N 1
ATOM 2583 C CA . VAL A 1 342 ? 10.035 -6.019 6.555 1.00 88.00 342 VAL A CA 1
ATOM 2584 C C . VAL A 1 342 ? 10.220 -7.356 5.833 1.00 88.00 342 VAL A C 1
ATOM 2586 O O . VAL A 1 342 ? 9.362 -7.732 5.031 1.00 88.00 342 VAL A O 1
ATOM 2589 N N . PRO A 1 343 ? 11.304 -8.110 6.102 1.00 90.00 343 PRO A N 1
ATOM 2590 C CA . PRO A 1 343 ? 11.414 -9.484 5.624 1.00 90.00 343 PRO A CA 1
ATOM 2591 C C . PRO A 1 343 ? 10.206 -10.308 6.083 1.00 90.00 343 PRO A C 1
ATOM 2593 O O . PRO A 1 343 ? 9.863 -10.295 7.267 1.00 90.00 343 PRO A O 1
ATOM 2596 N N . ARG A 1 344 ? 9.579 -11.048 5.165 1.00 86.81 344 ARG A N 1
ATOM 2597 C CA . ARG A 1 344 ? 8.380 -11.848 5.449 1.00 86.81 344 ARG A CA 1
ATOM 2598 C C . ARG A 1 344 ? 8.607 -12.834 6.589 1.00 86.81 344 ARG A C 1
ATOM 2600 O O . ARG A 1 344 ? 7.803 -12.875 7.511 1.00 86.81 344 ARG A O 1
ATOM 2607 N N . ALA A 1 345 ? 9.732 -13.548 6.580 1.00 83.19 345 ALA A N 1
ATOM 2608 C CA . ALA A 1 345 ? 10.079 -14.481 7.650 1.00 83.19 345 ALA A CA 1
ATOM 2609 C C . ALA A 1 345 ? 10.128 -13.800 9.031 1.00 83.19 345 ALA A C 1
ATOM 2611 O O . ALA A 1 345 ? 9.700 -14.382 10.023 1.00 83.19 345 ALA A O 1
ATOM 2612 N N . ALA A 1 346 ? 10.596 -12.547 9.103 1.00 78.44 346 ALA A N 1
ATOM 2613 C CA . ALA A 1 346 ? 10.611 -11.781 10.347 1.00 78.44 346 ALA A CA 1
ATOM 2614 C C . ALA A 1 346 ? 9.197 -11.347 10.771 1.00 78.44 346 ALA A C 1
ATOM 2616 O O . ALA A 1 346 ? 8.876 -11.414 11.956 1.00 78.44 346 ALA A O 1
ATOM 2617 N N . ALA A 1 347 ? 8.339 -10.946 9.825 1.00 74.44 347 ALA A N 1
ATOM 2618 C CA . ALA A 1 347 ? 6.933 -10.646 10.105 1.00 74.44 347 ALA A CA 1
ATOM 2619 C C . ALA A 1 347 ? 6.175 -11.882 10.613 1.00 74.44 347 ALA A C 1
ATOM 2621 O O . ALA A 1 347 ? 5.460 -11.808 11.610 1.00 74.44 347 ALA A O 1
ATOM 2622 N N . GLU A 1 348 ? 6.373 -13.030 9.966 1.00 77.94 348 GLU A N 1
ATOM 2623 C CA . GLU A 1 348 ? 5.758 -14.304 10.341 1.00 77.94 348 GLU A CA 1
ATOM 2624 C C . GLU A 1 348 ? 6.272 -14.801 11.696 1.00 77.94 348 GLU A C 1
ATOM 2626 O O . GLU A 1 348 ? 5.473 -15.216 12.533 1.00 77.94 348 GLU A O 1
ATOM 2631 N N . ALA A 1 349 ? 7.574 -14.681 11.971 1.00 73.38 349 ALA A N 1
ATOM 2632 C CA . ALA A 1 349 ? 8.143 -14.995 13.279 1.00 73.38 349 ALA A CA 1
ATOM 2633 C C . ALA A 1 349 ? 7.600 -14.072 14.380 1.00 73.38 349 ALA A C 1
ATOM 2635 O O . ALA A 1 349 ? 7.258 -14.547 15.460 1.00 73.38 349 ALA A O 1
ATOM 2636 N N . ALA A 1 350 ? 7.468 -12.768 14.114 1.00 68.31 350 ALA A N 1
ATOM 2637 C CA . ALA A 1 350 ? 6.875 -11.825 15.060 1.00 68.31 350 ALA A CA 1
ATOM 2638 C C . ALA A 1 350 ? 5.401 -12.158 15.346 1.00 68.31 350 ALA A C 1
ATOM 2640 O O . ALA A 1 350 ? 4.982 -12.140 16.506 1.00 68.31 350 ALA A O 1
ATOM 2641 N N . ALA A 1 351 ? 4.636 -12.523 14.312 1.00 63.34 351 ALA A N 1
ATOM 2642 C CA . ALA A 1 351 ? 3.250 -12.965 14.443 1.00 63.34 351 ALA A CA 1
ATOM 2643 C C . ALA A 1 351 ? 3.136 -14.295 15.209 1.00 63.34 351 ALA A C 1
ATOM 2645 O O . ALA A 1 351 ? 2.291 -14.425 16.093 1.00 63.34 351 ALA A O 1
ATOM 2646 N N . ALA A 1 352 ? 4.013 -15.264 14.935 1.00 66.44 352 ALA A N 1
ATOM 2647 C CA . ALA A 1 352 ? 4.061 -16.542 15.642 1.00 66.44 352 ALA A CA 1
ATOM 2648 C C . ALA A 1 352 ? 4.475 -16.370 17.110 1.00 66.44 352 ALA A C 1
ATOM 2650 O O . ALA A 1 352 ? 3.864 -16.965 17.993 1.00 66.44 352 ALA A O 1
ATOM 2651 N N . ALA A 1 353 ? 5.459 -15.514 17.392 1.00 62.84 353 ALA A N 1
ATOM 2652 C CA . ALA A 1 353 ? 5.862 -15.175 18.752 1.00 62.84 353 ALA A CA 1
ATOM 2653 C C . ALA A 1 353 ? 4.730 -14.468 19.510 1.00 62.84 353 ALA A C 1
ATOM 2655 O O . ALA A 1 353 ? 4.500 -14.772 20.678 1.00 62.84 353 ALA A O 1
ATOM 2656 N N . ALA A 1 354 ? 3.980 -13.578 18.849 1.00 58.09 354 ALA A N 1
ATOM 2657 C CA . ALA A 1 354 ? 2.761 -13.008 19.418 1.00 58.09 354 ALA A CA 1
ATOM 2658 C C . ALA A 1 354 ? 1.733 -14.104 19.728 1.00 58.09 354 ALA A C 1
ATOM 2660 O O . ALA A 1 354 ? 1.272 -14.199 20.858 1.00 58.09 354 ALA A O 1
ATOM 2661 N N . ALA A 1 355 ? 1.461 -15.008 18.783 1.00 53.44 355 ALA A N 1
ATOM 2662 C CA . ALA A 1 355 ? 0.549 -16.133 18.985 1.00 53.44 355 ALA A CA 1
ATOM 2663 C C . ALA A 1 355 ? 1.005 -17.119 20.086 1.00 53.44 355 ALA A C 1
ATOM 2665 O O . ALA A 1 355 ? 0.169 -17.713 20.767 1.00 53.44 355 ALA A O 1
ATOM 2666 N N . ALA A 1 356 ? 2.311 -17.287 20.296 1.00 56.84 356 ALA A N 1
ATOM 2667 C CA . ALA A 1 356 ? 2.865 -18.119 21.362 1.00 56.84 356 ALA A CA 1
ATOM 2668 C C . ALA A 1 356 ? 2.775 -17.439 22.737 1.00 56.84 356 ALA A C 1
ATOM 2670 O O . ALA A 1 356 ? 2.408 -18.094 23.712 1.00 56.84 356 ALA A O 1
ATOM 2671 N N . ARG A 1 357 ? 3.050 -16.127 22.822 1.00 56.31 357 ARG A N 1
ATOM 2672 C CA . ARG A 1 357 ? 2.831 -15.335 24.049 1.00 56.31 357 ARG A CA 1
ATOM 2673 C C . ARG A 1 357 ? 1.380 -15.440 24.487 1.00 56.31 357 ARG A C 1
ATOM 2675 O O . ARG A 1 357 ? 1.103 -15.846 25.605 1.00 56.31 357 ARG A O 1
ATOM 2682 N N . VAL A 1 358 ? 0.483 -15.211 23.541 1.00 51.09 358 VAL A N 1
ATOM 2683 C CA . VAL A 1 358 ? -0.951 -15.451 23.637 1.00 51.09 358 VAL A CA 1
ATOM 2684 C C . VAL A 1 358 ? -1.277 -16.841 24.212 1.00 51.09 358 VAL A C 1
ATOM 2686 O O . VAL A 1 358 ? -1.973 -16.946 25.221 1.00 51.09 358 VAL A O 1
ATOM 2689 N N . ALA A 1 359 ? -0.748 -17.921 23.629 1.00 51.81 359 ALA A N 1
ATOM 2690 C CA . ALA A 1 359 ? -1.019 -19.279 24.105 1.00 51.81 359 ALA A CA 1
ATOM 2691 C C . ALA A 1 359 ? -0.521 -19.515 25.546 1.00 51.81 359 ALA A C 1
ATOM 2693 O O . ALA A 1 359 ? -1.212 -20.151 26.343 1.00 51.81 359 ALA A O 1
ATOM 2694 N N . ASN A 1 360 ? 0.640 -18.961 25.902 1.00 52.84 360 ASN A N 1
ATOM 2695 C CA . ASN A 1 360 ? 1.206 -19.065 27.248 1.00 52.84 360 ASN A CA 1
ATOM 2696 C C . ASN A 1 360 ? 0.409 -18.248 28.281 1.00 52.84 360 ASN A C 1
ATOM 2698 O O . ASN A 1 360 ? 0.196 -18.717 29.397 1.00 52.84 360 ASN A O 1
ATOM 2702 N N . THR A 1 361 ? -0.100 -17.071 27.908 1.00 50.31 361 THR A N 1
ATOM 2703 C CA . THR A 1 361 ? -0.990 -16.258 28.753 1.00 50.31 361 THR A CA 1
ATOM 2704 C C . THR A 1 361 ? -2.343 -16.944 28.975 1.00 50.31 361 THR A C 1
ATOM 2706 O O . THR A 1 361 ? -2.872 -16.916 30.084 1.00 50.31 361 THR A O 1
ATOM 2709 N N . ALA A 1 362 ? -2.881 -17.634 27.962 1.00 48.41 362 ALA A N 1
ATOM 2710 C CA . ALA A 1 362 ? -4.127 -18.400 28.082 1.00 48.41 362 ALA A CA 1
ATOM 2711 C C . ALA A 1 362 ? -4.017 -19.570 29.081 1.00 48.41 362 ALA A C 1
ATOM 2713 O O . ALA A 1 362 ? -4.981 -19.878 29.781 1.00 48.41 362 ALA A O 1
ATOM 2714 N N . ALA A 1 363 ? -2.841 -20.202 29.183 1.00 52.59 363 ALA A N 1
ATOM 2715 C CA . ALA A 1 363 ? -2.587 -21.277 30.143 1.00 52.59 363 ALA A CA 1
ATOM 2716 C C . ALA A 1 363 ? -2.472 -20.779 31.599 1.00 52.59 363 ALA A C 1
ATOM 2718 O O . ALA A 1 363 ? -2.734 -21.547 32.525 1.00 52.59 363 ALA A O 1
ATOM 2719 N N . ALA A 1 364 ? -2.107 -19.509 31.806 1.00 54.50 364 ALA A N 1
ATOM 2720 C CA . ALA A 1 364 ? -1.921 -18.916 33.130 1.00 54.50 364 ALA A CA 1
ATOM 2721 C C . ALA A 1 364 ? -3.205 -18.290 33.722 1.00 54.50 364 ALA A C 1
ATOM 2723 O O . ALA A 1 364 ? -3.347 -18.245 34.943 1.00 54.50 364 ALA A O 1
ATOM 2724 N N . ASN A 1 365 ? -4.170 -17.865 32.892 1.00 49.41 365 ASN A N 1
ATOM 2725 C CA . ASN A 1 365 ? -5.210 -16.906 33.306 1.00 49.41 365 ASN A CA 1
ATOM 2726 C C . ASN A 1 365 ? -6.638 -17.473 33.423 1.00 49.41 365 ASN A C 1
ATOM 2728 O O . ASN A 1 365 ? -7.596 -16.912 32.890 1.00 49.41 365 ASN A O 1
ATOM 2732 N N . GLY A 1 366 ? -6.811 -18.581 34.150 1.00 55.19 366 GLY A N 1
ATOM 2733 C CA . GLY A 1 366 ? -8.125 -18.967 34.698 1.00 55.19 366 GLY A CA 1
ATOM 2734 C C . GLY A 1 366 ? -9.238 -19.285 33.684 1.00 55.19 366 GLY A C 1
ATOM 2735 O O . GLY A 1 366 ? -10.408 -19.282 34.060 1.00 55.19 366 GLY A O 1
ATOM 2736 N N . GLY A 1 367 ? -8.898 -19.573 32.421 1.00 64.19 367 GLY A N 1
ATOM 2737 C CA . GLY A 1 367 ? -9.853 -19.965 31.374 1.00 64.19 367 GLY A CA 1
ATOM 2738 C C . GLY A 1 367 ? -10.166 -18.899 30.316 1.00 64.19 367 GLY A C 1
ATOM 2739 O O . GLY A 1 367 ? -10.915 -19.197 29.388 1.00 64.19 367 GLY A O 1
ATOM 2740 N N . CYS A 1 368 ? -9.586 -17.695 30.403 1.00 72.81 368 CYS A N 1
ATOM 2741 C CA . CYS A 1 368 ? -9.670 -16.695 29.334 1.00 72.81 368 CYS A CA 1
ATOM 2742 C C . CYS A 1 368 ? -8.776 -17.098 28.155 1.00 72.81 368 CYS A C 1
ATOM 2744 O O . CYS A 1 368 ? -7.549 -17.150 28.273 1.00 72.81 368 CYS A O 1
ATOM 2746 N N . GLN A 1 369 ? -9.384 -17.401 27.005 1.00 78.62 369 GLN A N 1
ATOM 2747 C CA . GLN A 1 369 ? -8.628 -17.778 25.816 1.00 78.62 369 GLN A CA 1
ATOM 2748 C C . GLN A 1 369 ? -7.980 -16.537 25.208 1.00 78.62 369 GLN A C 1
ATOM 2750 O O . GLN A 1 369 ? -8.664 -15.678 24.667 1.00 78.62 369 GLN A O 1
ATOM 2755 N N . VAL A 1 370 ? -6.658 -16.444 25.220 1.00 75.75 370 VAL A N 1
ATOM 2756 C CA . VAL A 1 370 ? -5.985 -15.384 24.473 1.00 75.75 370 VAL A CA 1
ATOM 2757 C C . VAL A 1 370 ? -5.801 -15.833 23.016 1.00 75.75 370 VAL A C 1
ATOM 2759 O O . VAL A 1 370 ? -5.468 -16.991 22.756 1.00 75.75 370 VAL A O 1
ATOM 2762 N N . LEU A 1 371 ? -5.970 -14.923 22.055 1.00 74.75 371 LEU A N 1
ATOM 2763 C CA . LEU A 1 371 ? -5.748 -15.100 20.614 1.00 74.75 371 LEU A CA 1
ATOM 2764 C C . LEU A 1 371 ? -4.986 -13.881 20.044 1.00 74.75 371 LEU A C 1
ATOM 2766 O O . LEU A 1 371 ? -5.062 -12.810 20.628 1.00 74.75 371 LEU A O 1
ATOM 2770 N N . PRO A 1 372 ? -4.249 -13.975 18.924 1.00 70.44 372 PRO A N 1
ATOM 2771 C CA . PRO A 1 372 ? -3.689 -12.788 18.274 1.00 70.44 372 PRO A CA 1
ATOM 2772 C C . PRO A 1 372 ? -4.797 -11.932 17.630 1.00 70.44 372 PRO A C 1
ATOM 2774 O O . PRO A 1 372 ? -5.765 -12.471 17.089 1.00 70.44 372 PRO A O 1
ATOM 2777 N N . ALA A 1 373 ? -4.660 -10.606 17.657 1.00 76.00 373 ALA A N 1
ATOM 2778 C CA . ALA A 1 373 ? -5.615 -9.642 17.100 1.00 76.00 373 ALA A CA 1
ATOM 2779 C C . ALA A 1 373 ? -5.497 -9.511 15.563 1.00 76.00 373 ALA A C 1
ATOM 2781 O O . ALA A 1 373 ? -5.183 -8.445 15.035 1.00 76.00 373 ALA A O 1
ATOM 2782 N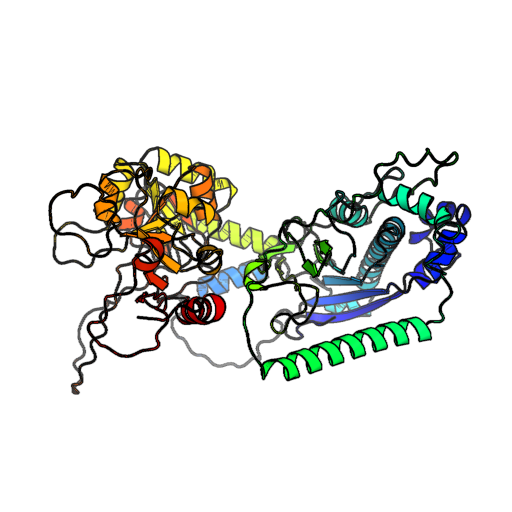 N . LEU A 1 374 ? -5.714 -10.614 14.843 1.00 73.50 374 LEU A N 1
ATOM 2783 C CA . LEU A 1 374 ? -5.639 -10.678 13.377 1.00 73.50 374 LEU A CA 1
ATOM 2784 C C . LEU A 1 374 ? -7.019 -10.449 12.733 1.00 73.50 374 LEU A C 1
ATOM 2786 O O . LEU A 1 374 ? -8.012 -10.930 13.291 1.00 73.50 374 LEU A O 1
ATOM 2790 N N . PRO A 1 375 ? -7.119 -9.768 11.571 1.00 70.75 375 PRO A N 1
ATOM 2791 C CA . PRO A 1 375 ? -8.400 -9.456 10.926 1.00 70.75 375 PRO A CA 1
ATOM 2792 C C . PRO A 1 375 ? -9.339 -10.659 10.758 1.00 70.75 375 PRO A C 1
ATOM 2794 O O . PRO A 1 375 ? -10.526 -10.561 11.058 1.00 70.75 375 PRO A O 1
ATOM 2797 N N . GLU A 1 376 ? -8.816 -11.826 10.379 1.00 73.25 376 GLU A N 1
ATOM 2798 C CA . GLU A 1 376 ? -9.589 -13.056 10.174 1.00 73.25 376 GLU A CA 1
ATOM 2799 C C . GLU A 1 376 ? -10.250 -13.607 11.450 1.00 73.25 376 GLU A C 1
ATOM 2801 O O . GLU A 1 376 ? -11.132 -14.463 11.380 1.00 73.25 376 GLU A O 1
ATOM 2806 N N . ARG A 1 377 ? -9.859 -13.116 12.632 1.00 80.25 377 ARG A N 1
ATOM 2807 C CA . ARG A 1 377 ? -10.437 -13.521 13.922 1.00 80.25 377 ARG A CA 1
ATOM 2808 C C . ARG A 1 377 ? -11.536 -12.581 14.416 1.00 80.25 377 ARG A C 1
ATOM 2810 O O . ARG A 1 377 ? -12.182 -12.890 15.419 1.00 80.25 377 ARG A O 1
ATOM 2817 N N . ALA A 1 378 ? -11.795 -11.476 13.713 1.00 86.19 378 ALA A N 1
ATOM 2818 C CA . ALA A 1 378 ? -12.803 -10.494 14.107 1.00 86.19 378 ALA A CA 1
ATOM 2819 C C . ALA A 1 378 ? -14.210 -11.107 14.227 1.00 86.19 378 ALA A C 1
ATOM 2821 O O . ALA A 1 378 ? -14.920 -10.837 15.196 1.00 86.19 378 ALA A O 1
ATOM 2822 N N . ALA A 1 379 ? -14.581 -12.009 13.311 1.00 87.31 379 ALA A N 1
ATOM 2823 C CA . ALA A 1 379 ? -15.870 -12.702 13.338 1.00 87.31 379 ALA A CA 1
ATOM 2824 C C . ALA A 1 379 ? -16.061 -13.557 14.608 1.00 87.31 379 ALA A C 1
ATOM 2826 O O . ALA A 1 379 ? -17.154 -13.601 15.180 1.00 87.31 379 ALA A O 1
ATOM 2827 N N . GLY A 1 380 ? -14.989 -14.201 15.087 1.00 86.19 380 GLY A N 1
ATOM 2828 C CA . GLY A 1 380 ? -14.994 -14.976 16.330 1.00 86.19 380 GLY A CA 1
ATOM 2829 C C . GLY A 1 380 ? -15.169 -14.090 17.565 1.00 86.19 380 GLY A C 1
ATOM 2830 O O . GLY A 1 380 ? -15.975 -14.404 18.442 1.00 86.19 380 GLY A O 1
ATOM 2831 N N . ALA A 1 381 ? -14.483 -12.944 17.607 1.00 90.38 381 ALA A N 1
ATOM 2832 C CA . ALA A 1 381 ? -14.663 -11.948 18.663 1.00 90.38 381 ALA A CA 1
ATOM 2833 C C . ALA A 1 381 ? -16.102 -11.413 18.683 1.00 90.38 381 ALA A C 1
ATOM 2835 O O . ALA A 1 381 ? -16.748 -11.408 19.728 1.00 90.38 381 ALA A O 1
ATOM 2836 N N . ALA A 1 382 ? -16.637 -11.040 17.519 1.00 92.31 382 ALA A N 1
ATOM 2837 C CA . ALA A 1 382 ? -18.009 -10.569 17.378 1.00 92.31 382 ALA A CA 1
ATOM 2838 C C . ALA A 1 382 ? -19.031 -11.626 17.836 1.00 92.31 382 ALA A C 1
ATOM 2840 O O . ALA A 1 382 ? -19.996 -11.301 18.524 1.00 92.31 382 ALA A O 1
ATOM 2841 N N . ALA A 1 383 ? -18.812 -12.908 17.526 1.00 89.56 383 ALA A N 1
ATOM 2842 C CA . ALA A 1 383 ? -19.672 -13.991 18.000 1.00 89.56 383 ALA A CA 1
ATOM 2843 C C . ALA A 1 383 ? -19.668 -14.127 19.535 1.00 89.56 383 ALA A C 1
ATOM 2845 O O . ALA A 1 383 ? -20.733 -14.306 20.128 1.00 89.56 383 ALA A O 1
ATOM 2846 N N . ALA A 1 384 ? -18.503 -13.993 20.176 1.00 87.81 384 ALA A N 1
ATOM 2847 C CA . ALA A 1 384 ? -18.381 -14.026 21.635 1.00 87.81 384 ALA A CA 1
ATOM 2848 C C . ALA A 1 384 ? -19.086 -12.838 22.316 1.00 87.81 384 ALA A C 1
ATOM 2850 O O . ALA A 1 384 ? -19.657 -12.984 23.395 1.00 87.81 384 ALA A O 1
ATOM 2851 N N . LEU A 1 385 ? -19.082 -11.665 21.682 1.00 92.25 385 LEU A N 1
ATOM 2852 C CA . LEU A 1 385 ? -19.773 -10.480 22.194 1.00 92.25 385 LEU A CA 1
ATOM 2853 C C . LEU A 1 385 ? -21.297 -10.581 21.998 1.00 92.25 385 LEU A C 1
ATOM 2855 O O . LEU A 1 385 ? -22.051 -10.294 22.929 1.00 92.25 385 LEU A O 1
ATOM 2859 N N . ARG A 1 386 ? -21.759 -11.086 20.842 1.00 90.50 386 ARG A N 1
ATOM 2860 C CA . ARG A 1 386 ? -23.191 -11.335 20.565 1.00 90.50 386 ARG A CA 1
ATOM 2861 C C . ARG A 1 386 ? -23.837 -12.314 21.535 1.00 90.50 386 ARG A C 1
ATOM 2863 O O . ARG A 1 386 ? -25.018 -12.178 21.839 1.00 90.50 386 ARG A O 1
ATOM 2870 N N . SER A 1 387 ? -23.090 -13.301 22.029 1.00 86.62 387 SER A N 1
ATOM 2871 C CA . SER A 1 387 ? -23.603 -14.256 23.020 1.00 86.62 387 SER A CA 1
ATOM 2872 C C . SER A 1 387 ? -23.738 -13.660 24.431 1.00 86.62 387 SER A C 1
ATOM 2874 O O . SER A 1 387 ? -24.105 -14.374 25.363 1.00 86.62 387 SER A O 1
ATOM 2876 N N . GLY A 1 388 ? -23.465 -12.358 24.598 1.00 85.00 388 GLY A N 1
ATOM 2877 C CA . GLY A 1 388 ? -23.476 -11.660 25.884 1.00 85.00 388 GLY A CA 1
ATOM 2878 C C . GLY A 1 388 ? -22.166 -11.773 26.662 1.00 85.00 388 GLY A C 1
ATOM 2879 O O . GLY A 1 388 ? -22.117 -11.397 27.832 1.00 85.00 388 GLY A O 1
ATOM 2880 N N . GLY A 1 389 ? -21.106 -12.294 26.037 1.00 86.25 389 GLY A N 1
ATOM 2881 C CA . GLY A 1 389 ? -19.769 -12.344 26.613 1.00 86.25 389 GLY A CA 1
ATOM 2882 C C . GLY A 1 389 ? -19.053 -10.990 26.612 1.00 86.25 389 GLY A C 1
ATOM 2883 O O . GLY A 1 389 ? -19.544 -9.987 26.095 1.00 86.25 389 GLY A O 1
ATOM 2884 N N . ALA A 1 390 ? -17.855 -10.988 27.194 1.00 88.38 390 ALA A N 1
ATOM 2885 C CA . ALA A 1 390 ? -16.904 -9.885 27.117 1.00 88.38 390 ALA A CA 1
ATOM 2886 C C . ALA A 1 390 ? -15.591 -10.373 26.491 1.00 88.38 390 ALA A C 1
ATOM 2888 O O . ALA A 1 390 ? -15.216 -11.546 26.658 1.00 88.38 390 ALA A O 1
ATOM 2889 N N . ALA A 1 391 ? -14.911 -9.470 25.786 1.00 90.31 391 ALA A N 1
ATOM 2890 C CA . ALA A 1 391 ? -13.606 -9.714 25.185 1.00 90.31 391 ALA A CA 1
ATOM 2891 C C . ALA A 1 391 ? -12.626 -8.582 25.505 1.00 90.31 391 ALA A C 1
ATOM 2893 O O . ALA A 1 391 ? -13.019 -7.420 25.526 1.00 90.31 391 ALA A O 1
ATOM 2894 N N . LEU A 1 392 ? -11.350 -8.898 25.710 1.00 89.25 392 LEU A N 1
ATOM 2895 C CA . LEU A 1 392 ? -10.306 -7.886 25.895 1.00 89.25 392 LEU A CA 1
ATOM 2896 C C . LEU A 1 392 ? -9.705 -7.531 24.529 1.00 89.25 392 LEU A C 1
ATOM 2898 O O . LEU A 1 392 ? -9.200 -8.417 23.841 1.00 89.25 392 LEU A O 1
ATOM 2902 N N . LEU A 1 393 ? -9.797 -6.263 24.118 1.00 89.94 393 LEU A N 1
ATOM 2903 C CA . LEU A 1 393 ? -9.428 -5.803 22.773 1.00 89.94 393 LEU A CA 1
ATOM 2904 C C . LEU A 1 393 ? -8.387 -4.668 22.810 1.00 89.94 393 LEU A C 1
ATOM 2906 O O . LEU A 1 393 ? -8.428 -3.830 23.717 1.00 89.94 393 LEU A O 1
ATOM 2910 N N . PRO A 1 394 ? -7.506 -4.563 21.797 1.00 86.12 394 PRO A N 1
ATOM 2911 C CA . PRO A 1 394 ? -6.630 -3.408 21.616 1.00 86.12 394 PRO A CA 1
ATOM 2912 C C . PRO A 1 394 ? -7.439 -2.162 21.214 1.00 86.12 394 PRO A C 1
ATOM 2914 O O . PRO A 1 394 ? -8.154 -2.138 20.215 1.00 86.12 394 PRO A O 1
ATOM 2917 N N . ALA A 1 395 ? -7.317 -1.081 21.975 1.00 76.94 395 ALA A N 1
ATOM 2918 C CA . ALA A 1 395 ? -8.150 0.118 21.863 1.00 76.94 395 ALA A CA 1
ATOM 2919 C C . ALA A 1 395 ? -7.403 1.365 21.342 1.00 76.94 395 ALA A C 1
ATOM 2921 O O . ALA A 1 395 ? -7.898 2.488 21.464 1.00 76.94 395 ALA A O 1
ATOM 2922 N N . GLY A 1 396 ? -6.216 1.177 20.759 1.00 71.62 396 GLY A N 1
ATOM 2923 C CA . GLY A 1 396 ? -5.356 2.241 20.228 1.00 71.62 396 GLY A CA 1
ATOM 2924 C C . GLY A 1 396 ? -4.364 2.772 21.264 1.00 71.62 396 GLY A C 1
ATOM 2925 O O . GLY A 1 396 ? -3.166 2.589 21.092 1.00 71.62 396 GLY A O 1
ATOM 2926 N N . THR A 1 397 ? -4.856 3.372 22.354 1.00 68.12 397 THR A N 1
ATOM 2927 C CA . THR A 1 397 ? -4.008 3.918 23.439 1.00 68.12 397 THR A CA 1
ATOM 2928 C C . THR A 1 397 ? -3.656 2.898 24.528 1.00 68.12 397 THR A C 1
ATOM 2930 O O . THR A 1 397 ? -2.814 3.181 25.366 1.00 68.12 397 THR A O 1
ATOM 2933 N N . GLY A 1 398 ? -4.297 1.728 24.525 1.00 77.50 398 GLY A N 1
ATOM 2934 C CA . GLY A 1 398 ? -4.156 0.667 25.527 1.00 77.50 398 GLY A CA 1
ATOM 2935 C C . GLY A 1 398 ? -5.088 -0.502 25.201 1.00 77.50 398 GLY A C 1
ATOM 2936 O O . GLY A 1 398 ? -5.643 -0.555 24.099 1.00 77.50 398 GLY A O 1
ATOM 2937 N N . TYR A 1 399 ? -5.316 -1.400 26.156 1.00 82.25 399 TYR A N 1
ATOM 2938 C CA . TYR A 1 399 ? -6.341 -2.447 26.067 1.00 82.25 399 TYR A CA 1
ATOM 2939 C C . TYR A 1 399 ? -7.640 -2.033 26.769 1.00 82.25 399 TYR A C 1
ATOM 2941 O O . TYR A 1 399 ? -7.639 -1.236 27.709 1.00 82.25 399 TYR A O 1
ATOM 2949 N N . ALA A 1 400 ? -8.770 -2.560 26.302 1.00 87.00 400 ALA A N 1
ATOM 2950 C CA . ALA A 1 400 ? -10.074 -2.315 26.906 1.00 87.00 400 ALA A CA 1
ATOM 2951 C C . ALA A 1 400 ? -10.944 -3.572 26.892 1.00 87.00 400 ALA A C 1
ATOM 2953 O O . ALA A 1 400 ? -10.991 -4.296 25.894 1.00 87.00 400 ALA A O 1
ATOM 2954 N N . ALA A 1 401 ? -11.666 -3.803 27.988 1.00 89.50 401 ALA A N 1
ATOM 2955 C CA . ALA A 1 401 ? -12.724 -4.800 28.021 1.00 89.50 401 ALA A CA 1
ATOM 2956 C C . ALA A 1 401 ? -13.899 -4.303 27.173 1.00 89.50 401 ALA A C 1
ATOM 2958 O O . ALA A 1 401 ? -14.359 -3.170 27.332 1.00 89.50 401 ALA A O 1
ATOM 2959 N N . ALA A 1 402 ? -14.363 -5.154 26.269 1.00 92.62 402 ALA A N 1
ATOM 2960 C CA . ALA A 1 402 ? -15.381 -4.857 25.283 1.00 92.62 402 ALA A CA 1
ATOM 2961 C C . ALA A 1 402 ? -16.620 -5.731 25.485 1.00 92.62 402 ALA A C 1
ATOM 2963 O O . ALA A 1 402 ? -16.512 -6.919 25.791 1.00 92.62 402 ALA A O 1
ATOM 2964 N N . ALA A 1 403 ? -17.787 -5.136 25.258 1.00 93.19 403 ALA A N 1
ATOM 2965 C CA . ALA A 1 403 ? -19.077 -5.809 25.152 1.00 93.19 403 ALA A CA 1
ATOM 2966 C C . ALA A 1 403 ? -19.864 -5.231 23.969 1.00 93.19 403 ALA A C 1
ATOM 2968 O O . ALA A 1 403 ? -19.643 -4.083 23.576 1.00 93.19 403 ALA A O 1
ATOM 2969 N N . ASP A 1 404 ? -20.798 -6.013 23.432 1.00 93.50 404 ASP A N 1
ATOM 2970 C CA . ASP A 1 404 ? -21.788 -5.521 22.471 1.00 93.50 404 ASP A CA 1
ATOM 2971 C C . ASP A 1 404 ? -22.677 -4.450 23.132 1.00 93.50 404 ASP A C 1
ATOM 2973 O O . ASP A 1 404 ? -23.263 -4.682 24.195 1.00 93.50 404 ASP A O 1
ATOM 2977 N N . ALA A 1 405 ? -22.784 -3.276 22.504 1.00 91.69 405 ALA A N 1
ATOM 2978 C CA . ALA A 1 405 ? -23.602 -2.175 22.997 1.00 91.69 405 ALA A CA 1
ATOM 2979 C C . ALA A 1 405 ? -25.115 -2.476 22.969 1.00 91.69 405 ALA A C 1
ATOM 2981 O O . ALA A 1 405 ? -25.892 -1.805 23.644 1.00 91.69 405 ALA A O 1
ATOM 2982 N N . ALA A 1 406 ? -25.558 -3.490 22.229 1.00 90.62 406 ALA A N 1
ATOM 2983 C CA . ALA A 1 406 ? -26.942 -3.952 22.250 1.00 90.62 406 ALA A CA 1
ATOM 2984 C C . ALA A 1 406 ? -27.207 -5.021 23.327 1.00 90.62 406 ALA A C 1
ATOM 2986 O O . ALA A 1 406 ? -28.362 -5.389 23.535 1.00 90.62 406 ALA A O 1
ATOM 2987 N N . SER A 1 407 ? -26.175 -5.518 24.027 1.00 90.19 407 SER A N 1
ATOM 2988 C CA . SER A 1 407 ? -26.293 -6.641 24.964 1.00 90.19 407 SER A CA 1
ATOM 2989 C C . SER A 1 407 ? -26.452 -6.189 26.424 1.00 90.19 407 SER A C 1
ATOM 2991 O O . SER A 1 407 ? -25.491 -5.699 27.027 1.00 90.19 407 SER A O 1
ATOM 2993 N N . PRO A 1 408 ? -27.620 -6.417 27.064 1.00 85.56 408 PRO A N 1
ATOM 2994 C CA . PRO A 1 408 ? -27.810 -6.118 28.486 1.00 85.56 408 PRO A CA 1
ATOM 2995 C C . PRO A 1 408 ? -26.898 -6.947 29.398 1.00 85.56 408 PRO A C 1
ATOM 2997 O O . PRO A 1 408 ? -26.467 -6.477 30.449 1.00 85.56 408 PRO A O 1
ATOM 3000 N N . GLU A 1 409 ? -26.588 -8.182 29.001 1.00 85.19 409 GLU A N 1
ATOM 3001 C CA . GLU A 1 409 ? -25.700 -9.074 29.751 1.00 85.19 409 GLU A CA 1
ATOM 3002 C C . GLU A 1 409 ? -24.248 -8.583 29.687 1.00 85.19 409 GLU A C 1
ATOM 3004 O O . GLU A 1 409 ? -23.588 -8.441 30.719 1.00 85.19 409 GLU A O 1
ATOM 3009 N N . GLY A 1 410 ? -23.782 -8.212 28.490 1.00 84.56 410 GLY A N 1
ATOM 3010 C CA . GLY A 1 410 ? -22.466 -7.601 28.303 1.00 84.56 410 GLY A CA 1
ATOM 3011 C C . GLY A 1 410 ? -22.319 -6.292 29.089 1.00 84.56 410 GLY A C 1
ATOM 3012 O O . GLY A 1 410 ? -21.313 -6.075 29.767 1.00 84.56 410 GLY A O 1
ATOM 3013 N N . ALA A 1 411 ? -23.365 -5.460 29.098 1.00 81.69 411 ALA A N 1
ATOM 3014 C CA . ALA A 1 411 ? -23.431 -4.231 29.885 1.00 81.69 411 ALA A CA 1
ATOM 3015 C C . ALA A 1 411 ? -23.243 -4.469 31.391 1.00 81.69 411 ALA A C 1
ATOM 3017 O O . ALA A 1 411 ? -22.470 -3.764 32.044 1.00 81.69 411 ALA A O 1
ATOM 3018 N N . ARG A 1 412 ? -23.926 -5.478 31.948 1.00 82.00 412 ARG A N 1
ATOM 3019 C CA . ARG A 1 412 ? -23.827 -5.843 33.372 1.00 82.00 412 ARG A CA 1
ATOM 3020 C C . ARG A 1 412 ? -22.434 -6.345 33.732 1.00 82.00 412 ARG A C 1
ATOM 3022 O O . ARG A 1 412 ? -21.914 -5.973 34.783 1.00 82.00 412 ARG A O 1
ATOM 3029 N N . ARG A 1 413 ? -21.807 -7.125 32.848 1.00 81.38 413 ARG A N 1
ATOM 3030 C CA . ARG A 1 413 ? -20.421 -7.585 33.016 1.00 81.38 413 ARG A CA 1
ATOM 3031 C C . ARG A 1 413 ? -19.451 -6.408 33.048 1.00 81.38 413 ARG A C 1
ATOM 3033 O O . ARG A 1 413 ? -18.685 -6.277 33.996 1.00 81.38 413 ARG A O 1
ATOM 3040 N N . LEU A 1 414 ? -19.528 -5.492 32.085 1.00 81.50 414 LEU A N 1
ATOM 3041 C CA . LEU A 1 414 ? -18.664 -4.308 32.089 1.00 81.50 414 LEU A CA 1
ATOM 3042 C C . LEU A 1 414 ? -18.926 -3.375 33.281 1.00 81.50 414 LEU A C 1
ATOM 3044 O O . LEU A 1 414 ? -17.993 -2.775 33.812 1.00 81.50 414 LEU A O 1
ATOM 3048 N N . ALA A 1 415 ? -20.172 -3.264 33.747 1.00 76.19 415 ALA A N 1
ATOM 3049 C CA . ALA A 1 415 ? -20.495 -2.482 34.937 1.00 76.19 415 ALA A CA 1
ATOM 3050 C C . ALA A 1 415 ? -19.844 -3.052 36.211 1.00 76.19 415 ALA A C 1
ATOM 3052 O O . ALA A 1 415 ? -19.414 -2.275 37.062 1.00 76.19 415 ALA A O 1
ATOM 3053 N N . ALA A 1 416 ? -19.707 -4.379 36.322 1.00 74.69 416 ALA A N 1
ATOM 3054 C CA . ALA A 1 416 ? -18.996 -5.012 37.433 1.00 74.69 416 ALA A CA 1
ATOM 3055 C C . ALA A 1 416 ? -17.500 -4.634 37.464 1.00 74.69 416 ALA A C 1
ATOM 3057 O O . ALA A 1 416 ? -16.953 -4.431 38.547 1.00 74.69 416 ALA A O 1
ATOM 3058 N N . LEU A 1 417 ? -16.868 -4.431 36.297 1.00 68.00 417 LEU A N 1
ATOM 3059 C CA . LEU A 1 417 ? -15.476 -3.960 36.182 1.00 68.00 417 LEU A CA 1
ATOM 3060 C C . LEU A 1 417 ? -15.283 -2.501 36.614 1.00 68.00 417 LEU A C 1
ATOM 3062 O O . LEU A 1 417 ? -14.179 -2.116 36.988 1.00 68.00 417 LEU A O 1
ATOM 3066 N N . ARG A 1 418 ? -16.331 -1.668 36.555 1.00 63.81 418 ARG A N 1
ATOM 3067 C CA . ARG A 1 418 ? -16.254 -0.245 36.939 1.00 63.81 418 ARG A CA 1
ATOM 3068 C C . ARG A 1 418 ? -16.234 -0.030 38.462 1.00 63.81 418 ARG A C 1
ATOM 3070 O O . ARG A 1 418 ? -15.999 1.096 38.897 1.00 63.81 418 ARG A O 1
ATOM 3077 N N . GLY A 1 419 ? -16.434 -1.093 39.249 1.00 54.00 419 GLY A N 1
ATOM 3078 C CA . GLY A 1 419 ? -16.481 -1.072 40.710 1.00 54.00 419 GLY A CA 1
ATOM 3079 C C . GLY A 1 419 ? -17.880 -0.760 41.256 1.00 54.00 419 GLY A C 1
ATOM 3080 O O . GLY A 1 419 ? -18.585 0.121 40.760 1.00 54.00 419 GLY A O 1
ATOM 3081 N N . GLY A 1 420 ? -18.291 -1.499 42.293 1.00 45.88 420 GLY A N 1
ATOM 3082 C CA . GLY A 1 420 ? -19.497 -1.204 43.073 1.00 45.88 420 GLY A CA 1
ATOM 3083 C C . GLY A 1 420 ? -19.388 0.133 43.816 1.00 45.88 420 GLY A C 1
ATOM 3084 O O . GLY A 1 420 ? -18.322 0.734 43.878 1.00 45.88 420 GLY A O 1
ATOM 3085 N N . SER A 1 421 ? -20.497 0.598 44.389 1.00 39.34 421 SER A N 1
ATOM 3086 C CA . SER A 1 421 ? -20.701 1.898 45.056 1.00 39.34 421 SER A CA 1
ATOM 3087 C C . SER A 1 421 ? -19.874 2.154 46.339 1.00 39.34 421 SER A C 1
ATOM 3089 O O . SER A 1 421 ? -20.415 2.658 47.319 1.00 39.34 421 SER A O 1
ATOM 3091 N N . GLY A 1 422 ? -18.593 1.783 46.364 1.00 42.72 422 GLY A N 1
ATOM 3092 C CA . GLY A 1 422 ? -17.602 2.202 47.357 1.00 42.72 422 GLY A CA 1
ATOM 3093 C C . GLY A 1 422 ? -16.729 3.346 46.829 1.00 42.72 422 GLY A C 1
ATOM 3094 O O . GLY A 1 422 ? -16.719 3.622 45.632 1.00 42.72 422 GLY A O 1
ATOM 3095 N N . GLU A 1 423 ? -15.996 4.012 47.723 1.00 37.56 423 GLU A N 1
ATOM 3096 C CA . GLU A 1 423 ? -15.140 5.195 47.484 1.00 37.56 423 GLU A CA 1
ATOM 3097 C C . GLU A 1 423 ? -13.871 4.920 46.628 1.00 37.56 423 GLU A C 1
ATOM 3099 O O . GLU A 1 423 ? -12.800 5.463 46.888 1.00 37.56 423 GLU A O 1
ATOM 3104 N N . GLY A 1 424 ? -13.964 4.070 45.599 1.00 47.19 424 GLY A N 1
ATOM 3105 C CA . GLY A 1 424 ? -12.899 3.793 44.627 1.00 47.19 424 GLY A CA 1
ATOM 3106 C C . GLY A 1 424 ? -13.067 4.562 43.307 1.00 47.19 424 GLY A C 1
ATOM 3107 O O . GLY A 1 424 ? -14.184 4.865 42.882 1.00 47.19 424 GLY A O 1
ATOM 3108 N N . LYS A 1 425 ? -11.947 4.879 42.639 1.00 51.41 425 LYS A N 1
ATOM 3109 C CA . LYS A 1 425 ? -11.904 5.561 41.329 1.00 51.41 425 LYS A CA 1
ATOM 3110 C C . LYS A 1 425 ? -12.507 4.666 40.233 1.00 51.41 425 LYS A C 1
ATOM 3112 O O . LYS A 1 425 ? -12.145 3.503 40.121 1.00 51.41 425 LYS A O 1
ATOM 3117 N N . LYS A 1 426 ? -13.428 5.205 39.425 1.00 62.03 426 LYS A N 1
ATOM 3118 C CA . LYS A 1 426 ? -14.180 4.455 38.398 1.00 62.03 426 LYS A CA 1
ATOM 3119 C C . LYS A 1 426 ? -13.422 4.418 37.067 1.00 62.03 426 LYS A C 1
ATOM 3121 O O . LYS A 1 426 ? -13.053 5.472 36.560 1.00 62.03 426 LYS A O 1
ATOM 3126 N N . ARG A 1 427 ? -13.290 3.237 36.449 1.00 66.75 427 ARG A N 1
ATOM 3127 C CA . ARG A 1 427 ? -12.784 3.087 35.069 1.00 66.75 427 ARG A CA 1
ATOM 3128 C C . ARG A 1 427 ? -13.698 3.813 34.071 1.00 66.75 427 ARG A C 1
ATOM 3130 O O . ARG A 1 427 ? -14.930 3.758 34.185 1.00 66.75 427 ARG A O 1
ATOM 3137 N N . ALA A 1 428 ? -13.100 4.509 33.104 1.00 71.25 428 ALA A N 1
ATOM 3138 C CA . ALA A 1 428 ? -13.832 5.219 32.058 1.00 71.25 428 ALA A CA 1
ATOM 3139 C C . ALA A 1 428 ? -14.422 4.231 31.040 1.00 71.25 428 ALA A C 1
ATOM 3141 O O . ALA A 1 428 ? -13.756 3.271 30.641 1.00 71.25 428 ALA A O 1
ATOM 3142 N N . ALA A 1 429 ? -15.660 4.489 30.613 1.00 82.19 429 ALA A N 1
ATOM 3143 C CA . ALA A 1 429 ? -16.345 3.722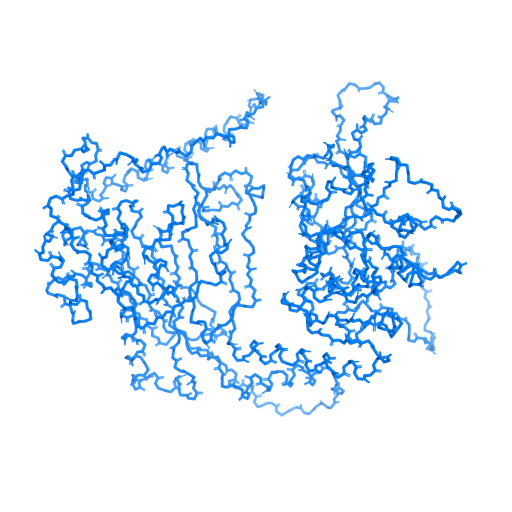 29.582 1.00 82.19 429 ALA A CA 1
ATOM 3144 C C . ALA A 1 429 ? -16.701 4.623 28.397 1.00 82.19 429 ALA A C 1
ATOM 3146 O O . ALA A 1 429 ? -17.129 5.761 28.589 1.00 82.19 429 ALA A O 1
ATOM 3147 N N . VAL A 1 430 ? -16.537 4.109 27.182 1.00 89.25 430 VAL A N 1
ATOM 3148 C CA . VAL A 1 430 ? -16.767 4.856 25.941 1.00 89.25 430 VAL A CA 1
ATOM 3149 C C . VAL A 1 430 ? -17.454 3.975 24.906 1.00 89.25 430 VAL A C 1
ATOM 3151 O O . VAL A 1 430 ? -17.194 2.771 24.835 1.00 89.25 430 VAL A O 1
ATOM 3154 N N . LEU A 1 431 ? -18.319 4.576 24.092 1.00 92.69 431 LEU A N 1
ATOM 3155 C CA . LEU A 1 431 ? -18.905 3.919 22.932 1.00 92.69 431 LEU A CA 1
ATOM 3156 C C . LEU A 1 431 ? -17.893 3.929 21.778 1.00 92.69 431 LEU A C 1
ATOM 3158 O O . LEU A 1 431 ? -17.343 4.971 21.427 1.00 92.69 431 LEU A O 1
ATOM 3162 N N . ALA A 1 432 ? -17.636 2.778 21.176 1.00 93.81 432 ALA A N 1
ATOM 3163 C CA . ALA A 1 432 ? -16.766 2.644 20.021 1.00 93.81 432 ALA A CA 1
ATOM 3164 C C . ALA A 1 432 ? -17.552 2.139 18.815 1.00 93.81 432 ALA A C 1
ATOM 3166 O O . ALA A 1 432 ? -18.265 1.143 18.904 1.00 93.81 432 ALA A O 1
ATOM 3167 N N . VAL A 1 433 ? -17.393 2.817 17.684 1.00 95.25 433 VAL A N 1
ATOM 3168 C CA . VAL A 1 433 ? -18.000 2.432 16.404 1.00 95.25 433 VAL A CA 1
ATOM 3169 C C . VAL A 1 433 ? -16.916 2.131 15.371 1.00 95.25 433 VAL A C 1
ATOM 3171 O O . VAL A 1 433 ? -15.764 2.540 15.537 1.00 95.25 433 VAL A O 1
ATOM 3174 N N . ALA A 1 434 ? -17.270 1.379 14.328 1.00 91.75 434 ALA A N 1
ATOM 3175 C CA . ALA A 1 434 ? -16.330 0.959 13.293 1.00 91.75 434 ALA A CA 1
ATOM 3176 C C . ALA A 1 434 ? -15.873 2.120 12.405 1.00 91.75 434 ALA A C 1
ATOM 3178 O O . ALA A 1 434 ? -14.684 2.238 12.098 1.00 91.75 434 ALA A O 1
ATOM 3179 N N . ASP A 1 435 ? -16.821 2.964 12.000 1.00 90.62 435 ASP A N 1
ATOM 3180 C CA . ASP A 1 435 ? -16.611 4.021 11.023 1.00 90.62 435 ASP A CA 1
ATOM 3181 C C . ASP A 1 435 ? -17.253 5.335 11.482 1.00 90.62 435 ASP A C 1
ATOM 3183 O O . ASP A 1 435 ? -18.223 5.357 12.236 1.00 90.62 435 ASP A O 1
ATOM 3187 N N . CYS A 1 436 ? -16.708 6.466 11.029 1.00 89.00 436 CYS A N 1
ATOM 3188 C CA . CYS A 1 436 ? -17.184 7.792 11.442 1.00 89.00 436 CYS A CA 1
ATOM 3189 C C . CYS A 1 436 ? -18.666 8.020 11.079 1.00 89.00 436 CYS A C 1
ATOM 3191 O O . CYS A 1 436 ? -19.405 8.642 11.839 1.00 89.00 436 CYS A O 1
ATOM 3193 N N . ALA A 1 437 ? -19.127 7.436 9.968 1.00 87.88 437 ALA A N 1
ATOM 3194 C CA . ALA A 1 437 ? -20.527 7.483 9.550 1.00 87.88 437 ALA A CA 1
ATOM 3195 C C . ALA A 1 437 ? -21.485 6.796 10.545 1.00 87.88 437 ALA A C 1
ATOM 3197 O O . ALA A 1 437 ? -22.631 7.222 10.679 1.00 87.88 437 ALA A O 1
ATOM 3198 N N . ASP A 1 438 ? -21.025 5.784 11.291 1.00 91.81 438 ASP A N 1
ATOM 3199 C CA . ASP A 1 438 ? -21.856 5.091 12.281 1.00 91.81 438 ASP A CA 1
ATOM 3200 C C . ASP A 1 438 ? -22.160 5.955 13.510 1.00 91.81 438 ASP A C 1
ATOM 3202 O O . ASP A 1 438 ? -23.110 5.665 14.234 1.00 91.81 438 ASP A O 1
ATOM 3206 N N . VAL A 1 439 ? -21.399 7.029 13.757 1.00 93.19 439 VAL A N 1
ATOM 3207 C CA . VAL A 1 439 ? -21.620 7.918 14.910 1.00 93.19 439 VAL A CA 1
ATOM 3208 C C . VAL A 1 439 ? -23.038 8.491 14.900 1.00 93.19 439 VAL A C 1
ATOM 3210 O O . VAL A 1 439 ? -23.681 8.536 15.948 1.00 93.19 439 VAL A O 1
ATOM 3213 N N . ALA A 1 440 ? -23.562 8.840 13.721 1.00 91.94 440 ALA A N 1
ATOM 3214 C CA . ALA A 1 440 ? -24.909 9.386 13.552 1.00 91.94 440 ALA A CA 1
ATOM 3215 C C . ALA A 1 440 ? -26.030 8.406 13.959 1.00 91.94 440 ALA A C 1
ATOM 3217 O O . ALA A 1 440 ? -27.149 8.827 14.236 1.00 91.94 440 ALA A O 1
ATOM 3218 N N . ARG A 1 441 ? -25.745 7.096 14.036 1.00 92.31 441 ARG A N 1
ATOM 3219 C CA . ARG A 1 441 ? -26.707 6.084 14.513 1.00 92.31 441 ARG A CA 1
ATOM 3220 C C . ARG A 1 441 ? -26.913 6.134 16.029 1.00 92.31 441 ARG A C 1
ATOM 3222 O O . ARG A 1 441 ? -27.907 5.609 16.524 1.00 92.31 441 ARG A O 1
ATOM 3229 N N . TYR A 1 442 ? -25.956 6.706 16.760 1.00 92.75 442 TYR A N 1
ATOM 3230 C CA . TYR A 1 442 ? -25.921 6.695 18.224 1.00 92.75 442 TYR A CA 1
ATOM 3231 C C . TYR A 1 442 ? -25.956 8.094 18.834 1.00 92.75 442 TYR A C 1
ATOM 3233 O O . TYR A 1 442 ? -26.471 8.260 19.938 1.00 92.75 442 TYR A O 1
ATOM 3241 N N . CYS A 1 443 ? -25.435 9.096 18.132 1.00 92.56 443 CYS A N 1
ATOM 3242 C CA . CYS A 1 443 ? -25.312 10.464 18.613 1.00 92.56 443 CYS A CA 1
ATOM 3243 C C . CYS A 1 443 ? -25.929 11.456 17.625 1.00 92.56 443 CYS A C 1
ATOM 3245 O O . CYS A 1 443 ? -25.885 11.254 16.413 1.00 92.56 443 CYS A O 1
ATOM 3247 N N . GLN A 1 444 ? -26.444 12.564 18.149 1.00 91.31 444 GLN A N 1
ATOM 3248 C CA . GLN A 1 444 ? -26.845 13.718 17.353 1.00 91.31 444 GLN A CA 1
ATOM 3249 C C . GLN A 1 444 ? -25.596 14.391 16.779 1.00 91.31 444 GLN A C 1
ATOM 3251 O O . GLN A 1 444 ? -24.661 14.715 17.517 1.00 91.31 444 GLN A O 1
ATOM 3256 N N . VAL A 1 445 ? -25.581 14.596 15.462 1.00 90.62 445 VAL A N 1
ATOM 3257 C CA . VAL A 1 445 ? -24.443 15.189 14.739 1.00 90.62 445 VAL A CA 1
ATOM 3258 C C . VAL A 1 445 ? -24.840 16.356 13.836 1.00 90.62 445 VAL A C 1
ATOM 3260 O O . VAL A 1 445 ? -23.957 17.013 13.294 1.00 90.62 445 VAL A O 1
ATOM 3263 N N . ASP A 1 446 ? -26.135 16.655 13.709 1.00 85.44 446 ASP A N 1
ATOM 3264 C CA . ASP A 1 446 ? -26.669 17.612 12.727 1.00 85.44 446 ASP A CA 1
ATOM 3265 C C . ASP A 1 446 ? -26.123 19.039 12.904 1.00 85.44 446 ASP A C 1
ATOM 3267 O O . ASP A 1 446 ? -25.954 19.772 11.932 1.00 85.44 446 ASP A O 1
ATOM 3271 N N . GLY A 1 447 ? -25.808 19.443 14.141 1.00 84.50 447 GLY A N 1
ATOM 3272 C CA . GLY A 1 447 ? -25.222 20.755 14.431 1.00 84.50 447 GLY A CA 1
ATOM 3273 C C . GLY A 1 447 ? -23.725 20.880 14.113 1.00 84.50 447 GLY A C 1
ATOM 3274 O O . GLY A 1 447 ? -23.177 21.990 14.124 1.00 84.50 447 GLY A O 1
ATOM 3275 N N . LEU A 1 448 ? -23.039 19.768 13.832 1.00 86.19 448 LEU A N 1
ATOM 3276 C CA . LEU A 1 448 ? -21.598 19.765 13.595 1.00 86.19 448 LEU A CA 1
ATOM 3277 C C . LEU A 1 448 ? -21.263 20.253 12.173 1.00 86.19 448 LEU A C 1
ATOM 3279 O O . LEU A 1 448 ? -21.934 19.878 11.213 1.00 86.19 448 LEU A O 1
ATOM 3283 N N . PRO A 1 449 ? -20.198 21.058 11.998 1.00 83.56 449 PRO A N 1
ATOM 3284 C CA . PRO A 1 449 ? -19.675 21.388 10.676 1.00 83.56 449 PRO A CA 1
ATOM 3285 C C . PRO A 1 449 ? -19.341 20.135 9.857 1.00 83.56 449 PRO A C 1
ATOM 3287 O O . PRO A 1 449 ? -18.794 19.160 10.384 1.00 83.56 449 PRO A O 1
ATOM 3290 N N . ALA A 1 450 ? -19.616 20.188 8.552 1.00 79.06 450 ALA A N 1
ATOM 3291 C CA . ALA A 1 450 ? -19.285 19.110 7.627 1.00 79.06 450 ALA A CA 1
ATOM 3292 C C . ALA A 1 450 ? -17.790 18.754 7.715 1.00 79.06 450 ALA A C 1
ATOM 3294 O O . ALA A 1 450 ? -16.925 19.628 7.732 1.00 79.06 450 ALA A O 1
ATOM 3295 N N . GLY A 1 451 ? -17.482 17.459 7.813 1.00 79.62 451 GLY A N 1
ATOM 3296 C CA . GLY A 1 451 ? -16.104 16.965 7.911 1.00 79.62 451 GLY A CA 1
ATOM 3297 C C . GLY A 1 451 ? -15.438 17.095 9.289 1.00 79.62 451 GLY A C 1
ATOM 3298 O O . GLY A 1 451 ? -14.360 16.523 9.465 1.00 79.62 451 GLY A O 1
ATOM 3299 N N . LEU A 1 452 ? -16.060 17.760 10.278 1.00 85.81 452 LEU A N 1
ATOM 3300 C CA . LEU A 1 452 ? -15.468 17.936 11.613 1.00 85.81 452 LEU A CA 1
ATOM 3301 C C . LEU A 1 452 ? -15.176 16.600 12.289 1.00 85.81 452 LEU A C 1
ATOM 3303 O O . LEU A 1 452 ? -14.043 16.363 12.703 1.00 85.81 452 LEU A O 1
ATOM 3307 N N . LEU A 1 453 ? -16.169 15.710 12.373 1.00 86.75 453 LEU A N 1
ATOM 3308 C CA . LEU A 1 453 ? -15.969 14.399 12.995 1.00 86.75 453 LEU A CA 1
ATOM 3309 C C . LEU A 1 453 ? -14.892 13.592 12.264 1.00 86.75 453 LEU A C 1
ATOM 3311 O O . LEU A 1 453 ? -14.008 13.047 12.913 1.00 86.75 453 LEU A O 1
ATOM 3315 N N . GLY A 1 454 ? -14.903 13.590 10.928 1.00 85.50 454 GLY A N 1
ATOM 3316 C CA . GLY A 1 454 ? -13.902 12.888 10.114 1.00 85.50 454 GLY A CA 1
ATOM 3317 C C . GLY A 1 454 ? -12.475 13.426 10.269 1.00 85.50 454 GLY A C 1
ATOM 3318 O O . GLY A 1 454 ? -11.523 12.699 10.011 1.00 85.50 454 GLY A O 1
ATOM 3319 N N . SER A 1 455 ? -12.313 14.674 10.721 1.00 84.62 455 SER A N 1
ATOM 3320 C CA . SER A 1 455 ? -11.001 15.258 11.030 1.00 84.62 455 SER A CA 1
ATOM 3321 C C . SER A 1 455 ? -10.500 14.919 12.439 1.00 84.62 455 SER A C 1
ATOM 3323 O O . SER A 1 455 ? -9.316 15.083 12.713 1.00 84.62 455 SER A O 1
ATOM 3325 N N . LEU A 1 456 ? -11.379 14.462 13.340 1.00 84.19 456 LEU A N 1
ATOM 3326 C CA . LEU A 1 456 ? -11.026 14.095 14.718 1.00 84.19 456 LEU A CA 1
ATOM 3327 C C . LEU A 1 456 ? -10.915 12.581 14.931 1.00 84.19 456 LEU A C 1
ATOM 3329 O O . LEU A 1 456 ? -10.093 12.132 15.729 1.00 84.19 456 LEU A O 1
ATOM 3333 N N . ILE A 1 457 ? -11.767 11.802 14.262 1.00 86.75 457 ILE A N 1
ATOM 3334 C CA . ILE A 1 457 ? -11.878 10.347 14.398 1.00 86.75 457 ILE A CA 1
ATOM 3335 C C . ILE A 1 457 ? -11.942 9.701 13.000 1.00 86.75 457 ILE A C 1
ATOM 3337 O O . ILE A 1 457 ? -12.671 10.212 12.146 1.00 86.75 457 ILE A O 1
ATOM 3341 N N . PRO A 1 458 ? -11.227 8.583 12.733 1.00 84.88 458 PRO A N 1
ATOM 3342 C CA . PRO A 1 458 ? -10.526 7.690 13.672 1.00 84.88 458 PRO A CA 1
ATOM 3343 C C . PRO A 1 458 ? -9.263 8.267 14.323 1.00 84.88 458 PRO A C 1
ATOM 3345 O O . PRO A 1 458 ? -8.441 8.895 13.665 1.00 84.88 458 PRO A O 1
ATOM 3348 N N . GLY A 1 459 ? -9.083 8.030 15.625 1.00 77.25 459 GLY A N 1
ATOM 3349 C CA . GLY A 1 459 ? -7.990 8.647 16.384 1.00 77.25 459 GLY A CA 1
ATOM 3350 C C . GLY A 1 459 ? -8.027 8.340 17.882 1.00 77.25 459 GLY A C 1
ATOM 3351 O O . GLY A 1 459 ? -9.028 7.810 18.371 1.00 77.25 459 GLY A O 1
ATOM 3352 N N . PRO A 1 460 ? -6.982 8.697 18.654 1.00 83.06 460 PRO A N 1
ATOM 3353 C CA . PRO A 1 460 ? -7.006 8.654 20.115 1.00 83.06 460 PRO A CA 1
ATOM 3354 C C . PRO A 1 460 ? -7.809 9.849 20.668 1.00 83.06 460 PRO A C 1
ATOM 3356 O O . PRO A 1 460 ? -7.339 10.600 21.520 1.00 83.06 460 PRO A O 1
ATOM 3359 N N . VAL A 1 461 ? -9.020 10.049 20.145 1.00 85.94 461 VAL A N 1
ATOM 3360 C CA . VAL A 1 461 ? -9.934 11.137 20.496 1.00 85.94 461 VAL A CA 1
ATOM 3361 C C . VAL A 1 461 ? -11.278 10.529 20.876 1.00 85.94 461 VAL A C 1
ATOM 3363 O O . VAL A 1 461 ? -11.818 9.690 20.157 1.00 85.94 461 VAL A O 1
ATOM 3366 N N . THR A 1 462 ? -11.814 10.946 22.017 1.00 89.94 462 THR A N 1
ATOM 3367 C CA . THR A 1 462 ? -13.192 10.668 22.427 1.00 89.94 462 THR A CA 1
ATOM 3368 C C . THR A 1 462 ? -13.992 11.953 22.316 1.00 89.94 462 THR A C 1
ATOM 3370 O O . THR A 1 462 ? -13.631 12.962 22.919 1.00 89.94 462 THR A O 1
ATOM 3373 N N . VAL A 1 463 ? -15.079 11.918 21.554 1.00 91.50 463 VAL A N 1
ATOM 3374 C CA . VAL A 1 463 ? -15.961 13.068 21.353 1.00 91.50 463 VAL A CA 1
ATOM 3375 C C . VAL A 1 463 ? -17.202 12.884 22.217 1.00 91.50 463 VAL A C 1
ATOM 3377 O O . VAL A 1 463 ? -17.844 11.838 22.152 1.00 91.50 463 VAL A O 1
ATOM 3380 N N . LEU A 1 464 ? -17.545 13.878 23.034 1.00 91.88 464 LEU A N 1
ATOM 3381 C CA . LEU A 1 464 ? -18.808 13.891 23.763 1.00 91.88 464 LEU A CA 1
ATOM 3382 C C . LEU A 1 464 ? -19.897 14.531 22.904 1.00 91.88 464 LEU A C 1
ATOM 3384 O O . LEU A 1 464 ? -19.753 15.676 22.470 1.00 91.88 464 LEU A O 1
ATOM 3388 N N . LEU A 1 465 ? -20.978 13.787 22.678 1.00 91.81 465 LEU A N 1
ATOM 3389 C CA . LEU A 1 465 ? -22.115 14.200 21.856 1.00 91.81 465 LEU A CA 1
ATOM 3390 C C . LEU A 1 465 ? -23.446 13.853 22.541 1.00 91.81 465 LEU A C 1
ATOM 3392 O O . LEU A 1 465 ? -23.486 12.923 23.355 1.00 91.81 465 LEU A O 1
ATOM 3396 N N . PRO A 1 466 ? -24.543 14.568 22.225 1.00 90.75 466 PRO A N 1
ATOM 3397 C CA . PRO A 1 466 ? -25.871 14.214 22.705 1.00 90.75 466 PRO A CA 1
ATOM 3398 C C . PRO A 1 466 ? -26.299 12.877 22.097 1.00 90.75 466 PRO A C 1
ATOM 3400 O O . PRO A 1 466 ? -26.062 12.617 20.919 1.00 90.75 466 PRO A O 1
ATOM 3403 N N . LEU A 1 467 ? -26.931 12.028 22.896 1.00 89.06 467 LEU A N 1
ATOM 3404 C CA . LEU A 1 467 ? -27.448 10.736 22.469 1.00 89.06 467 LEU A CA 1
ATOM 3405 C C . LEU A 1 467 ? -28.591 10.929 21.460 1.00 89.06 467 LEU A C 1
ATOM 3407 O O . LEU A 1 467 ? -29.495 11.737 21.680 1.00 89.06 467 LEU A O 1
ATOM 3411 N N . ALA A 1 468 ? -28.565 10.167 20.368 1.00 88.25 468 ALA A N 1
ATOM 3412 C CA . ALA A 1 468 ? -29.652 10.143 19.398 1.00 88.25 468 ALA A CA 1
ATOM 3413 C C . ALA A 1 468 ? -30.901 9.464 19.983 1.00 88.25 468 ALA A C 1
ATOM 3415 O O . ALA A 1 468 ? -30.817 8.493 20.742 1.00 88.25 468 ALA A O 1
ATOM 3416 N N . GLU A 1 469 ? -32.079 9.960 19.608 1.00 83.44 469 GLU A N 1
ATOM 3417 C CA . GLU A 1 469 ? -33.337 9.310 19.966 1.00 83.44 469 GLU A CA 1
ATOM 3418 C C . GLU A 1 469 ? -33.430 7.941 19.274 1.00 83.44 469 GLU A C 1
ATOM 3420 O O . GLU A 1 469 ? -33.167 7.817 18.081 1.00 83.44 469 GLU A O 1
ATOM 3425 N N . GLY A 1 470 ? -33.764 6.893 20.031 1.00 83.12 470 GLY A N 1
ATOM 3426 C CA . GLY A 1 470 ? -33.852 5.531 19.495 1.00 83.12 470 GLY A CA 1
ATOM 3427 C C . GLY A 1 470 ? -32.507 4.846 19.223 1.00 83.12 470 GLY A C 1
ATOM 3428 O O . GLY A 1 470 ? -32.499 3.799 18.576 1.00 83.12 470 GLY A O 1
ATOM 3429 N N . ALA A 1 471 ? -31.385 5.388 19.719 1.00 86.81 471 ALA A N 1
ATOM 3430 C CA . ALA A 1 471 ? -30.076 4.745 19.604 1.00 86.81 471 ALA A CA 1
ATOM 3431 C C . ALA A 1 471 ? -30.141 3.271 20.078 1.00 86.81 471 ALA A C 1
ATOM 3433 O O . ALA A 1 471 ? -30.637 3.017 21.182 1.00 86.81 471 ALA A O 1
ATOM 3434 N N . PRO A 1 472 ? -29.646 2.296 19.285 1.00 88.56 472 PRO A N 1
ATOM 3435 C CA . PRO A 1 472 ? -29.782 0.869 19.577 1.00 88.56 472 PRO A CA 1
ATOM 3436 C C . PRO A 1 472 ? -28.782 0.435 20.658 1.00 88.56 472 PRO A C 1
ATOM 3438 O O . PRO A 1 472 ? -27.779 -0.221 20.380 1.00 88.56 472 PRO A O 1
ATOM 3441 N N . LEU A 1 473 ? -29.043 0.856 21.896 1.00 87.75 473 LEU A N 1
ATOM 3442 C CA . LEU A 1 473 ? -28.232 0.594 23.080 1.00 87.75 473 LEU A CA 1
ATOM 3443 C C . LEU A 1 473 ? -29.053 -0.158 24.128 1.00 87.75 473 LEU A C 1
ATOM 3445 O O . LEU A 1 473 ? -30.228 0.144 24.347 1.00 87.75 473 LEU A O 1
ATOM 3449 N N . ALA A 1 474 ? -28.418 -1.088 24.839 1.00 85.00 474 ALA A N 1
ATOM 3450 C CA . ALA A 1 474 ? -29.019 -1.684 26.025 1.00 85.00 474 ALA A CA 1
ATOM 3451 C C . ALA A 1 474 ? -29.250 -0.601 27.107 1.00 85.00 474 ALA A C 1
ATOM 3453 O O . ALA A 1 474 ? -28.318 0.152 27.416 1.00 85.00 474 ALA A O 1
ATOM 3454 N N . PRO A 1 475 ? -30.442 -0.511 27.731 1.00 77.31 475 PRO A N 1
ATOM 3455 C CA . PRO A 1 475 ? -30.746 0.516 28.735 1.00 77.31 475 PRO A CA 1
ATOM 3456 C C . PRO A 1 475 ? -29.764 0.548 29.915 1.00 77.31 475 PRO A C 1
ATOM 3458 O O . PRO A 1 475 ? -29.456 1.615 30.452 1.00 77.31 475 PRO A O 1
ATOM 3461 N N . GLU A 1 476 ? -29.233 -0.612 30.304 1.00 76.69 476 GLU A N 1
ATOM 3462 C CA . GLU A 1 476 ? -28.238 -0.768 31.366 1.00 76.69 476 GLU A CA 1
ATOM 3463 C C . GLU A 1 476 ? -26.910 -0.043 31.083 1.00 76.69 476 GLU A C 1
ATOM 3465 O O . GLU A 1 476 ? -26.204 0.326 32.024 1.00 76.69 476 GLU A O 1
ATOM 3470 N N . LEU A 1 477 ? -26.577 0.225 29.815 1.00 76.62 477 LEU A N 1
ATOM 3471 C CA . LEU A 1 477 ? -25.329 0.897 29.434 1.00 76.62 477 LEU A CA 1
ATOM 3472 C C . LEU A 1 477 ? -25.328 2.390 29.714 1.00 76.62 477 LEU A C 1
ATOM 3474 O O . LEU A 1 477 ? -24.259 2.978 29.864 1.00 76.62 477 LEU A O 1
ATOM 3478 N N . LEU A 1 478 ? -26.498 3.020 29.811 1.00 74.25 478 LEU A N 1
ATOM 3479 C CA . LEU A 1 478 ? -26.575 4.467 29.999 1.00 74.25 478 LEU A CA 1
ATOM 3480 C C . LEU A 1 478 ? -25.877 4.893 31.294 1.00 74.25 478 LEU A C 1
ATOM 3482 O O . LEU A 1 478 ? -25.168 5.890 31.314 1.00 74.25 478 LEU A O 1
ATOM 3486 N N . GLN A 1 479 ? -25.981 4.100 32.363 1.00 69.25 479 GLN A N 1
ATOM 3487 C CA . GLN A 1 479 ? -25.260 4.384 33.609 1.00 69.25 479 GLN A CA 1
ATOM 3488 C C . GLN A 1 479 ? -23.739 4.259 33.446 1.00 69.25 479 GLN A C 1
ATOM 3490 O O . GLN A 1 479 ? -22.975 4.981 34.095 1.00 69.25 479 GLN A O 1
ATOM 3495 N N . LEU A 1 480 ? -23.299 3.350 32.573 1.00 72.12 480 LEU A N 1
ATOM 3496 C CA . LEU A 1 480 ? -21.896 3.077 32.300 1.00 72.12 480 LEU A CA 1
ATOM 3497 C C . LEU A 1 480 ? -21.253 4.210 31.484 1.00 72.12 480 LEU A C 1
ATOM 3499 O O . LEU A 1 480 ? -20.179 4.679 31.853 1.00 72.12 480 LEU A O 1
ATOM 3503 N N . LEU A 1 481 ? -21.946 4.697 30.452 1.00 74.12 481 LEU A N 1
ATOM 3504 C CA . LEU A 1 481 ? -21.455 5.697 29.494 1.00 74.12 481 LEU A CA 1
ATOM 3505 C C . LEU A 1 481 ? -21.524 7.154 29.989 1.00 74.12 481 LEU A C 1
ATOM 3507 O O . LEU A 1 481 ? -20.996 8.051 29.333 1.00 74.12 481 LEU A O 1
ATOM 3511 N N . LEU A 1 482 ? -22.158 7.413 31.138 1.00 68.44 482 LEU A N 1
ATOM 3512 C CA . LEU A 1 482 ? -22.247 8.762 31.698 1.00 68.44 482 LEU A CA 1
ATOM 3513 C C . LEU A 1 482 ? -20.901 9.227 32.299 1.00 68.44 482 LEU A C 1
ATOM 3515 O O . LEU A 1 482 ? -20.365 8.548 33.190 1.00 68.44 482 LEU A O 1
ATOM 3519 N N . PRO A 1 483 ? -20.404 10.423 31.916 1.00 55.31 483 PRO A N 1
ATOM 3520 C CA . PRO A 1 483 ? -19.074 10.912 32.292 1.00 55.31 483 PRO A CA 1
ATOM 3521 C C . PRO A 1 483 ? -18.887 11.215 33.792 1.00 55.31 483 PRO A C 1
ATOM 3523 O O . PRO A 1 483 ? -17.756 11.233 34.257 1.00 55.31 483 PRO A O 1
ATOM 3526 N N . HIS A 1 484 ? -19.963 11.389 34.575 1.00 50.25 484 HIS A N 1
ATOM 3527 C CA . HIS A 1 484 ? -19.890 11.782 35.999 1.00 50.25 484 HIS A CA 1
ATOM 3528 C C . HIS A 1 484 ? -20.477 10.758 36.987 1.00 50.25 484 HIS A C 1
ATOM 3530 O O . HIS A 1 484 ? -20.802 11.106 38.117 1.00 50.25 484 HIS A O 1
ATOM 3536 N N . GLY A 1 485 ? -20.617 9.487 36.589 1.00 45.84 485 GLY A N 1
ATOM 3537 C CA . GLY A 1 485 ? -20.952 8.396 37.514 1.00 45.84 485 GLY A CA 1
ATOM 3538 C C . GLY A 1 485 ? -22.164 8.685 38.409 1.00 45.84 485 GLY A C 1
ATOM 3539 O O . GLY A 1 485 ? -22.019 8.675 39.629 1.00 45.84 485 GLY A O 1
ATOM 3540 N N . GLY A 1 486 ? -23.326 8.939 37.797 1.00 38.47 486 GLY A N 1
ATOM 3541 C CA . GLY A 1 486 ? -24.552 9.349 38.483 1.00 38.47 486 GLY A CA 1
ATOM 3542 C C . GLY A 1 486 ? -24.898 8.473 39.689 1.00 38.47 486 GLY A C 1
ATOM 3543 O O . GLY A 1 486 ? -25.120 7.269 39.571 1.00 38.47 486 GLY A O 1
ATOM 3544 N N . THR A 1 487 ? -24.950 9.098 40.861 1.00 37.06 487 THR A N 1
ATOM 3545 C CA . THR A 1 487 ? -25.493 8.525 42.087 1.00 37.06 487 THR A CA 1
ATOM 3546 C C . THR A 1 487 ? -27.018 8.617 42.037 1.00 37.06 487 THR A C 1
ATOM 3548 O O . THR A 1 487 ? -27.609 9.669 42.258 1.00 37.06 487 THR A O 1
ATOM 3551 N N . GLY A 1 488 ? -27.681 7.500 41.738 1.00 39.12 488 GLY A N 1
ATOM 3552 C CA . GLY A 1 488 ? -29.125 7.357 41.939 1.00 39.12 488 GLY A CA 1
ATOM 3553 C C . GLY A 1 488 ? -29.889 6.876 40.709 1.00 39.12 488 GLY A C 1
ATOM 3554 O O . GLY A 1 488 ? -29.692 7.387 39.616 1.00 39.12 488 GLY A O 1
ATOM 3555 N N . LYS A 1 489 ? -30.746 5.871 40.957 1.00 35.56 489 LYS A N 1
ATOM 3556 C CA . LYS A 1 489 ? -31.842 5.293 40.148 1.00 35.56 489 LYS A CA 1
ATOM 3557 C C . LYS A 1 489 ? -31.822 5.596 38.642 1.00 35.56 489 LYS A C 1
ATOM 3559 O O . LYS A 1 489 ? -31.968 6.747 38.254 1.00 35.56 489 LYS A O 1
ATOM 3564 N N . ALA A 1 490 ? -31.778 4.530 37.830 1.00 40.88 490 ALA A N 1
ATOM 3565 C CA . ALA A 1 490 ? -31.922 4.526 36.370 1.00 40.88 490 ALA A CA 1
ATOM 3566 C C . ALA A 1 490 ? -32.810 5.675 35.856 1.00 40.88 490 ALA A C 1
ATOM 3568 O O . ALA A 1 490 ? -34.038 5.597 35.885 1.00 40.88 490 ALA A O 1
ATOM 3569 N N . ARG A 1 491 ? -32.177 6.772 35.431 1.00 45.19 491 ARG A N 1
ATOM 3570 C CA . ARG A 1 491 ? -32.863 7.871 34.759 1.00 45.19 491 ARG A CA 1
ATOM 3571 C C . ARG A 1 491 ? -33.054 7.422 33.313 1.00 45.19 491 ARG A C 1
ATOM 3573 O O . ARG A 1 491 ? -32.089 6.984 32.691 1.00 45.19 491 ARG A O 1
ATOM 3580 N N . ALA A 1 492 ? -34.284 7.478 32.806 1.00 47.72 492 ALA A N 1
ATOM 3581 C CA . ALA A 1 492 ? -34.555 7.223 31.394 1.00 47.72 492 ALA A CA 1
ATOM 3582 C C . ALA A 1 492 ? -33.655 8.122 30.526 1.00 47.72 492 ALA A C 1
ATOM 3584 O O . ALA A 1 492 ? -33.429 9.281 30.888 1.00 47.72 492 ALA A O 1
ATOM 3585 N N . ALA A 1 493 ? -33.126 7.588 29.419 1.00 52.41 493 ALA A N 1
ATOM 3586 C CA . ALA A 1 493 ? -32.385 8.381 28.441 1.00 52.41 493 ALA A CA 1
ATOM 3587 C C . ALA A 1 493 ? -33.273 9.551 28.000 1.00 52.41 493 ALA A C 1
ATOM 3589 O O . ALA A 1 493 ? -34.403 9.348 27.563 1.00 52.41 493 ALA A O 1
ATOM 3590 N N . THR A 1 494 ? -32.783 10.775 28.161 1.00 53.38 494 THR A N 1
ATOM 3591 C CA . THR A 1 494 ? -33.455 11.974 27.644 1.00 53.38 494 THR A CA 1
ATOM 3592 C C . THR A 1 494 ? -32.616 12.523 26.499 1.00 53.38 494 THR A C 1
ATOM 3594 O O . THR A 1 494 ? -31.413 12.278 26.471 1.00 53.38 494 THR A O 1
ATOM 3597 N N . ALA A 1 495 ? -33.199 13.326 25.608 1.00 51.56 495 ALA A N 1
ATOM 3598 C CA . ALA A 1 495 ? -32.465 14.008 24.533 1.00 51.56 495 ALA A CA 1
ATOM 3599 C C . ALA A 1 495 ? -31.286 14.891 25.024 1.00 51.56 495 ALA A C 1
ATOM 3601 O O . ALA A 1 495 ? -30.464 15.322 24.227 1.00 51.56 495 ALA A O 1
ATOM 3602 N N . ALA A 1 496 ? -31.176 15.142 26.337 1.00 62.22 496 ALA A N 1
ATOM 3603 C CA . ALA A 1 496 ? -30.071 15.860 26.975 1.00 62.22 496 ALA A CA 1
ATOM 3604 C C . ALA A 1 496 ? -28.923 14.952 27.476 1.00 62.22 496 ALA A C 1
ATOM 3606 O O . ALA A 1 496 ? -27.972 15.439 28.089 1.00 62.22 496 ALA A O 1
ATOM 3607 N N . THR A 1 497 ? -29.005 13.630 27.294 1.00 80.31 497 THR A N 1
ATOM 3608 C CA . THR A 1 497 ? -27.958 12.698 27.730 1.00 80.31 497 THR A CA 1
ATOM 3609 C C . THR A 1 497 ? -26.748 12.804 26.805 1.00 80.31 497 THR A C 1
ATOM 3611 O O . THR A 1 497 ? -26.859 12.519 25.622 1.00 80.31 497 THR A O 1
ATOM 3614 N N . VAL A 1 498 ? -25.586 13.176 27.345 1.00 84.44 498 VAL A N 1
ATOM 3615 C CA . VAL A 1 498 ? -24.320 13.254 26.599 1.00 84.44 498 VAL A CA 1
ATOM 3616 C C . VAL A 1 498 ? -23.479 12.008 26.870 1.00 84.44 498 VAL A C 1
ATOM 3618 O O . VAL A 1 498 ? -23.280 11.638 28.031 1.00 84.44 498 VAL A O 1
ATOM 3621 N N . ILE A 1 499 ? -22.975 11.378 25.807 1.00 88.81 499 ILE A N 1
ATOM 3622 C CA . ILE A 1 499 ? -22.113 10.191 25.873 1.00 88.81 499 ILE A CA 1
ATOM 3623 C C . ILE A 1 499 ? -20.806 10.414 25.114 1.00 88.81 499 ILE A C 1
ATOM 3625 O O . ILE A 1 499 ? -20.750 11.199 24.169 1.00 88.81 499 ILE A O 1
ATOM 3629 N N . GLY A 1 500 ? -19.754 9.705 25.524 1.00 89.81 500 GLY A N 1
ATOM 3630 C CA . GLY A 1 500 ? -18.500 9.655 24.779 1.00 89.81 500 GLY A CA 1
ATOM 3631 C C . GLY A 1 500 ? -18.546 8.609 23.674 1.00 89.81 500 GLY A C 1
ATOM 3632 O O . GLY A 1 500 ? -18.844 7.444 23.944 1.00 89.81 500 GLY A O 1
ATOM 3633 N N . VAL A 1 501 ? -18.201 9.016 22.454 1.00 92.06 501 VAL A N 1
ATOM 3634 C CA . VAL A 1 501 ? -18.064 8.145 21.285 1.00 92.06 501 VAL A CA 1
ATOM 3635 C C . VAL A 1 501 ? -16.685 8.306 20.643 1.00 92.06 501 VAL A C 1
ATOM 3637 O O . VAL A 1 501 ? -16.112 9.398 20.631 1.00 92.06 501 VAL A O 1
ATOM 3640 N N . ARG A 1 502 ? -16.131 7.217 20.107 1.00 91.19 502 ARG A N 1
ATOM 3641 C CA . ARG A 1 502 ? -14.878 7.226 19.340 1.00 91.19 502 ARG A CA 1
ATOM 3642 C C . ARG A 1 502 ? -14.888 6.213 18.200 1.00 91.19 502 ARG A C 1
ATOM 3644 O O . ARG A 1 502 ? -15.607 5.218 18.255 1.00 91.19 502 ARG A O 1
ATOM 3651 N N . VAL A 1 503 ? -14.009 6.421 17.223 1.00 91.19 503 VAL A N 1
ATOM 3652 C CA . VAL A 1 503 ? -13.622 5.390 16.248 1.00 91.19 503 VAL A CA 1
ATOM 3653 C C . VAL A 1 503 ? -12.181 4.973 16.572 1.00 91.19 503 VAL A C 1
ATOM 3655 O O . VAL A 1 503 ? -11.270 5.789 16.388 1.00 91.19 503 VAL A O 1
ATOM 3658 N N . PRO A 1 504 ? -11.949 3.763 17.126 1.00 87.31 504 PRO A N 1
ATOM 3659 C CA . PRO A 1 504 ? -10.611 3.307 17.508 1.00 87.31 504 PRO A CA 1
ATOM 3660 C C . PRO A 1 504 ? -9.651 3.270 16.313 1.00 87.31 504 PRO A C 1
ATOM 3662 O O . PRO A 1 504 ? -10.061 2.914 15.217 1.00 87.31 504 PRO A O 1
ATOM 3665 N N . GLN A 1 505 ? -8.360 3.555 16.520 1.00 79.88 505 GLN A N 1
ATOM 3666 C CA . GLN A 1 505 ? -7.343 3.410 15.459 1.00 79.88 505 GLN A CA 1
ATOM 3667 C C . GLN A 1 505 ? -6.988 1.951 15.143 1.00 79.88 505 GLN A C 1
ATOM 3669 O O . GLN A 1 505 ? -6.380 1.668 14.117 1.00 79.88 505 GLN A O 1
ATOM 3674 N N . CYS A 1 506 ? -7.324 1.021 16.037 1.00 83.69 506 CYS A N 1
ATOM 3675 C CA . CYS A 1 506 ? -7.016 -0.384 15.832 1.00 83.69 506 CYS A CA 1
ATOM 3676 C C . CYS A 1 506 ? -7.997 -1.012 14.832 1.00 83.69 506 CYS A C 1
ATOM 3678 O O . CYS A 1 506 ? -9.179 -1.170 15.149 1.00 83.69 506 CYS A O 1
ATOM 3680 N N . GLU A 1 507 ? -7.491 -1.422 13.663 1.00 85.25 507 GLU A N 1
ATOM 3681 C CA . GLU A 1 507 ? -8.292 -2.093 12.628 1.00 85.25 507 GLU A CA 1
ATOM 3682 C C . GLU A 1 507 ? -8.963 -3.368 13.129 1.00 85.25 507 GLU A C 1
ATOM 3684 O O . GLU A 1 507 ? -10.109 -3.615 12.771 1.00 85.25 507 GLU A O 1
ATOM 3689 N N . PHE A 1 508 ? -8.316 -4.145 14.004 1.00 86.44 508 PHE A N 1
ATOM 3690 C CA . PHE A 1 508 ? -8.944 -5.338 14.572 1.00 86.44 508 PHE A CA 1
ATOM 3691 C C . PHE A 1 508 ? -10.230 -4.981 15.329 1.00 86.44 508 PHE A C 1
ATOM 3693 O O . PHE A 1 508 ? -11.291 -5.524 15.040 1.00 86.44 508 PHE A O 1
ATOM 3700 N N . THR A 1 509 ? -10.180 -4.002 16.235 1.00 90.75 509 THR A N 1
ATOM 3701 C CA . THR A 1 509 ? -11.357 -3.567 17.008 1.00 90.75 509 THR A CA 1
ATOM 3702 C C . THR A 1 509 ? -12.439 -2.950 16.122 1.00 90.75 509 THR A C 1
ATOM 3704 O O . THR A 1 509 ? -13.626 -3.186 16.354 1.00 90.75 509 THR A O 1
ATOM 3707 N N . ARG A 1 510 ? -12.056 -2.211 15.070 1.00 91.94 510 ARG A N 1
ATOM 3708 C CA . ARG A 1 510 ? -13.008 -1.723 14.058 1.00 91.94 510 ARG A CA 1
ATOM 3709 C C . ARG A 1 510 ? -13.661 -2.882 13.306 1.00 91.94 510 ARG A C 1
ATOM 3711 O O . ARG A 1 510 ? -14.878 -2.885 13.155 1.00 91.94 510 ARG A O 1
ATOM 3718 N N . ALA A 1 511 ? -12.885 -3.880 12.887 1.00 87.69 511 ALA A N 1
ATOM 3719 C CA . ALA A 1 511 ? -13.390 -5.075 12.218 1.00 87.69 511 ALA A CA 1
ATOM 3720 C C . ALA A 1 511 ? -14.372 -5.846 13.110 1.00 87.69 511 ALA A C 1
ATOM 3722 O O . ALA A 1 511 ? -15.430 -6.238 12.631 1.00 87.69 511 ALA A O 1
ATOM 3723 N N . VAL A 1 512 ? -14.100 -5.977 14.415 1.00 93.81 512 VAL A N 1
ATOM 3724 C CA . VAL A 1 512 ? -15.051 -6.578 15.370 1.00 93.81 512 VAL A CA 1
ATOM 3725 C C . VAL A 1 512 ? -16.376 -5.810 15.399 1.00 93.81 512 VAL A C 1
ATOM 3727 O O . VAL A 1 512 ? -17.436 -6.429 15.347 1.00 93.81 512 VAL A O 1
ATOM 3730 N N . ALA A 1 513 ? -16.342 -4.475 15.437 1.00 93.62 513 ALA A N 1
ATOM 3731 C CA . ALA A 1 513 ? -17.557 -3.657 15.393 1.00 93.62 513 ALA A CA 1
ATOM 3732 C C . ALA A 1 513 ? -18.325 -3.807 14.060 1.00 93.62 513 ALA A C 1
ATOM 3734 O O . ALA A 1 513 ? -19.552 -3.926 14.072 1.00 93.62 513 ALA A O 1
ATOM 3735 N N . ARG A 1 514 ? -17.626 -3.889 12.914 1.00 93.31 514 ARG A N 1
ATOM 3736 C CA . ARG A 1 514 ? -18.254 -4.161 11.603 1.00 93.31 514 ARG A CA 1
ATOM 3737 C C . ARG A 1 514 ? -18.930 -5.528 11.570 1.00 93.31 514 ARG A C 1
ATOM 3739 O O . ARG A 1 514 ? -20.089 -5.617 11.182 1.00 93.31 514 ARG A O 1
ATOM 3746 N N . GLU A 1 515 ? -18.239 -6.564 12.040 1.00 93.50 515 GLU A N 1
ATOM 3747 C CA . GLU A 1 515 ? -18.759 -7.934 12.134 1.00 93.50 515 GLU A CA 1
ATOM 3748 C C . GLU A 1 515 ? -19.961 -8.045 13.080 1.00 93.50 515 GLU A C 1
ATOM 3750 O O . GLU A 1 515 ? -20.833 -8.892 12.886 1.00 93.50 515 GLU A O 1
ATOM 3755 N N . LEU A 1 516 ? -20.031 -7.203 14.117 1.00 92.38 516 LEU A N 1
ATOM 3756 C CA . LEU A 1 516 ? -21.208 -7.079 14.981 1.00 92.38 516 LEU A CA 1
ATOM 3757 C C . LEU A 1 516 ? -22.393 -6.390 14.297 1.00 92.38 516 LEU A C 1
ATOM 3759 O O . LEU A 1 516 ? -23.533 -6.663 14.664 1.00 92.38 516 LEU A O 1
ATOM 3763 N N . GLY A 1 517 ? -22.141 -5.502 13.332 1.00 92.19 517 GLY A N 1
ATOM 3764 C CA . GLY A 1 517 ? -23.156 -4.625 12.740 1.00 92.19 517 GLY A CA 1
ATOM 3765 C C . GLY A 1 517 ? -23.595 -3.474 13.661 1.00 92.19 517 GLY A C 1
ATOM 3766 O O . GLY A 1 517 ? -24.627 -2.833 13.420 1.00 92.19 517 GLY A O 1
ATOM 3767 N N . GLY A 1 518 ? -22.827 -3.195 14.719 1.00 91.69 518 GLY A N 1
ATOM 3768 C CA . GLY A 1 518 ? -23.182 -2.246 15.774 1.00 91.69 518 GLY A CA 1
ATOM 3769 C C . GLY A 1 518 ? -21.980 -1.725 16.564 1.00 91.69 518 GLY A C 1
ATOM 3770 O O . GLY A 1 518 ? -20.825 -1.945 16.205 1.00 91.69 518 GLY A O 1
ATOM 3771 N N . ALA A 1 519 ? -22.261 -0.995 17.640 1.00 94.00 519 ALA A N 1
ATOM 3772 C CA . ALA A 1 519 ? -21.250 -0.405 18.505 1.00 94.00 519 ALA A CA 1
ATOM 3773 C C . ALA A 1 519 ? -20.740 -1.377 19.578 1.00 94.00 519 ALA A C 1
ATOM 3775 O O . ALA A 1 519 ? -21.439 -2.278 20.040 1.00 94.00 519 ALA A O 1
ATOM 3776 N N . LEU A 1 520 ? -19.520 -1.114 20.028 1.00 94.69 520 LEU A N 1
ATOM 3777 C CA . LEU A 1 520 ? -18.898 -1.714 21.198 1.00 94.69 520 LEU A CA 1
ATOM 3778 C C . LEU A 1 520 ? -18.954 -0.732 22.365 1.00 94.69 520 LEU A C 1
ATOM 3780 O O . LEU A 1 520 ? -18.796 0.472 22.176 1.00 94.69 520 LEU A O 1
ATOM 3784 N N . VAL A 1 521 ? -19.076 -1.235 23.587 1.00 92.50 521 VAL A N 1
ATOM 3785 C CA . VAL A 1 521 ? -18.727 -0.454 24.779 1.00 92.50 521 VAL A CA 1
ATOM 3786 C C . VAL A 1 521 ? -17.369 -0.902 25.268 1.00 92.50 521 VAL A C 1
ATOM 3788 O O . VAL A 1 521 ? -17.156 -2.089 25.487 1.00 92.50 521 VAL A O 1
ATOM 3791 N N . LEU A 1 522 ? -16.455 0.054 25.419 1.00 90.31 522 LEU A N 1
ATOM 3792 C CA . LEU A 1 522 ? -15.084 -0.180 25.847 1.00 90.31 522 LEU A CA 1
ATOM 3793 C C . LEU A 1 522 ? -14.883 0.397 27.245 1.00 90.31 522 LEU A C 1
ATOM 3795 O O . LEU A 1 522 ? -15.057 1.600 27.439 1.00 90.31 522 LEU A O 1
ATOM 3799 N N . VAL A 1 523 ? -14.484 -0.443 28.197 1.00 86.50 523 VAL A N 1
ATOM 3800 C CA . VAL A 1 523 ? -14.020 -0.033 29.528 1.00 86.50 523 VAL A CA 1
ATOM 3801 C C . VAL A 1 523 ? -12.506 -0.163 29.565 1.00 86.50 523 VAL A C 1
ATOM 3803 O O . VAL A 1 523 ? -11.973 -1.239 29.297 1.00 86.50 523 VAL A O 1
ATOM 3806 N N . SER A 1 524 ? -11.816 0.940 29.863 1.00 76.88 524 SER A N 1
ATOM 3807 C CA . SER A 1 524 ? -10.349 0.958 29.919 1.00 76.88 524 SER A CA 1
ATOM 3808 C C . SER A 1 524 ? -9.820 -0.089 30.899 1.00 76.88 524 SER A C 1
ATOM 3810 O O . SER A 1 524 ? -10.376 -0.246 31.986 1.00 76.88 524 SER A O 1
ATOM 3812 N N . ALA A 1 525 ? -8.727 -0.765 30.536 1.00 64.25 525 ALA A N 1
ATOM 3813 C CA . ALA A 1 525 ? -8.033 -1.704 31.413 1.00 64.25 525 ALA A CA 1
ATOM 3814 C C . ALA A 1 525 ? -7.329 -1.030 32.614 1.00 64.25 525 ALA A C 1
ATOM 3816 O O . ALA A 1 525 ? -6.776 -1.718 33.468 1.00 64.25 525 ALA A O 1
ATOM 3817 N N . VAL A 1 526 ? -7.334 0.306 32.682 1.00 59.41 526 VAL A N 1
ATOM 3818 C CA . VAL A 1 526 ? -6.555 1.094 33.646 1.00 59.41 526 VAL A CA 1
ATOM 3819 C C . VAL A 1 526 ? -7.447 2.076 34.403 1.00 59.41 526 VAL A C 1
ATOM 3821 O O . VAL A 1 526 ? -8.403 2.631 33.851 1.00 59.41 526 VAL A O 1
ATOM 3824 N N . ASP A 1 527 ? -7.110 2.316 35.669 1.00 53.25 527 ASP A N 1
ATOM 3825 C CA . ASP A 1 527 ? -7.772 3.294 36.528 1.00 53.25 527 ASP A CA 1
ATOM 3826 C C . ASP A 1 527 ? -7.361 4.720 36.125 1.00 53.25 527 ASP A C 1
ATOM 3828 O O . ASP A 1 527 ? -6.181 5.065 36.128 1.00 53.25 527 ASP A O 1
ATOM 3832 N N . SER A 1 528 ? -8.323 5.583 35.791 1.00 44.62 528 SER A N 1
ATOM 3833 C CA . SER A 1 528 ? -8.033 6.963 35.384 1.00 44.62 528 SER A CA 1
ATOM 3834 C C . SER A 1 528 ? -7.447 7.772 36.551 1.00 44.62 528 SER A C 1
ATOM 3836 O O . SER A 1 528 ? -8.134 8.011 37.552 1.00 44.62 528 SER A O 1
ATOM 3838 N N . SER A 1 529 ? -6.199 8.232 36.431 1.00 37.84 529 SER A N 1
ATOM 3839 C CA . SER A 1 529 ? -5.582 9.179 37.365 1.00 37.84 529 SER A CA 1
ATOM 3840 C C . SER A 1 529 ? -5.276 10.518 36.698 1.00 37.84 529 SER A C 1
ATOM 3842 O O . SER A 1 529 ? -4.355 10.592 35.894 1.00 37.84 529 SER A O 1
ATOM 3844 N N . SER A 1 530 ? -5.953 11.587 37.120 1.00 33.03 530 SER A N 1
ATOM 3845 C CA . SER A 1 530 ? -5.393 12.944 37.095 1.00 33.03 530 SER A CA 1
ATOM 3846 C C . SER A 1 530 ? -6.230 13.880 37.973 1.00 33.03 530 SER A C 1
ATOM 3848 O O . SER A 1 530 ? -7.265 14.363 37.534 1.00 33.03 530 SER A O 1
ATOM 3850 N N . ASP A 1 531 ? -5.764 14.164 39.190 1.00 32.06 531 ASP A N 1
ATOM 3851 C CA . ASP A 1 531 ? -6.063 15.443 39.841 1.00 32.06 531 ASP A CA 1
ATOM 3852 C C . ASP A 1 531 ? -4.736 16.184 39.986 1.00 32.06 531 ASP A C 1
ATOM 3854 O O . ASP A 1 531 ? -3.883 15.843 40.809 1.00 32.06 531 ASP A O 1
ATOM 3858 N N . GLY A 1 532 ? -4.547 17.178 39.120 1.00 35.06 532 GLY A N 1
ATOM 3859 C CA . GLY A 1 532 ? -3.538 18.205 39.290 1.00 35.06 532 GLY A CA 1
ATOM 3860 C C . GLY A 1 532 ? -4.027 19.205 40.329 1.00 35.06 532 GLY A C 1
ATOM 3861 O O . GLY A 1 532 ? -4.878 20.037 40.038 1.00 35.06 532 GLY A O 1
ATOM 3862 N N . SER A 1 533 ? -3.465 19.151 41.533 1.00 30.91 533 SER A N 1
ATOM 3863 C CA . SER A 1 533 ? -3.513 20.267 42.474 1.00 30.91 533 SER A CA 1
ATOM 3864 C C . SER A 1 533 ? -2.091 20.570 42.918 1.00 30.91 533 SER A C 1
ATOM 3866 O O . SER A 1 533 ? -1.512 19.865 43.744 1.00 30.91 533 SER A O 1
ATOM 3868 N N . GLY A 1 534 ? -1.515 21.622 42.335 1.00 35.06 534 GLY A N 1
ATOM 3869 C CA . GLY A 1 534 ? -0.284 22.224 42.823 1.00 35.06 534 GLY A CA 1
ATOM 3870 C C . GLY A 1 534 ? -0.516 22.834 44.204 1.00 35.06 534 GLY A C 1
ATOM 3871 O O . GLY A 1 534 ? -1.360 23.708 44.372 1.00 35.06 534 GLY A O 1
ATOM 3872 N N . GLY A 1 535 ? 0.251 22.375 45.188 1.00 26.83 535 GLY A N 1
ATOM 3873 C CA . GLY A 1 535 ? 0.336 22.965 46.519 1.00 26.83 535 GLY A CA 1
ATOM 3874 C C . GLY A 1 535 ? 1.762 22.807 47.029 1.00 26.83 535 GLY A C 1
ATOM 3875 O O . GLY A 1 535 ? 2.227 21.690 47.230 1.00 26.83 535 GLY A O 1
ATOM 3876 N N . GLY A 1 536 ? 2.476 23.925 47.160 1.00 31.67 536 GLY A N 1
ATOM 3877 C CA . GLY A 1 536 ? 3.848 23.963 47.656 1.00 31.67 536 GLY A CA 1
ATOM 3878 C C . GLY A 1 536 ? 3.966 23.555 49.127 1.00 31.67 536 GLY A C 1
ATOM 3879 O O . GLY A 1 536 ? 3.072 23.803 49.932 1.00 31.67 536 GLY A O 1
ATOM 3880 N N . GLY A 1 537 ? 5.112 22.974 49.476 1.00 24.91 537 GLY A N 1
ATOM 3881 C CA . GLY A 1 537 ? 5.504 22.681 50.853 1.00 24.91 537 GLY A CA 1
ATOM 3882 C C . GLY A 1 537 ? 6.720 21.763 50.878 1.00 24.91 537 GLY A C 1
ATOM 3883 O O . GLY A 1 537 ? 6.629 20.603 50.499 1.00 24.91 537 GLY A O 1
ATOM 3884 N N . GLY A 1 538 ? 7.878 22.307 51.256 1.00 26.41 538 GLY A N 1
ATOM 3885 C CA . GLY A 1 538 ? 9.128 21.559 51.350 1.00 26.41 538 GLY A CA 1
ATOM 3886 C C . GLY A 1 538 ? 9.201 20.617 52.552 1.00 26.41 538 GLY A C 1
ATOM 3887 O O . GLY A 1 538 ? 8.407 20.706 53.482 1.00 26.41 538 GLY A O 1
ATOM 3888 N N . GLY A 1 539 ? 10.249 19.790 52.556 1.00 25.92 539 GLY A N 1
ATOM 3889 C CA . GLY A 1 539 ? 10.814 19.230 53.781 1.00 25.92 539 GLY A CA 1
ATOM 3890 C C . GLY A 1 539 ? 10.838 17.705 53.878 1.00 25.92 539 GLY A C 1
ATOM 3891 O O . GLY A 1 539 ? 9.814 17.064 54.058 1.00 25.92 539 GLY A O 1
ATOM 3892 N N . SER A 1 540 ? 12.066 17.184 53.943 1.00 25.77 540 SER A N 1
ATOM 3893 C CA . SER A 1 540 ? 12.506 15.979 54.668 1.00 25.77 540 SER A CA 1
ATOM 3894 C C . SER A 1 540 ? 12.140 14.574 54.164 1.00 25.77 540 SER A C 1
ATOM 3896 O O . SER A 1 540 ? 10.995 14.137 54.144 1.00 25.77 540 SER A O 1
ATOM 3898 N N . ASN A 1 541 ? 13.217 13.832 53.890 1.00 31.84 541 ASN A N 1
ATOM 3899 C CA . ASN A 1 541 ? 13.315 12.380 53.830 1.00 31.84 541 ASN A CA 1
ATOM 3900 C C . ASN A 1 541 ? 12.664 11.679 55.034 1.00 31.84 541 ASN A C 1
ATOM 3902 O O . ASN A 1 541 ? 13.048 11.915 56.178 1.00 31.84 541 ASN A O 1
ATOM 3906 N N . SER A 1 542 ? 11.822 10.687 54.753 1.00 27.98 542 SER A N 1
ATOM 3907 C CA . SER A 1 542 ? 11.774 9.455 55.541 1.00 27.98 542 SER A CA 1
ATOM 3908 C C . SER A 1 542 ? 11.464 8.286 54.607 1.00 27.98 542 SER A C 1
ATOM 3910 O O . SER A 1 542 ? 10.463 8.254 53.898 1.00 27.98 542 SER A O 1
ATOM 3912 N N . SER A 1 543 ? 12.422 7.370 54.534 1.00 32.56 543 SER A N 1
ATOM 3913 C CA . SER A 1 543 ? 12.387 6.137 53.765 1.00 3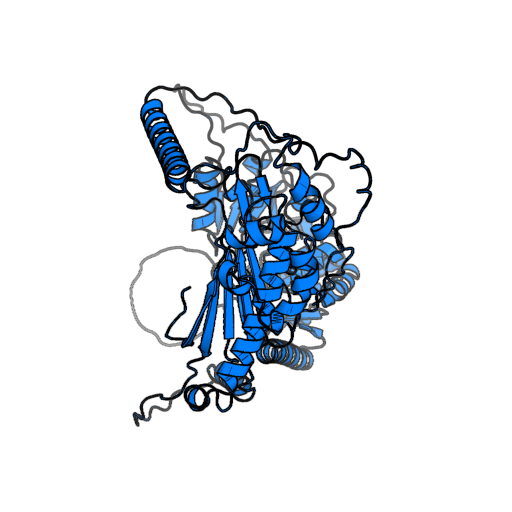2.56 543 SER A CA 1
ATOM 3914 C C . SER A 1 543 ? 11.449 5.133 54.431 1.00 32.56 543 SER A C 1
ATOM 3916 O O . SER A 1 543 ? 11.748 4.626 55.513 1.00 32.56 543 SER A O 1
ATOM 3918 N N . GLY A 1 544 ? 10.345 4.822 53.761 1.00 25.92 544 GLY A N 1
ATOM 3919 C CA . GLY A 1 544 ? 9.485 3.696 54.086 1.00 25.92 544 GLY A CA 1
ATOM 3920 C C . GLY A 1 544 ? 8.234 3.680 53.212 1.00 25.92 544 GLY A C 1
ATOM 3921 O O . GLY A 1 544 ? 7.578 4.703 53.070 1.00 25.92 544 GLY A O 1
ATOM 3922 N N . SER A 1 545 ? 7.878 2.487 52.726 1.00 25.56 545 SER A N 1
ATOM 3923 C CA . SER A 1 545 ? 6.543 2.114 52.231 1.00 25.56 545 SER A CA 1
ATOM 3924 C C . SER A 1 545 ? 6.163 2.440 50.775 1.00 25.56 545 SER A C 1
ATOM 3926 O O . SER A 1 545 ? 6.218 3.579 50.324 1.00 25.56 545 SER A O 1
ATOM 3928 N N . GLY A 1 546 ? 5.646 1.402 50.101 1.00 25.34 546 GLY A N 1
ATOM 3929 C CA . GLY A 1 546 ? 4.535 1.511 49.150 1.00 25.34 546 GLY A CA 1
ATOM 3930 C C . GLY A 1 546 ? 4.890 1.555 47.664 1.00 25.34 546 GLY A C 1
ATOM 3931 O O . GLY A 1 546 ? 4.851 2.622 47.057 1.00 25.34 546 GLY A O 1
ATOM 3932 N N . SER A 1 547 ? 5.131 0.400 47.032 1.00 26.03 547 SER A N 1
ATOM 3933 C CA . SER A 1 547 ? 5.104 0.286 45.566 1.00 26.03 547 SER A CA 1
ATOM 3934 C C . SER A 1 547 ? 3.657 0.369 45.062 1.00 26.03 547 SER A C 1
ATOM 3936 O O . SER A 1 547 ? 2.991 -0.638 44.840 1.00 26.03 547 SER A O 1
ATOM 3938 N N . GLY A 1 548 ? 3.143 1.586 44.927 1.00 33.91 548 GLY A N 1
ATOM 3939 C CA . GLY A 1 548 ? 1.864 1.858 44.286 1.00 33.91 548 GLY A CA 1
ATOM 3940 C C . GLY A 1 548 ? 1.999 3.061 43.368 1.00 33.91 548 GLY A C 1
ATOM 3941 O O . GLY A 1 548 ? 2.206 4.169 43.855 1.00 33.91 548 GLY A O 1
ATOM 3942 N N . ARG A 1 549 ? 1.887 2.840 42.053 1.00 29.41 549 ARG A N 1
ATOM 3943 C CA . ARG A 1 549 ? 1.542 3.844 41.030 1.00 29.41 549 ARG A CA 1
ATOM 3944 C C . ARG A 1 549 ? 1.196 3.112 39.729 1.00 29.41 549 ARG A C 1
ATOM 3946 O O . ARG A 1 549 ? 2.063 2.475 39.142 1.00 29.41 549 ARG A O 1
ATOM 3953 N N . GLY A 1 550 ? -0.084 3.168 39.353 1.00 36.25 550 GLY A N 1
ATOM 3954 C CA . GLY A 1 550 ? -0.657 2.487 38.191 1.00 36.25 550 GLY A CA 1
ATOM 3955 C C . GLY A 1 550 ? 0.058 2.858 36.894 1.00 36.25 550 GLY A C 1
ATOM 3956 O O . GLY A 1 550 ? 0.235 4.037 36.591 1.00 36.25 550 GLY A O 1
ATOM 3957 N N . GLN A 1 551 ? 0.496 1.834 36.169 1.00 40.50 551 GLN A N 1
ATOM 3958 C CA . GLN A 1 551 ? 1.039 1.926 34.819 1.00 40.50 551 GLN A CA 1
ATOM 3959 C C . GLN A 1 551 ? -0.074 1.522 33.847 1.00 40.50 551 GLN A C 1
ATOM 3961 O O . GLN A 1 551 ? -0.764 0.533 34.084 1.00 40.50 551 GLN A O 1
ATOM 3966 N N . GLU A 1 552 ? -0.295 2.308 32.792 1.00 48.94 552 GLU A N 1
ATOM 3967 C CA . GLU A 1 552 ? -1.221 1.919 31.728 1.00 48.94 552 GLU A CA 1
ATOM 3968 C C . GLU A 1 552 ? -0.666 0.717 30.956 1.00 48.94 552 GLU A C 1
ATOM 3970 O O . GLU A 1 552 ? 0.505 0.737 30.585 1.00 48.94 552 GLU A O 1
ATOM 3975 N N . ALA A 1 553 ? -1.497 -0.304 30.717 1.00 50.56 553 ALA A N 1
ATOM 3976 C CA . ALA A 1 553 ? -1.088 -1.547 30.065 1.00 50.56 553 ALA A CA 1
ATOM 3977 C C . ALA A 1 553 ? -0.785 -1.338 28.568 1.00 50.56 553 ALA A C 1
ATOM 3979 O O . ALA A 1 553 ? -1.691 -1.159 27.745 1.00 50.56 553 ALA A O 1
ATOM 3980 N N . LEU A 1 554 ? 0.502 -1.362 28.230 1.00 54.72 554 LEU A N 1
ATOM 3981 C CA . LEU A 1 554 ? 1.081 -1.242 26.888 1.00 54.72 554 LEU A CA 1
ATOM 3982 C C . LEU A 1 554 ? 1.064 -2.574 26.131 1.00 54.72 554 LEU A C 1
ATOM 3984 O O . LEU A 1 554 ? 1.073 -2.600 24.897 1.00 54.72 554 LEU A O 1
ATOM 3988 N N . GLU A 1 555 ? 1.025 -3.664 26.890 1.00 60.47 555 GLU A N 1
ATOM 3989 C CA . GLU A 1 555 ? 0.930 -5.042 26.431 1.00 60.47 555 GLU A CA 1
ATOM 3990 C C . GLU A 1 555 ? -0.212 -5.750 27.164 1.00 60.47 555 GLU A C 1
ATOM 3992 O O . GLU A 1 555 ? -0.600 -5.365 28.269 1.00 60.47 555 GLU A O 1
ATOM 3997 N N . LEU A 1 556 ? -0.751 -6.817 26.571 1.00 60.38 556 LEU A N 1
ATOM 3998 C CA . LEU A 1 556 ? -1.845 -7.569 27.186 1.00 60.38 556 LEU A CA 1
ATOM 3999 C C . LEU A 1 556 ? -1.467 -8.116 28.577 1.00 60.38 556 LEU A C 1
ATOM 4001 O O . LEU A 1 556 ? -2.311 -8.181 29.464 1.00 60.38 556 LEU A O 1
ATOM 4005 N N . LEU A 1 557 ? -0.192 -8.467 28.772 1.00 56.06 557 LEU A N 1
ATOM 4006 C CA . LEU A 1 557 ? 0.362 -8.990 30.027 1.00 56.06 557 LEU A CA 1
ATOM 4007 C C . LEU A 1 557 ? 0.371 -7.972 31.175 1.00 56.06 557 LEU A C 1
ATOM 4009 O O . LEU A 1 557 ? 0.492 -8.359 32.331 1.00 56.06 557 LEU A O 1
ATOM 4013 N N . GLU A 1 558 ? 0.254 -6.683 30.862 1.00 58.97 558 GLU A N 1
ATOM 4014 C CA . GLU A 1 558 ? 0.182 -5.612 31.856 1.00 58.97 558 GLU A CA 1
ATOM 4015 C C . GLU A 1 558 ? -1.272 -5.317 32.272 1.00 58.97 558 GLU A C 1
ATOM 4017 O O . GLU A 1 558 ? -1.513 -4.505 33.165 1.00 58.97 558 GLU A O 1
ATOM 4022 N N . CYS A 1 559 ? -2.259 -5.965 31.635 1.00 62.28 559 CYS A N 1
ATOM 4023 C CA . CYS A 1 559 ? -3.658 -5.874 32.042 1.00 62.28 559 CYS A CA 1
ATOM 4024 C C . CYS A 1 559 ? -3.867 -6.660 33.341 1.00 62.28 559 CYS A C 1
ATOM 4026 O O . CYS A 1 559 ? -3.419 -7.797 33.453 1.00 62.28 559 CYS A O 1
ATOM 4028 N N . GLY A 1 560 ? -4.577 -6.074 34.309 1.00 60.62 560 GLY A N 1
ATOM 4029 C CA . GLY A 1 560 ? -4.858 -6.737 35.583 1.00 60.62 560 GLY A CA 1
ATOM 4030 C C . GLY A 1 560 ? -5.595 -8.074 35.420 1.00 60.62 560 GLY A C 1
ATOM 4031 O O . GLY A 1 560 ? -6.457 -8.225 34.547 1.00 60.62 560 GLY A O 1
ATOM 4032 N N . ASP A 1 561 ? -5.277 -9.036 36.293 1.00 64.31 561 ASP A N 1
ATOM 4033 C CA . ASP A 1 561 ? -5.876 -10.382 36.310 1.00 64.31 561 ASP A CA 1
ATOM 4034 C C . ASP A 1 561 ? -7.415 -10.351 36.412 1.00 64.31 561 ASP A C 1
ATOM 4036 O O . ASP A 1 561 ? -8.100 -11.256 35.932 1.00 64.31 561 ASP A O 1
ATOM 4040 N N . ASP A 1 562 ? -7.978 -9.283 36.987 1.00 63.66 562 ASP A N 1
ATOM 4041 C CA . ASP A 1 562 ? -9.416 -9.034 37.109 1.00 63.66 562 ASP A CA 1
ATOM 4042 C C . ASP A 1 562 ? -10.113 -8.851 35.749 1.00 63.66 562 ASP A C 1
ATOM 4044 O O . ASP A 1 562 ? -11.231 -9.331 35.551 1.00 63.66 562 ASP A O 1
ATOM 4048 N N . LEU A 1 563 ? -9.452 -8.201 34.788 1.00 69.50 563 LEU A N 1
ATOM 4049 C CA . LEU A 1 563 ? -9.983 -7.996 33.436 1.00 69.50 563 LEU A CA 1
ATOM 4050 C C . LEU A 1 563 ? -9.939 -9.279 32.616 1.00 69.50 563 LEU A C 1
ATOM 4052 O O . LEU A 1 563 ? -10.888 -9.592 31.893 1.00 69.50 563 LEU A O 1
ATOM 4056 N N . LEU A 1 564 ? -8.844 -10.025 32.748 1.00 70.25 564 LEU A N 1
ATOM 4057 C CA . LEU A 1 564 ? -8.657 -11.300 32.070 1.00 70.25 564 LEU A CA 1
ATOM 4058 C C . LEU A 1 564 ? -9.657 -12.340 32.577 1.00 70.25 564 LEU A C 1
ATOM 4060 O O . LEU A 1 564 ? -10.313 -12.971 31.756 1.00 70.25 564 LEU A O 1
ATOM 4064 N N . ALA A 1 565 ? -9.870 -12.441 33.893 1.00 69.00 565 ALA A N 1
ATOM 4065 C CA . ALA A 1 565 ? -10.831 -13.372 34.492 1.00 69.00 565 ALA A CA 1
ATOM 4066 C C . ALA A 1 565 ? -12.292 -13.135 34.056 1.00 69.00 565 ALA A C 1
ATOM 4068 O O . ALA A 1 565 ? -13.120 -14.044 34.118 1.00 69.00 565 ALA A O 1
ATOM 4069 N N . MET A 1 566 ? -12.625 -11.918 33.621 1.00 71.81 566 MET A N 1
ATOM 4070 C CA . MET A 1 566 ? -13.973 -11.553 33.178 1.00 71.81 566 MET A CA 1
ATOM 4071 C C . MET A 1 566 ? -14.213 -11.727 31.679 1.00 71.81 566 MET A C 1
ATOM 4073 O O . MET A 1 566 ? -15.368 -11.810 31.242 1.00 71.81 566 MET A O 1
ATOM 4077 N N . CYS A 1 567 ? -13.143 -11.768 30.891 1.00 77.75 567 CYS A N 1
ATOM 4078 C CA . CYS A 1 567 ? -13.233 -11.958 29.455 1.00 77.75 567 CYS A CA 1
ATOM 4079 C C . CYS A 1 567 ? -13.213 -13.453 29.131 1.00 77.75 567 CYS A C 1
ATOM 4081 O O . CYS A 1 567 ? -12.411 -14.216 29.654 1.00 77.75 567 CYS A O 1
ATOM 4083 N N . SER A 1 568 ? -14.104 -13.878 28.237 1.00 77.31 568 SER A N 1
ATOM 4084 C CA . SER A 1 568 ? -14.068 -15.253 27.707 1.00 77.31 568 SER A CA 1
ATOM 4085 C C . SER A 1 568 ? -12.904 -15.454 26.734 1.00 77.31 568 SER A C 1
ATOM 4087 O O . SER A 1 568 ? -12.375 -16.554 26.588 1.00 77.31 568 SER A O 1
ATOM 4089 N N . VAL A 1 569 ? -12.507 -14.362 26.081 1.00 85.00 569 VAL A N 1
ATOM 4090 C CA . VAL A 1 569 ? -11.445 -14.314 25.091 1.00 85.00 569 VAL A CA 1
ATOM 4091 C C . VAL A 1 569 ? -10.715 -12.973 25.185 1.00 85.00 569 VAL A C 1
ATOM 4093 O O . VAL A 1 569 ? -11.333 -11.935 25.428 1.00 85.00 569 VAL A O 1
ATOM 4096 N N . ALA A 1 570 ? -9.409 -12.970 24.978 1.00 85.75 570 ALA A N 1
ATOM 4097 C CA . ALA A 1 570 ? -8.590 -11.770 24.871 1.00 85.75 570 ALA A CA 1
ATOM 4098 C C . ALA A 1 570 ? -7.852 -11.776 23.534 1.00 85.75 570 ALA A C 1
ATOM 4100 O O . ALA A 1 570 ? -7.446 -12.833 23.061 1.00 85.75 570 ALA A O 1
ATOM 4101 N N . TYR A 1 571 ? -7.673 -10.613 22.918 1.00 82.75 571 TYR A N 1
ATOM 4102 C CA . TYR A 1 571 ? -6.997 -10.492 21.632 1.00 82.75 571 TYR A CA 1
ATOM 4103 C C . TYR A 1 571 ? -5.736 -9.650 21.769 1.00 82.75 571 TYR A C 1
ATOM 4105 O O . TYR A 1 571 ? -5.833 -8.447 21.968 1.00 82.75 571 TYR A O 1
ATOM 4113 N N . ASP A 1 572 ? -4.564 -10.269 21.659 1.00 78.81 572 ASP A N 1
ATOM 4114 C CA . ASP A 1 572 ? -3.267 -9.599 21.758 1.00 78.81 572 ASP A CA 1
ATOM 4115 C C . ASP A 1 572 ? -2.891 -8.948 20.421 1.00 78.81 572 ASP A C 1
ATOM 4117 O O . ASP A 1 572 ? -2.662 -9.626 19.415 1.00 78.81 572 ASP A O 1
ATOM 4121 N N . GLY A 1 573 ? -2.823 -7.620 20.410 1.00 70.75 573 GLY A N 1
ATOM 4122 C CA . GLY A 1 573 ? -2.284 -6.821 19.310 1.00 70.75 573 GLY A CA 1
ATOM 4123 C C . GLY A 1 573 ? -0.763 -6.655 19.356 1.00 70.75 573 GLY A C 1
ATOM 4124 O O . GLY A 1 573 ? -0.215 -5.913 18.543 1.00 70.75 573 GLY A O 1
ATOM 4125 N N . GLY A 1 574 ? -0.077 -7.307 20.299 1.00 66.88 574 GLY A N 1
ATOM 4126 C CA . GLY A 1 574 ? 1.330 -7.086 20.596 1.00 66.88 574 GLY A CA 1
ATOM 4127 C C . GLY A 1 574 ? 1.568 -5.714 21.227 1.00 66.88 574 GLY A C 1
ATOM 4128 O O . GLY A 1 574 ? 0.681 -5.131 21.860 1.00 66.88 574 GLY A O 1
ATOM 4129 N N . ARG A 1 575 ? 2.782 -5.183 21.029 1.00 61.31 575 ARG A N 1
ATOM 4130 C CA . ARG A 1 575 ? 3.136 -3.820 21.435 1.00 61.31 575 ARG A CA 1
ATOM 4131 C C . ARG A 1 575 ? 2.351 -2.827 20.580 1.00 61.31 575 ARG A C 1
ATOM 4133 O O . ARG A 1 575 ? 2.555 -2.743 19.368 1.00 61.31 575 ARG A O 1
ATOM 4140 N N . LEU A 1 576 ? 1.453 -2.081 21.217 1.00 62.47 576 LEU A N 1
ATOM 4141 C CA . LEU A 1 576 ? 0.578 -1.130 20.531 1.00 62.47 576 LEU A CA 1
ATOM 4142 C C . LEU A 1 576 ? 1.404 -0.051 19.809 1.00 62.47 576 LEU A C 1
ATOM 4144 O O . LEU A 1 576 ? 2.432 0.396 20.310 1.00 62.47 576 LEU A O 1
ATOM 4148 N N . SER A 1 577 ? 0.974 0.353 18.609 1.00 46.62 577 SER A N 1
ATOM 4149 C CA . SER A 1 577 ? 1.779 1.178 17.690 1.00 46.62 577 SER A CA 1
ATOM 4150 C C . SER A 1 577 ? 1.905 2.658 18.084 1.00 46.62 577 SER A C 1
ATOM 4152 O O . SER A 1 577 ? 2.798 3.337 17.580 1.00 46.62 577 SER A O 1
ATOM 4154 N N . ALA A 1 578 ? 1.032 3.155 18.965 1.00 48.56 578 ALA A N 1
ATOM 4155 C CA . ALA A 1 578 ? 1.049 4.523 19.489 1.00 48.56 578 ALA A CA 1
ATOM 4156 C C . ALA A 1 578 ? 0.537 4.554 20.943 1.00 48.56 578 ALA A C 1
ATOM 4158 O O . ALA A 1 578 ? -0.514 5.137 21.225 1.00 48.56 578 ALA A O 1
ATOM 4159 N N . PRO A 1 579 ? 1.236 3.892 21.879 1.00 51.31 579 PRO A N 1
ATOM 4160 C CA . PRO A 1 579 ? 0.825 3.927 23.264 1.00 51.31 579 PRO A CA 1
ATOM 4161 C C . PRO A 1 579 ? 1.055 5.335 23.810 1.00 51.31 579 PRO A C 1
ATOM 4163 O O . PRO A 1 579 ? 2.144 5.894 23.670 1.00 51.31 579 PRO A O 1
ATOM 4166 N N . SER A 1 580 ? 0.043 5.908 24.447 1.00 53.12 580 SER A N 1
ATOM 4167 C CA . SER A 1 580 ? 0.171 7.187 25.136 1.00 53.12 580 SER A CA 1
ATOM 4168 C C . SER A 1 580 ? -0.282 6.993 26.563 1.00 53.12 580 SER A C 1
ATOM 4170 O O . SER A 1 580 ? -1.424 6.606 26.773 1.00 53.12 580 SER A O 1
ATOM 4172 N N . ARG A 1 581 ? 0.619 7.321 27.496 1.00 56.59 581 ARG A N 1
ATOM 4173 C CA . ARG A 1 581 ? 0.373 7.315 28.946 1.00 56.59 581 ARG A CA 1
ATOM 4174 C C . ARG A 1 581 ? -0.675 8.342 29.392 1.00 56.59 581 ARG A C 1
ATOM 4176 O O . ARG A 1 581 ? -1.045 8.358 30.560 1.00 56.59 581 ARG A O 1
ATOM 4183 N N . ASP A 1 582 ? -1.076 9.228 28.482 1.00 61.09 582 ASP A N 1
ATOM 4184 C CA . ASP A 1 582 ? -2.005 10.330 28.732 1.00 61.09 582 ASP A CA 1
ATOM 4185 C C . ASP A 1 582 ? -3.443 9.970 28.293 1.00 61.09 582 ASP A C 1
ATOM 4187 O O . ASP A 1 582 ? -4.370 10.778 28.411 1.00 61.09 582 ASP A O 1
ATOM 4191 N N . GLY A 1 583 ? -3.646 8.751 27.770 1.00 70.94 583 GLY A N 1
ATOM 4192 C CA . GLY A 1 583 ? -4.931 8.276 27.269 1.00 70.94 583 GLY A CA 1
ATOM 4193 C C . GLY A 1 583 ? -5.451 9.057 26.048 1.00 70.94 583 GLY A C 1
ATOM 4194 O O . GLY A 1 583 ? -4.712 9.792 25.383 1.00 70.94 583 GLY A O 1
ATOM 4195 N N . PRO A 1 584 ? -6.735 8.881 25.680 1.00 79.12 584 PRO A N 1
ATOM 4196 C CA . PRO A 1 584 ? -7.339 9.627 24.584 1.00 79.12 584 PRO A CA 1
ATOM 4197 C C . PRO A 1 584 ? -7.646 11.075 24.988 1.00 79.12 584 PRO A C 1
ATOM 4199 O O . PRO A 1 584 ? -8.059 11.352 26.112 1.00 79.12 584 PRO A O 1
ATOM 4202 N N . THR A 1 585 ? -7.548 11.999 24.035 1.00 85.00 585 THR A N 1
ATOM 4203 C CA . THR A 1 585 ? -8.043 13.369 24.221 1.00 85.00 585 THR A CA 1
ATOM 4204 C C . THR A 1 585 ? -9.570 13.359 24.262 1.00 85.00 585 THR A C 1
ATOM 4206 O O . THR A 1 585 ? -10.201 12.843 23.340 1.00 85.00 585 THR A O 1
ATOM 4209 N N . VAL A 1 586 ? -10.182 13.941 25.297 1.00 88.25 586 VAL A N 1
ATOM 4210 C CA . VAL A 1 586 ? -11.647 14.023 25.436 1.00 88.25 586 VAL A CA 1
ATOM 4211 C C . VAL A 1 586 ? -12.121 15.427 25.083 1.00 88.25 586 VAL A C 1
ATOM 4213 O O . VAL A 1 586 ? -11.748 16.401 25.741 1.00 88.25 586 VAL A O 1
ATOM 4216 N N . VAL A 1 587 ? -12.960 15.530 24.054 1.00 88.44 587 VAL A N 1
ATOM 4217 C CA . VAL A 1 587 ? -13.474 16.799 23.523 1.00 88.44 587 VAL A CA 1
ATOM 4218 C C . VAL A 1 587 ? -14.986 16.815 23.641 1.00 88.44 587 VAL A C 1
ATOM 4220 O O . VAL A 1 587 ? -15.664 15.928 23.135 1.00 88.44 587 VAL A O 1
ATOM 4223 N N . ASP A 1 588 ? -15.518 17.843 24.281 1.00 89.81 588 ASP A N 1
ATOM 4224 C CA . ASP A 1 588 ? -16.944 18.093 24.383 1.00 89.81 588 ASP A CA 1
ATOM 4225 C C . ASP A 1 588 ? -17.421 18.982 23.232 1.00 89.81 588 ASP A C 1
ATOM 4227 O O . ASP A 1 588 ? -17.018 20.146 23.117 1.00 89.81 588 ASP A O 1
ATOM 4231 N N . LEU A 1 589 ? -18.270 18.400 22.381 1.00 89.75 589 LEU A N 1
ATOM 4232 C CA . LEU A 1 589 ? -18.948 19.059 21.265 1.00 89.75 589 LEU A CA 1
ATOM 4233 C C . LEU A 1 589 ? -20.473 19.040 21.444 1.00 89.75 589 LEU A C 1
ATOM 4235 O O . LEU A 1 589 ? -21.210 19.286 20.490 1.00 89.75 589 LEU A O 1
ATOM 4239 N N . SER A 1 590 ? -20.965 18.736 22.647 1.00 86.88 590 SER A N 1
ATOM 4240 C CA . SER A 1 590 ? -22.390 18.508 22.887 1.00 86.88 590 SER A CA 1
ATOM 4241 C C . SER A 1 590 ? -23.255 19.735 22.593 1.00 86.88 590 SER A C 1
ATOM 4243 O O . SER A 1 590 ? -24.301 19.617 21.956 1.00 86.88 590 SER A O 1
ATOM 4245 N N . THR A 1 591 ? -22.793 20.924 22.978 1.00 83.56 591 THR A N 1
ATOM 4246 C CA . THR A 1 591 ? -23.474 22.202 22.714 1.00 83.56 591 THR A CA 1
ATOM 4247 C C . THR A 1 591 ? -23.499 22.552 21.228 1.00 83.56 591 THR A C 1
ATOM 4249 O O . THR A 1 591 ? -24.503 23.062 20.730 1.00 83.56 591 THR A O 1
ATOM 4252 N N . LEU A 1 592 ? -22.409 22.243 20.518 1.00 85.12 592 LEU A N 1
ATOM 4253 C CA . LEU A 1 592 ? -22.271 22.452 19.081 1.00 85.12 592 LEU A CA 1
ATOM 4254 C C . LEU A 1 592 ? -23.225 21.542 18.300 1.00 85.12 592 LEU A C 1
ATOM 4256 O O . LEU A 1 592 ? -23.929 22.005 17.409 1.00 85.12 592 LEU A O 1
ATOM 4260 N N . ALA A 1 593 ? -23.274 20.263 18.671 1.00 82.00 593 ALA A N 1
ATOM 4261 C CA . ALA A 1 593 ? -24.133 19.266 18.044 1.00 82.00 593 ALA A CA 1
ATOM 4262 C C . ALA A 1 593 ? -25.629 19.524 18.288 1.00 82.00 593 ALA A C 1
ATOM 4264 O O . ALA A 1 593 ? -26.428 19.321 17.379 1.00 82.00 593 ALA A O 1
ATOM 4265 N N . ALA A 1 594 ? -26.000 20.018 19.475 1.00 74.00 594 ALA A N 1
ATOM 4266 C CA . ALA A 1 594 ? -27.385 20.333 19.835 1.00 74.00 594 ALA A CA 1
ATOM 4267 C C . ALA A 1 594 ? -27.930 21.628 19.191 1.00 74.00 594 ALA A C 1
ATOM 4269 O O . ALA A 1 594 ? -29.100 21.957 19.378 1.00 74.00 594 ALA A O 1
ATOM 4270 N N . GLY A 1 595 ? -27.100 22.392 18.467 1.00 65.88 595 GLY A N 1
ATOM 4271 C CA . GLY A 1 595 ? -27.523 23.624 17.792 1.00 65.88 595 GLY A CA 1
ATOM 4272 C C . GLY A 1 595 ? -27.904 24.770 18.739 1.00 65.88 595 GLY A C 1
ATOM 4273 O O . GLY A 1 595 ? -28.714 25.621 18.368 1.00 65.88 595 GLY A O 1
ATOM 4274 N N . ALA A 1 596 ? -27.360 24.799 19.962 1.00 49.47 596 ALA A N 1
ATOM 4275 C CA . ALA A 1 596 ? -27.738 25.793 20.965 1.00 49.47 596 ALA A CA 1
ATOM 4276 C C . ALA A 1 596 ? -27.454 27.237 20.481 1.00 49.47 596 ALA A C 1
ATOM 4278 O O . ALA A 1 596 ? -26.358 27.506 19.975 1.00 49.47 596 ALA A O 1
ATOM 4279 N N . PRO A 1 597 ? -28.401 28.187 20.640 1.00 38.94 597 PRO A N 1
ATOM 4280 C CA . PRO A 1 597 ? -28.146 29.595 20.351 1.00 38.94 597 PRO A CA 1
ATOM 4281 C C . PRO A 1 597 ? -27.056 30.147 21.288 1.00 38.94 597 PRO A C 1
ATOM 4283 O O . PRO A 1 597 ? -26.905 29.648 22.408 1.00 38.94 597 PRO A O 1
ATOM 4286 N N . PRO A 1 598 ? -26.283 31.165 20.859 1.00 39.47 598 PRO A N 1
ATOM 4287 C CA . PRO A 1 598 ? -25.228 31.745 21.684 1.00 39.47 598 PRO A CA 1
ATOM 4288 C C . PRO A 1 598 ? -25.799 32.211 23.027 1.00 39.47 598 PRO A C 1
ATOM 4290 O O . PRO A 1 598 ? -26.893 32.778 23.074 1.00 39.47 598 PRO A O 1
ATOM 4293 N N . ALA A 1 599 ? -25.056 31.963 24.110 1.00 39.28 599 ALA A N 1
ATOM 4294 C CA . ALA A 1 599 ? -25.424 32.391 25.455 1.00 39.28 599 ALA A CA 1
ATOM 4295 C C . ALA A 1 599 ? -25.831 33.875 25.446 1.00 39.28 599 ALA A C 1
ATOM 4297 O O . ALA A 1 599 ? -25.096 34.726 24.938 1.00 39.28 599 ALA A O 1
ATOM 4298 N N . SER A 1 600 ? -27.021 34.171 25.973 1.00 35.72 600 SER A N 1
ATOM 4299 C CA . SER A 1 600 ? -27.575 35.520 26.044 1.00 35.72 600 SER A CA 1
ATOM 4300 C C . SER A 1 600 ? -26.607 36.451 26.776 1.00 35.72 600 SER A C 1
ATOM 4302 O O . SER A 1 600 ? -26.348 36.267 27.966 1.00 35.72 600 SER A O 1
ATOM 4304 N N . LYS A 1 601 ? -26.083 37.454 26.068 1.00 38.94 601 LYS A N 1
ATOM 4305 C CA . LYS A 1 601 ? -25.421 38.604 26.681 1.00 38.94 601 LYS A CA 1
ATOM 4306 C C . LYS A 1 601 ? -26.489 39.600 27.121 1.00 38.94 601 LYS A C 1
ATOM 4308 O O . LYS A 1 601 ? -27.025 40.324 26.286 1.00 38.94 601 LYS A O 1
ATOM 4313 N N . ASP A 1 602 ? -26.713 39.691 28.424 1.00 37.62 602 ASP A N 1
ATOM 4314 C CA . ASP A 1 602 ? -26.965 40.994 29.034 1.00 37.62 602 ASP A CA 1
ATOM 4315 C C . ASP A 1 602 ? -25.644 41.774 28.985 1.00 37.62 602 ASP A C 1
ATOM 4317 O O . ASP A 1 602 ? -24.891 41.781 29.950 1.00 37.62 602 ASP A O 1
ATOM 4321 N N . ASP A 1 603 ? -25.302 42.346 27.828 1.00 34.69 603 ASP A N 1
ATOM 4322 C CA . ASP A 1 603 ? -24.542 43.596 27.796 1.00 34.69 603 ASP A CA 1
ATOM 4323 C C . ASP A 1 603 ? -24.585 44.239 26.410 1.00 34.69 603 ASP A C 1
ATOM 4325 O O . ASP A 1 603 ? -24.304 43.624 25.376 1.00 34.69 603 ASP A O 1
ATOM 4329 N N . ASN A 1 604 ? -24.957 45.510 26.404 1.00 36.62 604 ASN A N 1
ATOM 4330 C CA . ASN A 1 604 ? -25.276 46.291 25.224 1.00 36.62 604 ASN A CA 1
ATOM 4331 C C . ASN A 1 604 ? -23.974 46.813 24.589 1.00 36.62 604 ASN A C 1
ATOM 4333 O O . ASN A 1 604 ? -23.558 47.943 24.837 1.00 36.62 604 ASN A O 1
ATOM 4337 N N . SER A 1 605 ? -23.303 45.990 23.777 1.00 32.00 605 SER A N 1
ATOM 4338 C CA . SER A 1 605 ? -22.233 46.458 22.888 1.00 32.00 605 SER A CA 1
ATOM 4339 C C . SER A 1 605 ? -22.287 45.763 21.527 1.00 32.00 605 SER A C 1
ATOM 4341 O O . SER A 1 605 ? -22.379 44.543 21.399 1.00 32.00 605 SER A O 1
ATOM 4343 N N . ILE A 1 606 ? -22.298 46.599 20.494 1.00 38.06 606 ILE A N 1
ATOM 4344 C CA . ILE A 1 606 ? -22.420 46.245 19.084 1.00 38.06 606 ILE A CA 1
ATOM 4345 C C . ILE A 1 606 ? -21.104 45.602 18.611 1.00 38.06 606 ILE A C 1
ATOM 4347 O O . ILE A 1 606 ? -20.026 46.124 18.883 1.00 38.06 606 ILE A O 1
ATOM 4351 N N . SER A 1 607 ? -21.238 44.514 17.843 1.00 36.78 607 SER A N 1
ATOM 4352 C CA . SER A 1 607 ? -20.216 43.661 17.199 1.00 36.78 607 SER A CA 1
ATOM 4353 C C . SER A 1 607 ? -19.736 42.433 17.999 1.00 36.78 607 SER A C 1
ATOM 4355 O O . SER A 1 607 ? -18.858 42.479 18.852 1.00 36.78 607 SER A O 1
ATOM 4357 N N . GLY A 1 608 ? -20.303 41.273 17.660 1.00 32.34 608 GLY A N 1
ATOM 4358 C CA . GLY A 1 608 ? -19.781 39.968 18.051 1.00 32.34 608 GLY A CA 1
ATOM 4359 C C . GLY A 1 608 ? -20.571 38.859 17.367 1.00 32.34 608 GLY A C 1
ATOM 4360 O O . GLY A 1 608 ? -21.662 38.523 17.816 1.00 32.34 608 GLY A O 1
ATOM 4361 N N . SER A 1 609 ? -20.047 38.295 16.273 1.00 39.22 609 SER A N 1
ATOM 4362 C CA . SER A 1 609 ? -20.558 37.024 15.751 1.00 39.22 609 SER A CA 1
ATOM 4363 C C . SER A 1 609 ? -20.433 35.986 16.866 1.00 39.22 609 SER A C 1
ATOM 4365 O O . SER A 1 609 ? -19.327 35.789 17.371 1.00 39.22 609 SER A O 1
ATOM 4367 N N . GLY A 1 610 ? -21.532 35.358 17.286 1.00 45.78 610 GLY A N 1
ATOM 4368 C CA . GLY A 1 610 ? -21.492 34.300 18.297 1.00 45.78 610 GLY A CA 1
ATOM 4369 C C . GLY A 1 610 ? -20.581 33.168 17.825 1.00 45.78 610 GLY A C 1
ATOM 4370 O O . GLY A 1 610 ? -20.964 32.401 16.944 1.00 45.78 610 GLY A O 1
ATOM 4371 N N . SER A 1 611 ? -19.356 33.102 18.348 1.00 57.12 611 SER A N 1
ATOM 4372 C CA . SER A 1 611 ? -18.401 32.072 17.956 1.00 57.12 611 SER A CA 1
ATOM 4373 C C . SER A 1 611 ? -18.894 30.727 18.477 1.00 57.12 611 SER A C 1
ATOM 4375 O O . SER A 1 611 ? -19.257 30.584 19.643 1.00 57.12 611 SER A O 1
ATOM 4377 N N . ARG A 1 612 ? -18.947 29.730 17.593 1.00 73.94 612 ARG A N 1
ATOM 4378 C CA . ARG A 1 612 ? -19.201 28.339 17.974 1.00 73.94 612 ARG A CA 1
ATOM 4379 C C . ARG A 1 612 ? -18.025 27.864 18.835 1.00 73.94 612 ARG A C 1
ATOM 4381 O O . ARG A 1 612 ? -16.870 28.096 18.474 1.00 73.94 612 ARG A O 1
ATOM 4388 N N . GLN A 1 613 ? -18.314 27.239 19.973 1.00 83.56 613 GLN A N 1
ATOM 4389 C CA . GLN A 1 613 ? -17.309 26.893 20.980 1.00 83.56 613 GLN A CA 1
ATOM 4390 C C . GLN A 1 613 ? -17.154 25.379 21.166 1.00 83.56 613 GLN A C 1
ATOM 4392 O O . GLN A 1 613 ? -18.075 24.616 20.877 1.00 83.56 613 GLN A O 1
ATOM 4397 N N . TYR A 1 614 ? -15.996 24.955 21.674 1.00 87.19 614 TYR A N 1
ATOM 4398 C CA . TYR A 1 614 ? -15.710 23.579 22.096 1.00 87.19 614 TYR A CA 1
ATOM 4399 C C . TYR A 1 614 ? -14.961 23.568 23.431 1.00 87.19 614 TYR A C 1
ATOM 4401 O O . TYR A 1 614 ? -14.312 24.554 23.784 1.00 87.19 614 TYR A O 1
ATOM 4409 N N . LYS A 1 615 ? -14.982 22.443 24.152 1.00 88.00 615 LYS A N 1
ATOM 4410 C CA . LYS A 1 615 ? -14.199 22.272 25.385 1.00 88.00 615 LYS A CA 1
ATOM 4411 C C . LYS A 1 615 ? -13.358 21.002 25.319 1.00 88.00 615 LYS A C 1
ATOM 4413 O O . LYS A 1 615 ? -13.871 19.940 24.997 1.00 88.00 615 LYS A O 1
ATOM 4418 N N . ILE A 1 616 ? -12.071 21.086 25.649 1.00 85.81 616 ILE A N 1
ATOM 4419 C CA . ILE A 1 616 ? -11.244 19.892 25.886 1.00 85.81 616 ILE A CA 1
ATOM 4420 C C . ILE A 1 616 ? -11.322 19.588 27.380 1.00 85.81 616 ILE A C 1
ATOM 4422 O O . ILE A 1 616 ? -10.900 20.406 28.194 1.00 85.81 616 ILE A O 1
ATOM 4426 N N . LEU A 1 617 ? -11.910 18.445 27.731 1.00 82.38 617 LEU A N 1
ATOM 4427 C CA . LEU A 1 617 ? -12.066 18.002 29.119 1.00 82.38 617 LEU A CA 1
ATOM 4428 C C . LEU A 1 617 ? -10.838 17.247 29.628 1.00 82.38 617 LEU A C 1
ATOM 4430 O O . LEU A 1 617 ? -10.546 17.298 30.817 1.00 82.38 617 LEU A O 1
ATOM 4434 N N . GLN A 1 618 ? -10.128 16.569 28.727 1.00 80.81 618 GLN A N 1
ATOM 4435 C CA . GLN A 1 618 ? -8.885 15.862 29.015 1.00 80.81 618 GLN A CA 1
ATOM 4436 C C . GLN A 1 618 ? -7.947 16.024 27.821 1.00 80.81 618 GLN A C 1
ATOM 4438 O O . GLN A 1 618 ? -8.310 15.679 26.694 1.00 80.81 618 GLN A O 1
ATOM 4443 N N . GLU A 1 619 ? -6.747 16.546 28.064 1.00 80.50 619 GLU A N 1
ATOM 4444 C CA . GLU A 1 619 ? -5.666 16.526 27.080 1.00 80.50 619 GLU A CA 1
ATOM 4445 C C . GLU A 1 619 ? -4.970 15.166 27.151 1.00 80.50 619 GLU A C 1
ATOM 4447 O O . GLU A 1 619 ? -4.442 14.797 28.194 1.00 80.50 619 GLU A O 1
ATOM 4452 N N . GLY A 1 620 ? -5.027 14.414 26.051 1.00 76.00 620 GLY A N 1
ATOM 4453 C CA . GLY A 1 620 ? -4.358 13.123 25.900 1.00 76.00 620 GLY A CA 1
ATOM 4454 C C . GLY A 1 620 ? -3.452 13.117 24.670 1.00 76.00 620 GLY A C 1
ATOM 4455 O O . GLY A 1 620 ? -2.998 14.170 24.211 1.00 76.00 620 GLY A O 1
ATOM 4456 N N . ALA A 1 621 ? -3.255 11.941 24.073 1.00 70.81 621 ALA A N 1
ATOM 4457 C CA . ALA A 1 621 ? -2.330 11.697 22.959 1.00 70.81 621 ALA A CA 1
ATOM 4458 C C . ALA A 1 621 ? -2.452 12.660 21.756 1.00 70.81 621 ALA A C 1
ATOM 4460 O O . ALA A 1 621 ? -1.495 12.834 21.004 1.00 70.81 621 ALA A O 1
ATOM 4461 N N . ALA A 1 622 ? -3.622 13.273 21.546 1.00 74.94 622 ALA A N 1
ATOM 4462 C CA . ALA A 1 622 ? -3.898 14.175 20.426 1.00 74.94 622 ALA A CA 1
ATOM 4463 C C . ALA A 1 622 ? -4.208 15.625 20.849 1.00 74.94 622 ALA A C 1
ATOM 4465 O O . ALA A 1 622 ? -4.695 16.401 20.030 1.00 74.94 622 ALA A O 1
ATOM 4466 N N . GLY A 1 623 ? -3.962 16.014 22.109 1.00 72.12 623 GLY A N 1
ATOM 4467 C CA . GLY A 1 623 ? -4.402 17.301 22.677 1.00 72.12 623 GLY A CA 1
ATOM 4468 C C . GLY A 1 623 ? -4.038 18.524 21.823 1.00 72.12 623 GLY A C 1
ATOM 4469 O O . GLY A 1 623 ? -4.920 19.287 21.425 1.00 72.12 623 GLY A O 1
ATOM 4470 N N . GLY A 1 624 ? -2.756 18.664 21.468 1.00 68.94 624 GLY A N 1
ATOM 4471 C CA . GLY A 1 624 ? -2.274 19.781 20.645 1.00 68.94 624 GLY A CA 1
ATOM 4472 C C . GLY A 1 624 ? -2.811 19.774 19.208 1.00 68.94 624 GLY A C 1
ATOM 4473 O O . GLY A 1 624 ? -3.172 20.824 18.678 1.00 68.94 624 GLY A O 1
ATOM 4474 N N . GLY A 1 625 ? -2.924 18.593 18.589 1.00 78.19 625 GLY A N 1
ATOM 4475 C CA . GLY A 1 625 ? -3.428 18.449 17.218 1.00 78.19 625 GLY A CA 1
ATOM 4476 C C . GLY A 1 625 ? -4.919 18.764 17.100 1.00 78.19 625 GLY A C 1
ATOM 4477 O O . GLY A 1 625 ? -5.334 19.464 16.179 1.00 78.19 625 GLY A O 1
ATOM 4478 N N . VAL A 1 626 ? -5.724 18.321 18.070 1.00 83.00 626 VAL A N 1
ATOM 4479 C CA . VAL A 1 626 ? -7.170 18.577 18.087 1.00 83.00 626 VAL A CA 1
ATOM 4480 C C . VAL A 1 626 ? -7.469 20.069 18.202 1.00 83.00 626 VAL A C 1
ATOM 4482 O O . VAL A 1 626 ? -8.295 20.580 17.447 1.00 83.00 626 VAL A O 1
ATOM 4485 N N . ALA A 1 627 ? -6.782 20.789 19.094 1.00 79.94 627 ALA A N 1
ATOM 4486 C CA . ALA A 1 627 ? -6.979 22.231 19.232 1.00 79.94 627 ALA A CA 1
ATOM 4487 C C . ALA A 1 627 ? -6.664 22.978 17.923 1.00 79.94 627 ALA A C 1
ATOM 4489 O O . ALA A 1 627 ? -7.449 23.829 17.499 1.00 79.94 627 ALA A O 1
ATOM 4490 N N . ALA A 1 628 ? -5.570 22.604 17.248 1.00 73.75 628 ALA A N 1
ATOM 4491 C CA . ALA A 1 628 ? -5.179 23.178 15.963 1.00 73.75 628 ALA A CA 1
ATOM 4492 C C . ALA A 1 628 ? -6.202 22.894 14.849 1.00 73.75 628 ALA A C 1
ATOM 4494 O O . ALA A 1 628 ? -6.512 23.788 14.063 1.00 73.75 628 ALA A O 1
ATOM 4495 N N . ILE A 1 629 ? -6.769 21.684 14.798 1.00 79.62 629 ILE A N 1
ATOM 4496 C CA . ILE A 1 629 ? -7.818 21.317 13.833 1.00 79.62 629 ILE A CA 1
ATOM 4497 C C . ILE A 1 629 ? -9.091 22.130 14.091 1.00 79.62 629 ILE A C 1
ATOM 4499 O O . ILE A 1 629 ? -9.607 22.776 13.179 1.00 79.62 629 ILE A O 1
ATOM 4503 N N . LEU A 1 630 ? -9.584 22.146 15.332 1.00 82.00 630 LEU A N 1
ATOM 4504 C CA . LEU A 1 630 ? -10.843 22.811 15.681 1.00 82.00 630 LEU A CA 1
ATOM 4505 C C . LEU A 1 630 ? -10.776 24.332 15.485 1.00 82.00 630 LEU A C 1
ATOM 4507 O O . LEU A 1 630 ? -11.724 24.926 14.974 1.00 82.00 630 LEU A O 1
ATOM 4511 N N . GLN A 1 631 ? -9.651 24.957 15.837 1.00 82.12 631 GLN A N 1
ATOM 4512 C CA . GLN A 1 631 ? -9.454 26.398 15.660 1.00 82.12 631 GLN A CA 1
ATOM 4513 C C . GLN A 1 631 ? -9.105 26.753 14.212 1.00 82.12 631 GLN A C 1
ATOM 4515 O O . GLN A 1 631 ? -9.722 27.635 13.625 1.00 82.12 631 GLN A O 1
ATOM 4520 N N . GLY A 1 632 ? -8.124 26.066 13.626 1.00 70.75 632 GLY A N 1
ATOM 4521 C CA . GLY A 1 632 ? -7.551 26.429 12.331 1.00 70.75 632 GLY A CA 1
ATOM 4522 C C . GLY A 1 632 ? -8.369 25.976 11.123 1.00 70.75 632 GLY A C 1
ATOM 4523 O O . GLY A 1 632 ? -8.348 26.657 10.103 1.00 70.75 632 GLY A O 1
ATOM 4524 N N . CYS A 1 633 ? -9.079 24.845 11.212 1.00 75.12 633 CYS A N 1
ATOM 4525 C CA . CYS A 1 633 ? -9.879 24.318 10.098 1.00 75.12 633 CYS A CA 1
ATOM 4526 C C . CYS A 1 633 ? -11.372 24.639 10.237 1.00 75.12 633 CYS A C 1
ATOM 4528 O O . CYS A 1 633 ? -12.046 24.801 9.225 1.00 75.12 633 CYS A O 1
ATOM 4530 N N . PHE A 1 634 ? -11.885 24.756 11.468 1.00 77.25 634 PHE A N 1
ATOM 4531 C CA . PHE A 1 634 ? -13.319 24.956 11.725 1.00 77.25 634 PHE A CA 1
ATOM 4532 C C . PHE A 1 634 ? -13.659 26.286 12.413 1.00 77.25 634 PHE A C 1
ATOM 4534 O O . PHE A 1 634 ? -14.834 26.554 12.661 1.00 77.25 634 PHE A O 1
ATOM 4541 N N . GLY A 1 635 ? -12.663 27.127 12.722 1.00 77.06 635 GLY A N 1
ATOM 4542 C CA . GLY A 1 635 ? -12.878 28.451 13.316 1.00 77.06 635 GLY A CA 1
ATOM 4543 C C . GLY A 1 635 ? -13.538 28.423 14.699 1.00 77.06 635 GLY A C 1
ATOM 4544 O O . GLY A 1 635 ? -14.140 29.417 15.106 1.00 77.06 635 GLY A O 1
ATOM 4545 N N . LEU A 1 636 ? -13.480 27.293 15.413 1.00 81.88 636 LEU A N 1
ATOM 4546 C CA . LEU A 1 636 ? -14.125 27.149 16.714 1.00 81.88 636 LEU A CA 1
ATOM 4547 C C . LEU A 1 636 ? -13.268 27.760 17.824 1.00 81.88 636 LEU A C 1
ATOM 4549 O O . LEU A 1 636 ? -12.050 27.578 17.863 1.00 81.88 636 LEU A O 1
ATOM 4553 N N . ALA A 1 637 ? -13.912 28.429 18.778 1.00 82.75 637 ALA A N 1
ATOM 4554 C CA . ALA A 1 637 ? -13.238 28.978 19.950 1.00 82.75 637 ALA A CA 1
ATOM 4555 C C . ALA A 1 637 ? -13.192 27.948 21.092 1.00 82.75 637 ALA A C 1
ATOM 4557 O O . ALA A 1 637 ? -14.186 27.285 21.387 1.00 82.75 637 ALA A O 1
ATOM 4558 N N . ARG A 1 638 ? -12.037 27.815 21.753 1.00 84.00 638 ARG A N 1
ATOM 4559 C CA . ARG A 1 638 ? -11.906 26.974 22.954 1.00 84.00 638 ARG A CA 1
ATOM 4560 C C . ARG A 1 638 ? -12.556 27.698 24.140 1.00 84.00 638 ARG A C 1
ATOM 4562 O O . ARG A 1 638 ? -12.262 28.876 24.336 1.00 84.00 638 ARG A O 1
ATOM 4569 N N . MET A 1 639 ? -13.427 27.008 24.879 1.00 77.25 639 MET A N 1
ATOM 4570 C CA . MET A 1 639 ? -13.991 27.462 26.162 1.00 77.25 639 MET A CA 1
ATOM 4571 C C . MET A 1 639 ? -13.022 27.295 27.321 1.00 77.25 639 MET A C 1
ATOM 4573 O O . MET A 1 639 ? -12.288 26.275 27.333 1.00 77.25 639 MET A O 1
#

Sequence (639 aa):
MFWRTSRFELAAARDLSMRDVFRRPLAPPHAQFEPMLASSPHLAEALQKVTTVAQLVLLVPTGGSQGPSGSGGGTGDGQTGAAEAEAAAAAQGAGGAPPLVVVNTHLFFHPFAPHIRSMHVAAMLEEAAAAMQEWAAAPGLQPLLAGRGPPTPLFVGDLNSDLNDGIPGVVELLRSGRLPADYWDWREGAAFRRVGVLMRFCVWGKEEGEYAEEQQQQQQQQQQQQQQQQQQQHEQPTLPLRDGHDFDPPAASPSAPLEAPSSAAHGVDLTAPFALASADALATPYTNYTSGYKALLDYVWHDPQVLAVSRQLPCPPPQLLGGFVPSPRFPSDHLAVAYDLVPRAAAEAAAAAAAARVANTAAANGGCQVLPALPERAAGAAAALRSGGAALLPAGTGYAAAADAASPEGARRLAALRGGSGEGKKRAAVLAVADCADVARYCQVDGLPAGLLGSLIPGPVTVLLPLAEGAPLAPELLQLLLPHGGTGKARAATAATVIGVRVPQCEFTRAVARELGGALVLVSAVDSSSDGSGGGGGGSNSSGSGSGRGQEALELLECGDDLLAMCSVAYDGGRLSAPSRDGPTVVDLSTLAAGAPPASKDDNSISGSGSRQYKILQEGAAGGGVAAILQGCFGLARM

Secondary structure (DSSP, 8-state):
----TTTEEEEEEEEEEHHHHTSSSPPGGGGGGHHHHHH-HHHHHHHHH---EEEEEEEEE-----------------SSHHHHHHHHHHHHHS-PPPPEEEEEEE----TT-HHHHHHHHHHHHHHHHHHHHHHHH-TTTHHHHTTSPPPEEEEEEE----STTS--HHHHHHHHSEE-TT-HHHHHHHHTTTHHHH-TT--S---HHHHHHHHHHHHHHHHHHHHHHHHGGGS------------PPS--S--S-----SS------EE-SS--EETTTT----SEEETTEEE--EEEEE-TTTEEEEEEPPPPPHHHHTSSSSBTTBSSSBPPP-EEEEEHHHHHHHHHHHHHHHHHHHHHTTT-EEEE--GGGHHHHHHHHHTT--EEEE-SSSEEEEEETT-HHHHHHHHHHT--SSSSPPPPEEEE-SSGGGGGGTB--TTSPTTHHHHH-SSSEEEEEEBPTT----TTHHHHH-TT---SS-PPP-TT-EEEEE--S-HHHHHHHHHHTSPEEEEESS-----------------------PPP-SSGGGS-HHHHHH-SEEEE--S-SS--TT-PEEEE-HHHHTTPPPP---S--S------EEEEEE--TTHHHHHHHHHHTT-PEE-